Protein 4FMZ (pdb70)

CATH classification: 3.80.10.10

Nearest PDB structures (foldseek):
  2omv-assembly1_A  TM=9.609E-01  e=2.548E-28  Listeria monocytogenes EGD-e
  2omz-assembly1_A  TM=9.523E-01  e=4.650E-27  Listeria monocytogenes EGD-e
  4r5d-assembly1_A  TM=7.842E-01  e=4.936E-17  synthetic construct
  4psj-assembly1_A  TM=4.323E-01  e=1.210E-15  synthetic construct
  4pq8-assembly1_A  TM=3.829E-01  e=5.045E-15  synthetic construct

B-factor: mean 30.6, std 11.31, range [5.7, 140.67]

Secondary structure (DSSP, 8-state):
--TT-SEEHHHH--SHHHHHHHHHHHT-S-TTSEE-HHHHTT-SEEE--SS-----TTGGG-TT--EEE--SS-----GGGTT-TT--EEE--SS-----GGGTT-TT-SEEE-TTS-----GGGTT----EEE-TT-TT----GGG------EEE--SS-----GGGGG-TT-SEEE-TTS-----GGGGG-TT--EEE--SS-----GGGG-----EEE--SS-----GGGTT-TT--EEE--SS-----GGGTT-TT---B--SS-----GGGGG-TT-SEEE--SS---TT--TGGG-TT-SEEE--SSS----GGGGG----EESSS--/----GGG-SEEHHHH--SHHHHHHHHHHHT-S-TTSEE-HHHHTT--EEE--SS-----TTGGG-TT--EEE--SS-----GGGTT-TT--EEE--SS-----GGGTT-TT--EEE-TTS-----GGGTT----EEE-TT-TT----GGG------EEE--SS-----GGGGG-TT-SEEE-TTS-----GGGGG-TT--EEE--SS-----GGGG-----EEE--SS-----GGGTT-TT--EEE--SS-----GGGTT-TT---B--SS-----GGGGG-TT-SEEE--SS---TT--TGGG-TT-SEEE--SSS-S--GGGGGS---EES--

Foldseek 3Di:
DPPVDFAQLCVQAVFPLLLVQLCVVLVPPDSRDTDGLVSLCVAQETAREQDAGADRGNNLSPLNHAAYAHYNYAYADPLSLQNNLNHQYEHHANYAYADPLSCLNNLNHAYYAHANYQYADPLSCQNVLHEEYHQHPNAAHADPQSVQNERYAYYAYANYQHADCLSVLNHQNHAEYHQAQYAYADPQSVLSNLNYQYYAYANYAHADDLSVLSENHAEYHHAHYAYADPLSCLHRQNHAYYAHANYAYADDLSCLNNQNHLEHHAHYAHAADLSCLSNLNHAEYAHDNYAYECVNLSCLSSQNHQYYEHHPHHYDDCVSVPNNPHHYYPDDDD/DQPDLVCPFAQLCVQQVFPLVLVQLCVVLVHPDSRDTDGLVSLCVAQETAREQDAGADRRNNLSPLNHAYYAHYNYAYADPQSQLNNLNHQHEHHANYAYADPLSCLNNLNHAYYAHANYQYADPLSLQNNLHEEYHQHPNAAHADPQSLQNEHYAYYAYANYQHADCLSVLNHQNHAEYHQANYAHADPQSVLSNLNYQYYAYAQYAHADDLSVLSENHAEYAHAHYAYADPLSCLHRCNHAYYHHANYAYADDLSCLNNQNHLEAHAHYAHAEDLSCLNNLNHAEYHHDNYAYECVNLSVLSSQNYPYYEHHPYHYPDPVSVVSHDDHYYPDD

Structure (mmCIF, N/CA/C/O backbone):
data_4FMZ
#
_entry.id   4FMZ
#
_cell.length_a   46.191
_cell.length_b   102.548
_cell.length_c   128.534
_cell.angle_alpha   90.000
_cell.angle_beta   90.000
_cell.angle_gamma   90.000
#
_symmetry.space_group_name_H-M   'P 21 21 21'
#
loop_
_entity.id
_entity.type
_entity.pdbx_description
1 polymer Internalin
2 non-polymer 1,2-ETHANEDIOL
3 water water
#
loop_
_atom_site.group_PDB
_atom_site.id
_atom_site.type_symbol
_atom_site.label_atom_id
_atom_site.label_alt_id
_atom_site.label_comp_id
_atom_site.label_asym_id
_atom_site.label_entity_id
_atom_site.label_seq_id
_atom_site.pdbx_PDB_ins_code
_atom_site.Cartn_x
_atom_site.Cartn_y
_atom_site.Cartn_z
_atom_site.occupancy
_atom_site.B_iso_or_equiv
_atom_site.auth_seq_id
_atom_site.auth_comp_id
_atom_site.auth_asym_id
_atom_site.auth_atom_id
_atom_site.pdbx_PDB_model_num
ATOM 1 N N . THR A 1 4 ? 31.110 150.232 -17.008 1.00 59.51 37 THR A N 1
ATOM 2 C CA . THR A 1 4 ? 30.017 149.351 -17.423 1.00 59.22 37 THR A CA 1
ATOM 3 C C . THR A 1 4 ? 28.804 149.474 -16.451 1.00 59.48 37 THR A C 1
ATOM 4 O O . THR A 1 4 ? 27.677 149.637 -16.932 1.00 60.21 37 THR A O 1
ATOM 8 N N . LEU A 1 5 ? 29.049 149.422 -15.111 1.00 51.17 38 LEU A N 1
ATOM 9 C CA A LEU A 1 5 ? 28.016 149.489 -14.065 0.50 49.48 38 LEU A CA 1
ATOM 10 C CA B LEU A 1 5 ? 28.016 149.485 -14.072 0.50 49.59 38 LEU A CA 1
ATOM 11 C C . LEU A 1 5 ? 27.452 150.913 -13.933 1.00 51.79 38 LEU A C 1
ATOM 12 O O . LEU A 1 5 ? 28.018 151.753 -13.247 1.00 52.61 38 LEU A O 1
ATOM 21 N N . ALA A 1 6 ? 26.317 151.154 -14.611 1.00 44.34 39 ALA A N 1
ATOM 22 C CA . ALA A 1 6 ? 25.525 152.387 -14.754 1.00 42.77 39 ALA A CA 1
ATOM 23 C C . ALA A 1 6 ? 25.470 153.302 -13.520 1.00 41.25 39 ALA A C 1
ATOM 24 O O . ALA A 1 6 ? 25.440 154.512 -13.688 1.00 40.48 39 ALA A O 1
ATOM 26 N N . THR A 1 7 ? 25.466 152.733 -12.306 1.00 35.53 40 THR A N 1
ATOM 27 C CA . THR A 1 7 ? 25.405 153.462 -11.028 1.00 34.19 40 THR A CA 1
ATOM 28 C C . THR A 1 7 ? 26.702 154.221 -10.686 1.00 36.23 40 THR A C 1
ATOM 29 O O . THR A 1 7 ? 26.749 154.929 -9.680 1.00 36.64 40 THR A O 1
ATOM 33 N N . LEU A 1 8 ? 27.754 154.027 -11.484 1.00 30.94 41 LEU A N 1
ATOM 34 C CA . LEU A 1 8 ? 29.080 154.601 -11.291 1.00 28.73 41 LEU A CA 1
ATOM 35 C C . LEU A 1 8 ? 29.528 155.426 -12.516 1.00 31.01 41 LEU A C 1
ATOM 36 O O . LEU A 1 8 ? 29.094 155.113 -13.617 1.00 30.87 41 LEU A O 1
ATOM 41 N N . PRO A 1 9 ? 30.353 156.495 -12.382 1.00 26.17 42 PRO A N 1
ATOM 42 C CA . PRO A 1 9 ? 30.975 157.025 -11.151 1.00 25.89 42 PRO A CA 1
ATOM 43 C C . PRO A 1 9 ? 29.979 157.771 -10.282 1.00 28.69 42 PRO A C 1
ATOM 44 O O . PRO A 1 9 ? 29.008 158.330 -10.791 1.00 28.99 42 PRO A O 1
ATOM 48 N N . ALA A 1 10 ? 30.193 157.738 -8.968 1.00 25.81 43 ALA A N 1
ATOM 49 C CA . ALA A 1 10 ? 29.283 158.384 -8.042 1.00 25.16 43 ALA A CA 1
ATOM 50 C C . ALA A 1 10 ? 29.983 158.741 -6.729 1.00 27.23 43 ALA A C 1
ATOM 51 O O . ALA A 1 10 ? 30.999 158.121 -6.402 1.00 26.69 43 ALA A O 1
ATOM 53 N N . PRO A 1 11 ? 29.463 159.726 -5.964 1.00 23.89 44 PRO A N 1
ATOM 54 C CA . PRO A 1 11 ? 30.073 160.038 -4.654 1.00 23.47 44 PRO A CA 1
ATOM 55 C C . PRO A 1 11 ? 30.080 158.825 -3.719 1.00 27.35 44 PRO A C 1
ATOM 56 O O . PRO A 1 11 ? 29.140 158.019 -3.738 1.00 25.71 44 PRO A O 1
ATOM 60 N N . ILE A 1 12 ? 31.156 158.680 -2.923 1.00 25.16 45 ILE A N 1
ATOM 61 C CA . ILE A 1 12 ? 31.297 157.593 -1.942 1.00 24.76 45 ILE A CA 1
ATOM 62 C C . ILE A 1 12 ? 30.031 157.497 -1.065 1.00 30.59 45 ILE A C 1
ATOM 63 O O . ILE A 1 12 ? 29.517 156.391 -0.880 1.00 31.33 45 ILE A O 1
ATOM 68 N N . ASN A 1 13 ? 29.524 158.637 -0.554 1.00 27.15 46 ASN A N 1
ATOM 69 C CA . ASN A 1 13 ? 28.373 158.620 0.352 1.00 27.81 46 ASN A CA 1
ATOM 70 C C . ASN A 1 13 ? 27.019 158.383 -0.375 1.00 31.13 46 ASN A C 1
ATOM 71 O O . ASN A 1 13 ? 25.987 158.278 0.293 1.00 31.91 46 ASN A O 1
ATOM 76 N N . GLN A 1 14 ? 27.031 158.293 -1.728 1.00 27.60 47 GLN A N 1
ATOM 77 C CA . GLN A 1 14 ? 25.853 157.915 -2.522 1.00 27.18 47 GLN A CA 1
ATOM 78 C C . GLN A 1 14 ? 25.789 156.389 -2.621 1.00 30.58 47 GLN A C 1
ATOM 79 O O . GLN A 1 14 ? 24.697 155.808 -2.640 1.00 30.90 47 GLN A O 1
ATOM 85 N N . ILE A 1 15 ? 26.966 155.754 -2.766 1.00 25.78 48 ILE A N 1
ATOM 86 C CA . ILE A 1 15 ? 27.112 154.309 -2.949 1.00 24.87 48 ILE A CA 1
ATOM 87 C C . ILE A 1 15 ? 27.063 153.602 -1.587 1.00 29.58 48 ILE A C 1
ATOM 88 O O . ILE A 1 15 ? 26.437 152.545 -1.472 1.00 29.46 48 ILE A O 1
ATOM 93 N N . PHE A 1 16 ? 27.727 154.180 -0.579 1.00 25.32 49 PHE A N 1
ATOM 94 C CA . PHE A 1 16 ? 27.828 153.628 0.780 1.00 24.24 49 PHE A CA 1
ATOM 95 C C . PHE A 1 16 ? 27.012 154.502 1.732 1.00 28.52 49 PHE A C 1
ATOM 96 O O . PHE A 1 16 ? 27.543 155.467 2.270 1.00 27.74 49 PHE A O 1
ATOM 104 N N . PRO A 1 17 ? 25.706 154.207 1.922 1.00 27.51 50 PRO A N 1
ATOM 105 C CA . PRO A 1 17 ? 24.873 155.082 2.768 1.00 27.81 50 PRO A CA 1
ATOM 106 C C . PRO A 1 17 ? 25.280 155.106 4.248 1.00 32.37 50 PRO A C 1
ATOM 107 O O . PRO A 1 17 ? 24.944 156.080 4.921 1.00 33.82 50 PRO A O 1
ATOM 111 N N . ASP A 1 18 ? 26.006 154.078 4.750 1.00 27.03 51 ASP A N 1
ATOM 112 C CA . ASP A 1 18 ? 26.506 154.048 6.125 1.00 26.09 51 ASP A CA 1
ATOM 113 C C . ASP A 1 18 ? 27.718 154.972 6.248 1.00 29.84 51 ASP A C 1
ATOM 114 O O . ASP A 1 18 ? 28.698 154.796 5.526 1.00 29.06 51 ASP A O 1
ATOM 119 N N . ALA A 1 19 ? 27.658 155.928 7.190 1.00 26.84 52 ALA A N 1
ATOM 120 C CA . ALA A 1 19 ? 28.707 156.921 7.427 1.00 26.93 52 ALA A CA 1
ATOM 121 C C . ALA A 1 19 ? 30.068 156.291 7.759 1.00 29.57 52 ALA A C 1
ATOM 122 O O . ALA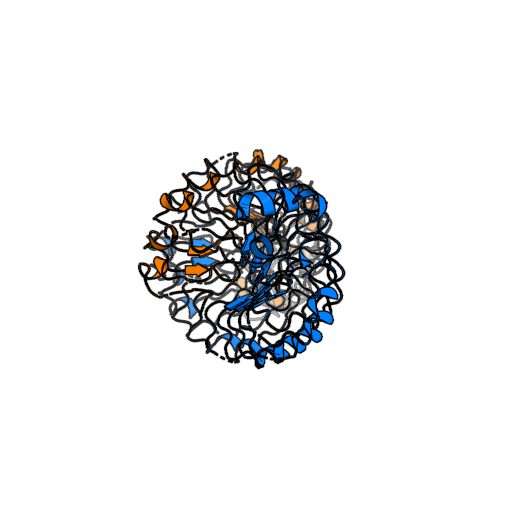 A 1 19 ? 31.066 156.742 7.209 1.00 29.67 52 ALA A O 1
ATOM 124 N N . ASP A 1 20 ? 30.115 155.260 8.626 1.00 25.53 53 ASP A N 1
ATOM 125 C CA . ASP A 1 20 ? 31.381 154.627 9.004 1.00 25.36 53 ASP A CA 1
ATOM 126 C C . ASP A 1 20 ? 31.981 153.820 7.852 1.00 30.00 53 ASP A C 1
ATOM 127 O O . ASP A 1 20 ? 33.189 153.915 7.623 1.00 30.23 53 ASP A O 1
ATOM 132 N N . LEU A 1 21 ? 31.150 153.086 7.097 1.00 25.38 54 LEU A N 1
ATOM 133 C CA . LEU A 1 21 ? 31.638 152.362 5.930 1.00 24.19 54 LEU A CA 1
ATOM 134 C C . LEU A 1 21 ? 32.129 153.358 4.850 1.00 28.61 54 LEU A C 1
ATOM 135 O O . LEU A 1 21 ? 33.206 153.151 4.292 1.00 27.93 54 LEU A O 1
ATOM 140 N N . ALA A 1 22 ? 31.385 154.459 4.611 1.00 25.72 55 ALA A N 1
ATOM 141 C CA . ALA A 1 22 ? 31.789 155.492 3.638 1.00 26.38 55 ALA A CA 1
ATOM 142 C C . ALA A 1 22 ? 33.156 156.078 4.040 1.00 29.75 55 ALA A C 1
ATOM 143 O O . ALA A 1 22 ? 34.026 156.210 3.187 1.00 28.03 55 ALA A O 1
ATOM 145 N N . GLU A 1 23 ? 33.373 156.317 5.359 1.00 26.52 56 GLU A N 1
ATOM 146 C CA . GLU A 1 23 ? 34.647 156.811 5.891 1.00 26.92 56 GLU A CA 1
ATOM 147 C C . GLU A 1 23 ? 35.791 155.818 5.604 1.00 30.80 56 GLU A C 1
ATOM 148 O O . GLU A 1 23 ? 36.869 156.247 5.213 1.00 31.08 56 GLU A O 1
ATOM 154 N N . GLY A 1 24 ? 35.533 154.519 5.737 1.00 27.39 57 GLY A N 1
ATOM 155 C CA . GLY A 1 24 ? 36.525 153.485 5.459 1.00 26.81 57 GLY A CA 1
ATOM 156 C C . GLY A 1 24 ? 36.924 153.411 4.002 1.00 30.11 57 GLY A C 1
ATOM 157 O O . GLY A 1 24 ? 38.091 153.146 3.693 1.00 30.22 57 GLY A O 1
ATOM 158 N N . ILE A 1 25 ? 35.945 153.621 3.092 1.00 25.39 58 ILE A N 1
ATOM 159 C CA . ILE A 1 25 ? 36.172 153.663 1.644 1.00 24.62 58 ILE A CA 1
ATOM 160 C C . ILE A 1 25 ? 37.019 154.906 1.316 1.00 28.64 58 ILE A C 1
ATOM 161 O O . ILE A 1 25 ? 37.999 154.795 0.577 1.00 28.20 58 ILE A O 1
ATOM 166 N N . ARG A 1 26 ? 36.647 156.080 1.882 1.00 25.22 59 ARG A N 1
ATOM 167 C CA . ARG A 1 26 ? 37.384 157.340 1.713 1.00 25.34 59 ARG A CA 1
ATOM 168 C C . ARG A 1 26 ? 38.839 157.165 2.155 1.00 30.07 59 ARG A C 1
ATOM 169 O O . ARG A 1 26 ? 39.744 157.516 1.399 1.00 28.67 59 ARG A O 1
ATOM 177 N N . ALA A 1 27 ? 39.051 156.561 3.351 1.00 27.68 60 ALA A N 1
ATOM 178 C CA . ALA A 1 27 ? 40.375 156.341 3.930 1.00 28.27 60 ALA A CA 1
ATOM 179 C C . ALA A 1 27 ? 41.230 155.386 3.097 1.00 31.63 60 ALA A C 1
ATOM 180 O O . ALA A 1 27 ? 42.398 155.701 2.864 1.00 31.98 60 ALA A O 1
ATOM 182 N N . VAL A 1 28 ? 40.674 154.247 2.633 1.00 28.49 61 VAL A N 1
ATOM 183 C CA . VAL A 1 28 ? 41.454 153.281 1.856 1.00 27.96 61 VAL A CA 1
ATOM 184 C C . VAL A 1 28 ? 41.852 153.872 0.479 1.00 31.97 61 VAL A C 1
ATOM 185 O O . VAL A 1 28 ? 42.951 153.586 0.006 1.00 32.15 61 VAL A O 1
ATOM 189 N N . LEU A 1 29 ? 40.993 154.709 -0.135 1.00 28.19 62 LEU A N 1
ATOM 190 C CA . LEU A 1 29 ? 41.285 155.301 -1.439 1.00 28.66 62 LEU A CA 1
ATOM 191 C C . LEU A 1 29 ? 42.002 156.658 -1.316 1.00 33.85 62 LEU A C 1
ATOM 192 O O . LEU A 1 29 ? 42.335 157.265 -2.334 1.00 33.35 62 LEU A O 1
ATOM 197 N N . GLN A 1 30 ? 42.241 157.119 -0.068 1.00 31.74 63 GLN A N 1
ATOM 198 C CA . GLN A 1 30 ? 42.893 158.387 0.292 1.00 32.44 63 GLN A CA 1
ATOM 199 C C . GLN A 1 30 ? 42.223 159.582 -0.425 1.00 36.82 63 GLN A C 1
ATOM 200 O O . GLN A 1 30 ? 42.882 160.451 -1.007 1.00 37.50 63 GLN A O 1
ATOM 206 N N . LYS A 1 31 ? 40.882 159.610 -0.358 1.00 32.47 64 LYS A N 1
ATOM 207 C CA . LYS A 1 31 ? 40.070 160.706 -0.896 1.00 32.21 64 LYS A CA 1
ATOM 208 C C . LYS A 1 31 ? 39.965 161.780 0.184 1.00 35.47 64 LYS A C 1
ATOM 209 O O . LYS A 1 31 ? 40.130 161.474 1.368 1.00 34.21 64 LYS A O 1
ATOM 215 N N . ALA A 1 32 ? 39.713 163.029 -0.200 1.00 31.89 65 ALA A N 1
ATOM 216 C CA . ALA A 1 32 ? 39.608 164.117 0.776 1.00 31.65 65 ALA A CA 1
ATOM 217 C C . ALA A 1 32 ? 38.318 164.043 1.605 1.00 34.38 65 ALA A C 1
ATOM 218 O O . ALA A 1 32 ? 38.325 164.432 2.767 1.00 34.45 65 ALA A O 1
ATOM 220 N N . SER A 1 33 ? 37.215 163.559 1.011 1.00 30.20 66 SER A N 1
ATOM 221 C CA . SER A 1 33 ? 35.894 163.560 1.646 1.00 29.19 66 SER A CA 1
ATOM 222 C C . SER A 1 33 ? 35.027 162.390 1.177 1.00 32.23 66 SER A C 1
ATOM 223 O O . SER A 1 33 ? 35.248 161.860 0.092 1.00 30.12 66 SER A O 1
ATOM 226 N N . VAL A 1 34 ? 34.000 162.028 1.977 1.00 28.36 67 VAL A N 1
ATOM 227 C CA . VAL A 1 34 ? 33.018 160.984 1.627 1.00 26.91 67 VAL A CA 1
ATOM 228 C C . VAL A 1 34 ? 32.092 161.498 0.498 1.00 29.99 67 VAL A C 1
ATOM 229 O O . VAL A 1 34 ? 31.360 160.714 -0.103 1.00 30.10 67 VAL A O 1
ATOM 233 N N . THR A 1 35 ? 32.124 162.811 0.208 1.00 26.80 68 THR A N 1
ATOM 234 C CA . THR A 1 35 ? 31.324 163.383 -0.891 1.00 26.36 68 THR A CA 1
ATOM 235 C C . THR A 1 35 ? 32.068 163.236 -2.231 1.00 30.01 68 THR A C 1
ATOM 236 O O . THR A 1 35 ? 31.475 163.496 -3.284 1.00 29.78 68 THR A O 1
ATOM 240 N N . ASP A 1 36 ? 33.355 162.823 -2.199 1.00 26.42 69 ASP A N 1
ATOM 241 C CA . ASP A 1 36 ? 34.175 162.658 -3.403 1.00 26.27 69 ASP A CA 1
ATOM 242 C C . ASP A 1 36 ? 33.696 161.505 -4.277 1.00 27.53 69 ASP A C 1
ATOM 243 O O . ASP A 1 36 ? 33.302 160.449 -3.770 1.00 24.96 69 ASP A O 1
ATOM 248 N N . VAL A 1 37 ? 33.751 161.718 -5.602 1.00 24.51 70 VAL A N 1
ATOM 249 C CA . VAL A 1 37 ? 33.344 160.722 -6.588 1.00 24.81 70 VAL A CA 1
ATOM 250 C C . VAL A 1 37 ? 34.377 159.606 -6.662 1.00 28.55 70 VAL A C 1
ATOM 251 O O . VAL A 1 37 ? 35.580 159.864 -6.600 1.00 29.35 70 VAL A O 1
ATOM 255 N N . VAL A 1 38 ? 33.893 158.367 -6.778 1.00 23.47 71 VAL A N 1
ATOM 256 C CA . VAL A 1 38 ? 34.738 157.203 -7.006 1.00 22.48 71 VAL A CA 1
ATOM 257 C C . VAL A 1 38 ? 34.282 156.537 -8.289 1.00 25.99 71 VAL A C 1
ATOM 258 O O . VAL A 1 38 ? 33.093 156.551 -8.608 1.00 24.90 71 VAL A O 1
ATOM 262 N N . THR A 1 39 ? 35.236 156.004 -9.048 1.00 24.08 72 THR A N 1
ATOM 263 C CA . THR A 1 39 ? 34.958 155.303 -10.298 1.00 24.06 72 THR A CA 1
ATOM 264 C C . THR A 1 39 ? 34.863 153.799 -10.031 1.00 29.07 72 THR A C 1
ATOM 265 O O . THR A 1 39 ? 35.269 153.329 -8.966 1.00 29.22 72 THR A O 1
ATOM 269 N N . GLN A 1 40 ? 34.373 153.043 -11.026 1.00 25.99 73 GLN A N 1
ATOM 270 C CA . GLN A 1 40 ? 34.290 151.593 -10.958 1.00 25.32 73 GLN A CA 1
ATOM 271 C C . GLN A 1 40 ? 35.701 151.017 -10.799 1.00 29.93 73 GLN A C 1
ATOM 272 O O . GLN A 1 40 ? 35.899 150.093 -10.013 1.00 29.99 73 GLN A O 1
ATOM 278 N N . GLU A 1 41 ? 36.675 151.599 -11.538 1.00 28.12 74 GLU A N 1
ATOM 279 C CA . GLU A 1 41 ? 38.085 151.217 -11.536 1.00 28.47 74 GLU A CA 1
ATOM 280 C C . GLU A 1 41 ? 38.680 151.348 -10.135 1.00 30.87 74 GLU A C 1
ATOM 281 O O . GLU A 1 41 ? 39.385 150.441 -9.707 1.00 29.87 74 GLU A O 1
ATOM 287 N N . GLU A 1 42 ? 38.384 152.458 -9.416 1.00 26.43 75 GLU A N 1
ATOM 288 C CA . GLU A 1 42 ? 38.887 152.679 -8.062 1.00 25.02 75 GLU A CA 1
ATOM 289 C C . GLU A 1 42 ? 38.277 151.690 -7.065 1.00 29.19 75 GLU A C 1
ATOM 290 O O . GLU A 1 42 ? 38.996 151.178 -6.198 1.00 27.71 75 GLU A O 1
ATOM 296 N N . LEU A 1 43 ? 36.968 151.392 -7.197 1.00 26.14 76 LEU A N 1
ATOM 297 C CA . LEU A 1 43 ? 36.308 150.439 -6.297 1.00 25.55 76 LEU A CA 1
ATOM 298 C C . LEU A 1 43 ? 36.803 149.018 -6.548 1.00 28.13 76 LEU A C 1
ATOM 299 O O . LEU A 1 43 ? 36.985 148.256 -5.597 1.00 23.99 76 LEU A O 1
ATOM 304 N N . GLU A 1 44 ? 37.103 148.694 -7.825 1.00 26.47 77 GLU A N 1
ATOM 305 C CA . GLU A 1 44 ? 37.633 147.383 -8.202 1.00 27.26 77 GLU A CA 1
ATOM 306 C C . GLU A 1 44 ? 39.127 147.230 -7.825 1.00 33.53 77 GLU A C 1
ATOM 307 O O . GLU A 1 44 ? 39.660 146.128 -7.928 1.00 33.06 77 GLU A O 1
ATOM 313 N N . SER A 1 45 ? 39.785 148.315 -7.347 1.00 31.53 78 SER A N 1
ATOM 314 C CA . SER A 1 45 ? 41.186 148.263 -6.919 1.00 31.30 78 SER A CA 1
ATOM 315 C C . SER A 1 45 ? 41.325 147.822 -5.441 1.00 33.25 78 SER A C 1
ATOM 316 O O . SER A 1 45 ? 42.443 147.513 -5.009 1.00 32.39 78 SER A O 1
ATOM 319 N N . ILE A 1 46 ? 40.199 147.793 -4.681 1.00 27.71 79 ILE A N 1
ATOM 320 C CA A ILE A 1 46 ? 40.187 147.419 -3.264 0.50 27.12 79 ILE A CA 1
ATOM 321 C CA B ILE A 1 46 ? 40.194 147.431 -3.263 0.50 26.37 79 ILE A CA 1
ATOM 322 C C . ILE A 1 46 ? 40.170 145.894 -3.104 1.00 31.42 79 ILE A C 1
ATOM 323 O O . ILE A 1 46 ? 39.146 145.253 -3.341 1.00 33.02 79 ILE A O 1
ATOM 332 N N . THR A 1 47 ? 41.294 145.325 -2.663 1.00 28.71 80 THR A N 1
ATOM 333 C CA . THR A 1 47 ? 41.435 143.883 -2.406 1.00 28.52 80 THR A CA 1
ATOM 334 C C . THR A 1 47 ? 41.371 143.615 -0.898 1.00 32.36 80 THR A C 1
ATOM 335 O O . THR A 1 47 ? 41.128 142.476 -0.482 1.00 33.01 80 THR A O 1
ATOM 339 N N . LYS A 1 48 ? 41.594 144.675 -0.084 1.00 28.32 81 LYS A N 1
ATOM 340 C CA . LYS A 1 48 ? 41.593 144.616 1.377 1.00 27.68 81 LYS A CA 1
ATOM 341 C C . LYS A 1 48 ? 40.895 145.850 1.961 1.00 31.25 81 LYS A C 1
ATOM 342 O O . LYS A 1 48 ? 41.247 146.994 1.628 1.00 31.30 81 LYS A O 1
ATOM 348 N N . LEU A 1 49 ? 39.903 145.612 2.824 1.00 27.15 82 LEU A N 1
ATOM 349 C CA . LEU A 1 49 ? 39.178 146.679 3.526 1.00 26.67 82 LEU A CA 1
ATOM 350 C C . LEU A 1 49 ? 39.031 146.316 4.993 1.00 30.35 82 LEU A C 1
ATOM 351 O O . LEU A 1 49 ? 38.603 145.204 5.320 1.00 29.55 82 LEU A O 1
ATOM 356 N N . VAL A 1 50 ? 39.406 147.262 5.878 1.00 27.51 83 VAL A N 1
ATOM 357 C CA . VAL A 1 50 ? 39.336 147.086 7.326 1.00 26.90 83 VAL A CA 1
ATOM 358 C C . VAL A 1 50 ? 38.569 148.260 7.928 1.00 31.89 83 VAL A C 1
ATOM 359 O O . VAL A 1 50 ? 39.051 149.395 7.898 1.00 32.17 83 VAL A O 1
ATOM 363 N N . VAL A 1 51 ? 37.361 147.998 8.442 1.00 28.36 84 VAL A N 1
ATOM 364 C CA . VAL A 1 51 ? 36.539 149.017 9.133 1.00 28.04 84 VAL A CA 1
ATOM 365 C C . VAL A 1 51 ? 36.110 148.325 10.429 1.00 32.08 84 VAL A C 1
ATOM 366 O O . VAL A 1 51 ? 35.010 147.770 10.522 1.00 31.50 84 VAL A O 1
ATOM 370 N N . ALA A 1 52 ? 37.037 148.275 11.394 1.00 29.02 85 ALA A N 1
ATOM 371 C CA . ALA A 1 52 ? 36.824 147.569 12.648 1.00 28.52 85 ALA A CA 1
ATOM 372 C C . ALA A 1 52 ? 36.619 148.524 13.854 1.00 33.50 85 ALA A C 1
ATOM 373 O O . ALA A 1 52 ? 37.260 149.569 13.955 1.00 31.94 85 ALA A O 1
ATOM 375 N N . GLY A 1 53 ? 35.734 148.113 14.761 1.00 31.57 86 GLY A N 1
ATOM 376 C CA . GLY A 1 53 ? 35.430 148.836 15.988 1.00 32.29 86 GLY A CA 1
ATOM 377 C C . GLY A 1 53 ? 34.771 150.186 15.796 1.00 35.53 86 GLY A C 1
ATOM 378 O O . GLY A 1 53 ? 35.093 151.123 16.527 1.00 37.10 86 GLY A O 1
ATOM 379 N N . GLU A 1 54 ? 33.849 150.298 14.813 1.00 29.39 87 GLU A N 1
ATOM 380 C CA . GLU A 1 54 ? 33.107 151.543 14.561 1.00 28.44 87 GLU A CA 1
ATOM 381 C C . GLU A 1 54 ? 31.619 151.285 14.838 1.00 29.72 87 GLU A C 1
ATOM 382 O O . GLU A 1 54 ? 31.318 150.514 15.741 1.00 29.45 87 GLU A O 1
ATOM 388 N N . LYS A 1 55 ? 30.698 151.903 14.080 1.00 25.97 88 LYS A N 1
ATOM 389 C CA . LYS A 1 55 ? 29.258 151.689 14.267 1.00 25.90 88 LYS A CA 1
ATOM 390 C C . LYS A 1 55 ? 28.573 151.382 12.914 1.00 28.69 88 LYS A C 1
ATOM 391 O O . LYS A 1 55 ? 27.427 151.781 12.703 1.00 28.90 88 LYS A O 1
ATOM 395 N N . VAL A 1 56 ? 29.273 150.647 12.016 1.00 24.85 89 VAL A N 1
ATOM 396 C CA . VAL A 1 56 ? 28.720 150.243 10.716 1.00 25.27 89 VAL A CA 1
ATOM 397 C C . VAL A 1 56 ? 27.402 149.483 10.964 1.00 29.72 89 VAL A C 1
ATOM 398 O O . VAL A 1 56 ? 27.412 148.479 11.676 1.00 30.07 89 VAL A O 1
ATOM 402 N N . ALA A 1 57 ? 26.275 150.010 10.444 1.00 27.09 90 ALA A N 1
ATOM 403 C CA . ALA A 1 57 ? 24.942 149.422 10.616 1.00 26.57 90 ALA A CA 1
ATOM 404 C C . ALA A 1 57 ? 24.387 148.868 9.293 1.00 31.16 90 ALA A C 1
ATOM 405 O O . ALA A 1 57 ? 23.409 148.126 9.310 1.00 31.52 90 ALA A O 1
ATOM 407 N N . SER A 1 58 ? 24.998 149.229 8.159 1.00 27.02 91 SER A N 1
ATOM 408 C CA . SER A 1 58 ? 24.621 148.746 6.828 1.00 26.27 91 SER A CA 1
ATOM 409 C C . SER A 1 58 ? 25.876 148.607 5.970 1.00 28.24 91 SER A C 1
ATOM 410 O O . SER A 1 58 ? 26.736 149.486 5.997 1.00 26.75 91 SER A O 1
ATOM 413 N N . ILE A 1 59 ? 25.982 147.523 5.214 1.00 25.15 92 ILE A N 1
ATOM 414 C CA . ILE A 1 59 ? 27.135 147.318 4.340 1.00 23.93 92 ILE A CA 1
ATOM 415 C C . ILE A 1 59 ? 26.701 147.487 2.872 1.00 26.53 92 ILE A C 1
ATOM 416 O O . ILE A 1 59 ? 27.438 147.101 1.962 1.00 25.88 92 ILE A O 1
ATOM 421 N N . GLN A 1 60 ? 25.531 148.136 2.643 1.00 23.20 93 GLN A N 1
ATOM 422 C CA . GLN A 1 60 ? 25.055 148.439 1.287 1.00 23.04 93 GLN A CA 1
ATOM 423 C C . GLN A 1 60 ? 26.135 149.243 0.558 1.00 25.87 93 GLN A C 1
ATOM 424 O O . GLN A 1 60 ? 26.723 150.165 1.149 1.00 25.53 93 GLN A O 1
ATOM 430 N N . GLY A 1 61 ? 26.434 148.824 -0.673 1.00 21.71 94 GLY A N 1
ATOM 431 C CA . GLY A 1 61 ? 27.464 149.409 -1.531 1.00 22.37 94 GLY A CA 1
ATOM 432 C C . GLY A 1 61 ? 28.707 148.554 -1.639 1.00 27.18 94 GLY A C 1
ATOM 433 O O . GLY A 1 61 ? 29.416 148.636 -2.646 1.00 26.24 94 GLY A O 1
ATOM 434 N N . ILE A 1 62 ? 28.982 147.704 -0.609 1.00 24.70 95 ILE A N 1
ATOM 435 C CA . ILE A 1 62 ? 30.165 146.829 -0.590 1.00 24.03 95 ILE A CA 1
ATOM 436 C C . ILE A 1 62 ? 30.162 145.852 -1.776 1.00 27.30 95 ILE A C 1
ATOM 437 O O . ILE A 1 62 ? 31.234 145.399 -2.188 1.00 27.83 95 ILE A O 1
ATOM 442 N N . GLU A 1 63 ? 28.973 145.594 -2.358 1.00 24.28 96 GLU A N 1
ATOM 443 C CA . GLU A 1 63 ? 28.830 144.718 -3.518 1.00 25.33 96 GLU A CA 1
ATOM 444 C C . GLU A 1 63 ? 29.640 145.231 -4.748 1.00 29.65 96 GLU A C 1
ATOM 445 O O . GLU A 1 63 ? 29.888 144.429 -5.644 1.00 28.28 96 GLU A O 1
ATOM 451 N N . TYR A 1 64 ? 30.106 146.520 -4.762 1.00 26.55 97 TYR A N 1
ATOM 452 C CA . TYR A 1 64 ? 30.925 147.086 -5.854 1.00 27.07 97 TYR A CA 1
ATOM 453 C C . TYR A 1 64 ? 32.419 146.761 -5.740 1.00 30.21 97 TYR A C 1
ATOM 454 O O . TYR A 1 64 ? 33.181 146.954 -6.705 1.00 30.55 97 TYR A O 1
ATOM 463 N N . LEU A 1 65 ? 32.831 146.267 -4.564 1.00 26.53 98 LEU A N 1
ATOM 464 C CA . LEU A 1 65 ? 34.215 145.876 -4.317 1.00 26.64 98 LEU A CA 1
ATOM 465 C C . LEU A 1 65 ? 34.394 144.433 -4.803 1.00 31.43 98 LEU A C 1
ATOM 466 O O . LEU A 1 65 ? 34.693 143.539 -4.018 1.00 31.38 98 LEU A O 1
ATOM 471 N N . THR A 1 66 ? 34.196 144.211 -6.117 1.00 29.84 99 THR A N 1
ATOM 472 C CA . THR A 1 66 ? 34.217 142.891 -6.737 1.00 30.33 99 THR A CA 1
ATOM 473 C C . THR A 1 66 ? 35.566 142.176 -6.618 1.00 34.16 99 THR A C 1
ATOM 474 O O . THR A 1 66 ? 35.561 140.946 -6.653 1.00 33.82 99 THR A O 1
ATOM 478 N N . ASN A 1 67 ? 36.689 142.900 -6.398 1.00 29.32 100 ASN A N 1
ATOM 479 C CA . ASN A 1 67 ? 37.990 142.244 -6.255 1.00 28.87 100 ASN A CA 1
ATOM 480 C C . ASN A 1 67 ? 38.413 142.064 -4.797 1.00 31.22 100 ASN A C 1
ATOM 481 O O . ASN A 1 67 ? 39.554 141.681 -4.536 1.00 30.78 100 ASN A O 1
ATOM 486 N N . LEU A 1 68 ? 37.503 142.327 -3.853 1.00 27.68 101 LEU A N 1
ATOM 487 C CA . LEU A 1 68 ? 37.771 142.204 -2.418 1.00 27.18 101 LEU A CA 1
ATOM 488 C C . LEU A 1 68 ? 38.051 140.759 -2.053 1.00 31.29 101 LEU A C 1
ATOM 489 O O . LEU A 1 68 ? 37.268 139.866 -2.395 1.00 30.95 101 LEU A O 1
ATOM 494 N N . GLU A 1 69 ? 39.188 140.540 -1.375 1.00 28.38 102 GLU A N 1
ATOM 495 C CA . GLU A 1 69 ? 39.649 139.223 -0.929 1.00 27.30 102 GLU A CA 1
ATOM 496 C C . GLU A 1 69 ? 39.679 139.144 0.588 1.00 29.88 102 GLU A C 1
ATOM 497 O O . GLU A 1 69 ? 39.487 138.075 1.158 1.00 28.86 102 GLU A O 1
ATOM 503 N N . TYR A 1 70 ? 39.966 140.278 1.236 1.00 26.65 103 TYR A N 1
ATOM 504 C CA . TYR A 1 70 ? 40.121 140.373 2.678 1.00 25.90 103 TYR A CA 1
ATOM 505 C C . TYR A 1 70 ? 39.227 141.490 3.212 1.00 28.85 103 TYR A C 1
ATOM 506 O O . TYR A 1 70 ? 39.343 142.641 2.801 1.00 26.97 103 TYR A O 1
ATOM 515 N N . LEU A 1 71 ? 38.328 141.136 4.126 1.00 25.21 104 LEU A N 1
ATOM 516 C CA . LEU A 1 71 ? 37.395 142.088 4.693 1.00 25.00 104 LEU A CA 1
ATOM 517 C C . LEU A 1 71 ? 37.275 141.886 6.182 1.00 28.84 104 LEU A C 1
ATOM 518 O O . LEU A 1 71 ? 36.901 140.798 6.627 1.00 28.57 104 LEU A O 1
ATOM 523 N N . ASN A 1 72 ? 37.589 142.941 6.951 1.00 25.97 105 ASN A N 1
ATOM 524 C CA . ASN A 1 72 ? 37.500 142.926 8.401 1.00 24.98 105 ASN A CA 1
ATOM 525 C C . ASN A 1 72 ? 36.489 143.987 8.869 1.00 27.74 105 ASN A C 1
ATOM 526 O O . ASN A 1 72 ? 36.771 145.189 8.835 1.00 25.38 105 ASN A O 1
ATOM 531 N N . LEU A 1 73 ? 35.325 143.521 9.332 1.00 25.52 106 LEU A N 1
ATOM 532 C CA . LEU A 1 73 ? 34.266 144.386 9.843 1.00 24.78 106 LEU A CA 1
ATOM 533 C C . LEU A 1 73 ? 33.940 144.019 11.299 1.00 29.74 106 LEU A C 1
ATOM 534 O O . LEU A 1 73 ? 32.789 144.135 11.746 1.00 29.18 106 LEU A O 1
ATOM 539 N N . ASN A 1 74 ? 34.989 143.649 12.051 1.00 27.76 107 ASN A N 1
ATOM 540 C CA . ASN A 1 74 ? 34.927 143.323 13.482 1.00 28.35 107 ASN A CA 1
ATOM 541 C C . ASN A 1 74 ? 34.380 144.472 14.288 1.00 32.50 107 ASN A C 1
ATOM 542 O O . ASN A 1 74 ? 34.726 145.621 13.998 1.00 32.39 107 ASN A O 1
ATOM 547 N N . GLY A 1 75 ? 33.584 144.165 15.310 1.00 27.90 108 GLY A N 1
ATOM 548 C CA . GLY A 1 75 ? 33.081 145.160 16.254 1.00 28.29 108 GLY A CA 1
ATOM 549 C C . GLY A 1 75 ? 32.268 146.327 15.724 1.00 33.74 108 GLY A C 1
ATOM 550 O O . GLY A 1 75 ? 32.581 147.475 16.033 1.00 35.63 108 GLY A O 1
ATOM 551 N N . ASN A 1 76 ? 31.201 146.060 14.961 1.00 29.26 109 ASN A N 1
ATOM 552 C CA . ASN A 1 76 ? 30.300 147.110 14.475 1.00 28.22 109 ASN A CA 1
ATOM 553 C C . ASN A 1 76 ? 28.861 146.773 14.934 1.00 30.79 109 ASN A C 1
ATOM 554 O O . ASN A 1 76 ? 28.703 146.114 15.967 1.00 28.34 109 ASN A O 1
ATOM 559 N N . GLN A 1 77 ? 27.833 147.206 14.175 1.00 28.09 110 GLN A N 1
ATOM 560 C CA A GLN A 1 77 ? 26.425 146.953 14.502 0.50 28.25 110 GLN A CA 1
ATOM 561 C CA B GLN A 1 77 ? 26.420 146.965 14.492 0.50 28.32 110 GLN A CA 1
ATOM 562 C C . GLN A 1 77 ? 25.724 146.351 13.276 1.00 31.88 110 GLN A C 1
ATOM 563 O O . GLN A 1 77 ? 24.536 146.599 13.044 1.00 32.78 110 GLN A O 1
ATOM 574 N N . ILE A 1 78 ? 26.462 145.554 12.491 1.00 26.46 111 ILE A N 1
ATOM 575 C CA . ILE A 1 78 ? 25.946 144.923 11.279 1.00 26.33 111 ILE A CA 1
ATOM 576 C C . ILE A 1 78 ? 24.949 143.819 11.626 1.00 30.85 111 ILE A C 1
ATOM 577 O O . ILE A 1 78 ? 25.219 142.993 12.497 1.00 29.32 111 ILE A O 1
ATOM 582 N N . THR A 1 79 ? 23.785 143.832 10.943 1.00 28.25 112 THR A N 1
ATOM 583 C CA . THR A 1 79 ? 22.734 142.820 11.085 1.00 28.63 112 THR A CA 1
ATOM 584 C C . THR A 1 79 ? 22.562 142.079 9.761 1.00 34.13 112 THR A C 1
ATOM 585 O O . THR A 1 79 ? 22.571 140.860 9.750 1.00 35.38 112 THR A O 1
ATOM 589 N N . ASP A 1 80 ? 22.419 142.814 8.652 1.00 31.02 113 ASP A N 1
ATOM 590 C CA . ASP A 1 80 ? 22.197 142.277 7.312 1.00 30.96 113 ASP A CA 1
ATOM 591 C C . ASP A 1 80 ? 23.500 142.229 6.502 1.00 33.34 113 ASP A C 1
ATOM 592 O O . ASP A 1 80 ? 24.082 143.272 6.196 1.00 33.15 113 ASP A O 1
ATOM 597 N N . ILE A 1 81 ? 23.922 141.020 6.115 1.00 28.94 114 ILE A N 1
ATOM 598 C CA . ILE A 1 81 ? 25.142 140.842 5.322 1.00 27.84 114 ILE A CA 1
ATOM 599 C C . ILE A 1 81 ? 24.827 140.454 3.859 1.00 30.58 114 ILE A C 1
ATOM 600 O O . ILE A 1 81 ? 25.759 140.059 3.153 1.00 28.89 114 ILE A O 1
ATOM 605 N N . SER A 1 82 ? 23.542 140.609 3.391 1.00 27.80 115 SER A N 1
ATOM 606 C CA A SER A 1 82 ? 23.153 140.283 2.011 0.50 28.34 115 SER A CA 1
ATOM 607 C CA B SER A 1 82 ? 23.137 140.306 2.005 0.50 28.09 115 SER A CA 1
ATOM 608 C C . SER A 1 82 ? 24.050 140.995 0.957 1.00 31.15 115 SER A C 1
ATOM 609 O O . SER A 1 82 ? 24.371 140.355 -0.034 1.00 30.90 115 SER A O 1
ATOM 614 N N . PRO A 1 83 ? 24.557 142.263 1.139 1.00 27.34 116 PRO A N 1
ATOM 615 C CA . PRO A 1 83 ? 25.434 142.847 0.090 1.00 27.34 116 PRO A CA 1
ATOM 616 C C . PRO A 1 83 ? 26.752 142.077 -0.144 1.00 31.03 116 PRO A C 1
ATOM 617 O O . PRO A 1 83 ? 27.423 142.351 -1.136 1.00 28.51 116 PRO A O 1
ATOM 621 N N . LEU A 1 84 ? 27.115 141.105 0.737 1.00 28.26 117 LEU A N 1
ATOM 622 C CA . LEU A 1 84 ? 28.328 140.297 0.547 1.00 28.39 117 LEU A CA 1
ATOM 623 C C . LEU A 1 84 ? 28.118 139.134 -0.425 1.00 31.39 117 LEU A C 1
ATOM 624 O O . LEU A 1 84 ? 29.104 138.534 -0.859 1.00 30.89 117 LEU A O 1
ATOM 629 N N . SER A 1 85 ? 26.842 138.782 -0.718 1.00 28.47 118 SER A N 1
ATOM 630 C CA . SER A 1 85 ? 26.429 137.571 -1.445 1.00 29.68 118 SER A CA 1
ATOM 631 C C . SER A 1 85 ? 27.172 137.275 -2.763 1.00 35.23 118 SER A C 1
ATOM 632 O O . SER A 1 85 ? 27.351 136.099 -3.070 1.00 34.88 118 SER A O 1
ATOM 635 N N . ASN A 1 86 ? 27.607 138.289 -3.518 1.00 32.39 119 ASN A N 1
ATOM 636 C CA . ASN A 1 86 ? 28.307 138.042 -4.783 1.00 32.61 119 ASN A CA 1
ATOM 637 C C . ASN A 1 86 ? 29.816 138.362 -4.701 1.00 34.79 119 ASN A C 1
ATOM 638 O O . ASN A 1 86 ? 30.500 138.339 -5.724 1.00 34.75 119 ASN A O 1
ATOM 643 N N . LEU A 1 87 ? 30.357 138.588 -3.496 1.00 29.09 120 LEU A N 1
ATOM 644 C CA . LEU A 1 87 ? 31.793 138.879 -3.376 1.00 28.39 120 LEU A CA 1
ATOM 645 C C . LEU A 1 87 ? 32.557 137.550 -3.283 1.00 31.61 120 LEU A C 1
ATOM 646 O O . LEU A 1 87 ? 33.205 137.237 -2.283 1.00 29.79 120 LEU A O 1
ATOM 651 N N . VAL A 1 88 ? 32.493 136.786 -4.375 1.00 28.75 121 VAL A N 1
ATOM 652 C CA . VAL A 1 88 ? 33.002 135.416 -4.467 1.00 29.07 121 VAL A CA 1
ATOM 653 C C . VAL A 1 88 ? 34.541 135.320 -4.428 1.00 33.32 121 VAL A C 1
ATOM 654 O O . VAL A 1 88 ? 35.037 134.212 -4.264 1.00 34.61 121 VAL A O 1
ATOM 658 N N . LYS A 1 89 ? 35.294 136.444 -4.528 1.00 29.49 122 LYS A N 1
ATOM 659 C CA . LYS A 1 89 ? 36.764 136.382 -4.411 1.00 28.18 122 LYS A CA 1
ATOM 660 C C . LYS A 1 89 ? 37.223 136.458 -2.933 1.00 30.97 122 LYS A C 1
ATOM 661 O O . LYS A 1 89 ? 38.424 136.370 -2.654 1.00 30.48 122 LYS A O 1
ATOM 667 N N . LEU A 1 90 ? 36.276 136.625 -1.991 1.00 26.74 123 LEU A N 1
ATOM 668 C CA . LEU A 1 90 ? 36.602 136.678 -0.561 1.00 25.78 123 LEU A CA 1
ATOM 669 C C . LEU A 1 90 ? 37.241 135.370 -0.079 1.00 30.22 123 LEU A C 1
ATOM 670 O O . LEU A 1 90 ? 36.698 134.276 -0.309 1.00 28.68 123 LEU A O 1
ATOM 675 N N . THR A 1 91 ? 38.412 135.506 0.566 1.00 27.65 124 THR A N 1
ATOM 676 C CA . THR A 1 91 ? 39.166 134.402 1.156 1.00 27.33 124 THR A CA 1
ATOM 677 C C . THR A 1 91 ? 39.203 134.579 2.678 1.00 29.81 124 THR A C 1
ATOM 678 O O . THR A 1 91 ? 39.194 133.582 3.397 1.00 28.79 124 THR A O 1
ATOM 682 N N . ASN A 1 92 ? 39.259 135.844 3.161 1.00 24.70 125 ASN A N 1
ATOM 683 C CA . ASN A 1 92 ? 39.309 136.185 4.587 1.00 24.82 125 ASN A CA 1
ATOM 684 C C . ASN A 1 92 ? 38.166 137.117 4.948 1.00 28.82 125 ASN A C 1
ATOM 685 O O . ASN A 1 92 ? 38.079 138.224 4.413 1.00 29.37 125 ASN A O 1
ATOM 690 N N . LEU A 1 93 ? 37.278 136.663 5.838 1.00 24.95 126 LEU A N 1
ATOM 691 C CA . LEU A 1 93 ? 36.120 137.450 6.255 1.00 24.40 126 LEU A CA 1
ATOM 692 C C . LEU A 1 93 ? 35.996 137.430 7.777 1.00 26.81 126 LEU A C 1
ATOM 693 O O . LEU A 1 93 ? 35.753 136.367 8.364 1.00 24.52 126 LEU A O 1
ATOM 698 N N . TYR A 1 94 ? 36.167 138.608 8.409 1.00 23.51 127 TYR A N 1
ATOM 699 C CA . TYR A 1 94 ? 36.120 138.776 9.869 1.00 23.25 127 TYR A CA 1
ATOM 700 C C . TYR A 1 94 ? 34.932 139.648 10.223 1.00 27.45 127 TYR A C 1
ATOM 701 O O . TYR A 1 94 ? 34.976 140.856 10.023 1.00 27.75 127 TYR A O 1
ATOM 710 N N . ILE A 1 95 ? 33.829 139.026 10.648 1.00 24.57 128 ILE A N 1
ATOM 711 C CA . ILE A 1 95 ? 32.604 139.768 10.943 1.00 25.60 128 ILE A CA 1
ATOM 712 C C . ILE A 1 95 ? 32.064 139.416 12.316 1.00 29.01 128 ILE A C 1
ATOM 713 O O . ILE A 1 95 ? 30.851 139.460 12.532 1.00 28.96 128 ILE A O 1
ATOM 718 N N . GLY A 1 96 ? 32.979 139.123 13.242 1.00 25.86 129 GLY A N 1
ATOM 719 C CA . GLY A 1 96 ? 32.648 138.855 14.635 1.00 24.86 129 GLY A CA 1
ATOM 720 C C . GLY A 1 96 ? 32.286 140.144 15.360 1.00 28.07 129 GLY A C 1
ATOM 721 O O . GLY A 1 96 ? 32.539 141.235 14.849 1.00 27.16 129 GLY A O 1
ATOM 722 N N . THR A 1 97 ? 31.713 140.029 16.567 1.00 24.96 130 THR A N 1
ATOM 723 C CA . THR A 1 97 ? 31.265 141.126 17.455 1.00 24.82 130 THR A CA 1
ATOM 724 C C . THR A 1 97 ? 30.332 142.114 16.687 1.00 29.05 130 THR A C 1
ATOM 725 O O . THR A 1 97 ? 30.526 143.330 16.691 1.00 27.74 130 THR A O 1
ATOM 729 N N . ASN A 1 98 ? 29.328 141.557 16.018 1.00 26.15 131 ASN A N 1
ATOM 730 C CA . ASN A 1 98 ? 28.292 142.305 15.303 1.00 26.20 131 ASN A CA 1
ATOM 731 C C . ASN A 1 98 ? 26.941 141.770 15.793 1.00 30.67 131 ASN A C 1
ATOM 732 O O . ASN A 1 98 ? 26.896 141.136 16.854 1.00 28.81 131 ASN A O 1
ATOM 737 N N . LYS A 1 99 ? 25.858 142.011 15.054 1.00 28.02 132 LYS A N 1
ATOM 738 C CA . LYS A 1 99 ? 24.532 141.542 15.451 1.00 28.12 132 LYS A CA 1
ATOM 739 C C . LYS A 1 99 ? 23.965 140.619 14.371 1.00 30.58 132 LYS A C 1
ATOM 740 O O . LYS A 1 99 ? 22.748 140.586 14.165 1.00 31.01 132 LYS A O 1
ATOM 746 N N . ILE A 1 100 ? 24.846 139.855 13.697 1.00 26.78 133 ILE A N 1
ATOM 747 C CA . ILE A 1 100 ? 24.473 138.966 12.598 1.00 26.76 133 ILE A CA 1
ATOM 748 C C . ILE A 1 100 ? 23.752 137.714 13.126 1.00 31.50 133 ILE A C 1
ATOM 749 O O . ILE A 1 100 ? 24.221 137.064 14.062 1.00 31.42 133 ILE A O 1
ATOM 754 N N . THR A 1 101 ? 22.611 137.376 12.499 1.00 29.11 134 THR A N 1
ATOM 755 C CA . THR A 1 101 ? 21.831 136.184 12.842 1.00 29.88 134 THR A CA 1
ATOM 756 C C . THR A 1 101 ? 21.741 135.275 11.606 1.00 33.46 134 THR A C 1
ATOM 757 O O . THR A 1 101 ? 22.050 134.092 11.697 1.00 32.57 134 THR A O 1
ATOM 761 N N . ASP A 1 102 ? 21.362 135.844 10.456 1.00 30.44 135 ASP A N 1
ATOM 762 C CA . ASP A 1 102 ? 21.217 135.141 9.186 1.00 30.65 135 ASP A CA 1
ATOM 763 C C . ASP A 1 102 ? 22.517 135.220 8.378 1.00 32.10 135 ASP A C 1
ATOM 764 O O . ASP A 1 102 ? 22.937 136.315 8.004 1.00 31.60 135 ASP A O 1
ATOM 769 N N . ILE A 1 103 ? 23.124 134.057 8.070 1.00 27.83 136 ILE A N 1
ATOM 770 C CA . ILE A 1 103 ? 24.362 134.022 7.279 1.00 26.63 136 ILE A CA 1
ATOM 771 C C . ILE A 1 103 ? 24.143 133.411 5.880 1.00 32.05 136 ILE A C 1
ATOM 772 O O . ILE A 1 103 ? 25.117 132.976 5.255 1.00 32.15 136 ILE A O 1
ATOM 777 N N . SER A 1 104 ? 22.889 133.455 5.360 1.00 29.45 137 SER A N 1
ATOM 778 C CA . SER A 1 104 ? 22.527 132.970 4.012 1.00 30.62 137 SER A CA 1
ATOM 779 C C . SER A 1 104 ? 23.455 133.519 2.932 1.00 32.96 137 SER A C 1
ATOM 780 O O . SER A 1 104 ? 23.844 132.784 2.033 1.00 31.78 137 SER A O 1
ATOM 783 N N . ALA A 1 105 ? 23.843 134.796 3.056 1.00 30.60 138 ALA A N 1
ATOM 784 C CA . ALA A 1 105 ? 24.693 135.507 2.096 1.00 30.62 138 ALA A CA 1
ATOM 785 C C . ALA A 1 105 ? 26.098 134.912 1.939 1.00 34.06 138 ALA A C 1
ATOM 786 O O . ALA A 1 105 ? 26.774 135.243 0.972 1.00 35.37 138 ALA A O 1
ATOM 788 N N . LEU A 1 106 ? 26.534 134.023 2.849 1.00 28.92 139 LEU A N 1
ATOM 789 C CA . LEU A 1 106 ? 27.867 133.431 2.727 1.00 27.62 139 LEU A CA 1
ATOM 790 C C . LEU A 1 106 ? 27.877 132.167 1.860 1.00 32.03 139 LEU A C 1
ATOM 791 O O . LEU A 1 106 ? 28.963 131.659 1.542 1.00 30.12 139 LEU A O 1
ATOM 796 N N . GLN A 1 107 ? 26.687 131.652 1.489 1.00 30.63 140 GLN A N 1
ATOM 797 C CA . GLN A 1 107 ? 26.548 130.366 0.797 1.00 30.98 140 GLN A CA 1
ATOM 798 C C . GLN A 1 107 ? 27.357 130.231 -0.509 1.00 36.18 140 GLN A C 1
ATOM 799 O O . GLN A 1 107 ? 27.851 129.141 -0.749 1.00 35.71 140 GLN A O 1
ATOM 805 N N . ASN A 1 108 ? 27.534 131.294 -1.314 1.00 33.77 141 ASN A N 1
ATOM 806 C CA . ASN A 1 108 ? 28.287 131.175 -2.575 1.00 34.04 141 ASN A CA 1
ATOM 807 C C . ASN A 1 108 ? 29.769 131.583 -2.419 1.00 36.44 141 ASN A C 1
ATOM 808 O O . ASN A 1 108 ? 30.519 131.562 -3.401 1.00 36.18 141 ASN A O 1
ATOM 813 N N . LEU A 1 109 ? 30.203 131.938 -1.189 1.00 30.97 142 LEU A N 1
ATOM 814 C CA . LEU A 1 109 ? 31.584 132.398 -0.981 1.00 29.20 142 LEU A CA 1
ATOM 815 C C . LEU A 1 109 ? 32.508 131.189 -0.750 1.00 32.36 142 LEU A C 1
ATOM 816 O O . LEU A 1 109 ? 33.196 131.093 0.268 1.00 29.50 142 LEU A O 1
ATOM 821 N N . THR A 1 110 ? 32.560 130.297 -1.764 1.00 30.97 143 THR A N 1
ATOM 822 C CA . THR A 1 110 ? 33.271 129.010 -1.721 1.00 31.49 143 THR A CA 1
ATOM 823 C C . THR A 1 110 ? 34.809 129.140 -1.755 1.00 35.60 143 THR A C 1
ATOM 824 O O . THR A 1 110 ? 35.480 128.122 -1.607 1.00 36.73 143 THR A O 1
ATOM 828 N N . ASN A 1 111 ? 35.370 130.361 -1.887 1.00 30.54 144 ASN A N 1
ATOM 829 C CA . ASN A 1 111 ? 36.827 130.530 -1.809 1.00 29.74 144 ASN A CA 1
ATOM 830 C C . ASN A 1 111 ? 37.262 130.931 -0.379 1.00 31.02 144 ASN A C 1
ATOM 831 O O . ASN A 1 111 ? 38.460 131.099 -0.121 1.00 30.34 144 ASN A O 1
ATOM 836 N N . LEU A 1 112 ? 36.295 131.057 0.551 1.00 26.00 145 LEU A N 1
ATOM 837 C CA . LEU A 1 112 ? 36.601 131.419 1.937 1.00 25.97 145 LEU A CA 1
ATOM 838 C C . LEU A 1 112 ? 37.531 130.378 2.605 1.00 32.54 145 LEU A C 1
ATOM 839 O O . LEU A 1 112 ? 37.302 129.167 2.510 1.00 32.38 145 LEU A O 1
ATOM 844 N N . ARG A 1 113 ? 38.620 130.883 3.201 1.00 29.80 146 ARG A N 1
ATOM 845 C CA . ARG A 1 113 ? 39.637 130.101 3.902 1.00 29.17 146 ARG A CA 1
ATOM 846 C C . ARG A 1 113 ? 39.573 130.411 5.400 1.00 27.94 146 ARG A C 1
ATOM 847 O O . ARG A 1 113 ? 39.726 129.512 6.241 1.00 24.95 146 ARG A O 1
ATOM 855 N N . GLU A 1 114 ? 39.340 131.688 5.731 1.00 23.86 147 GLU A N 1
ATOM 856 C CA . GLU A 1 114 ? 39.244 132.137 7.121 1.00 24.00 147 GLU A CA 1
ATOM 857 C C . GLU A 1 114 ? 37.948 132.915 7.329 1.00 27.08 147 GLU A C 1
ATOM 858 O O . GLU A 1 114 ? 37.688 133.898 6.621 1.00 25.69 147 GLU A O 1
ATOM 864 N N . LEU A 1 115 ? 37.123 132.451 8.271 1.00 23.13 148 LEU A N 1
ATOM 865 C CA . LEU A 1 115 ? 35.834 133.073 8.558 1.00 23.16 148 LEU A CA 1
ATOM 866 C C . LEU A 1 115 ? 35.579 133.152 10.057 1.00 25.24 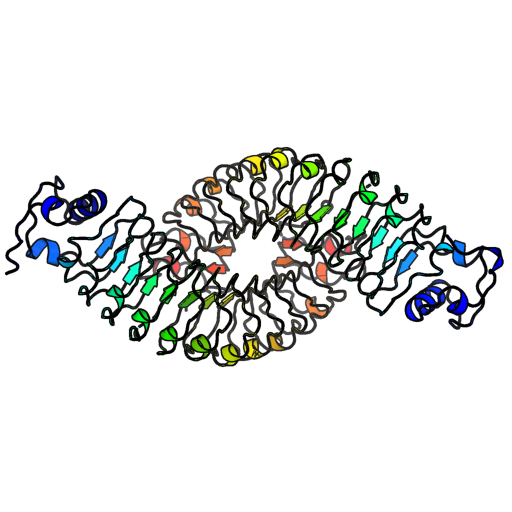148 LEU A C 1
ATOM 867 O O . LEU A 1 115 ? 35.494 132.110 10.714 1.00 25.54 148 LEU A O 1
ATOM 872 N N . TYR A 1 116 ? 35.484 134.393 10.609 1.00 21.87 149 TYR A N 1
ATOM 873 C CA . TYR A 1 116 ? 35.198 134.585 12.045 1.00 22.39 149 TYR A CA 1
ATOM 874 C C . TYR A 1 116 ? 33.823 135.204 12.192 1.00 27.14 149 TYR A C 1
ATOM 875 O O . TYR A 1 116 ? 33.534 136.251 11.606 1.00 26.33 149 TYR A O 1
ATOM 884 N N . LEU A 1 117 ? 32.980 134.524 12.952 1.00 23.47 150 LEU A N 1
ATOM 885 C CA . LEU A 1 117 ? 31.600 134.895 13.241 1.00 23.92 150 LEU A CA 1
ATOM 886 C C . LEU A 1 117 ? 31.384 134.899 14.745 1.00 27.59 150 LEU A C 1
ATOM 887 O O . LEU A 1 117 ? 30.254 134.745 15.221 1.00 28.11 150 LEU A O 1
ATOM 892 N N . ASN A 1 118 ? 32.479 135.060 15.493 1.00 24.08 151 ASN A N 1
ATOM 893 C CA . ASN A 1 118 ? 32.469 135.052 16.959 1.00 24.61 151 ASN A CA 1
ATOM 894 C C . ASN A 1 118 ? 31.659 136.205 17.529 1.00 28.85 151 ASN A C 1
ATOM 895 O O . ASN A 1 118 ? 31.706 137.319 17.008 1.00 28.36 151 ASN A O 1
ATOM 900 N N . GLU A 1 119 ? 30.909 135.922 18.603 1.00 25.95 152 GLU A N 1
ATOM 901 C CA . GLU A 1 119 ? 30.078 136.888 19.326 1.00 26.92 152 GLU A CA 1
ATOM 902 C C . GLU A 1 119 ? 28.976 137.517 18.433 1.00 32.18 152 GLU A C 1
ATOM 903 O O . GLU A 1 119 ? 28.607 138.675 18.615 1.00 33.58 152 GLU A O 1
ATOM 909 N N . ASP A 1 120 ? 28.434 136.728 17.501 1.00 26.74 153 ASP A N 1
ATOM 910 C CA . ASP A 1 120 ? 27.285 137.117 16.701 1.00 26.27 153 ASP A CA 1
ATOM 911 C C . ASP A 1 120 ? 26.081 136.388 17.316 1.00 33.41 153 ASP A C 1
ATOM 912 O O . ASP A 1 120 ? 26.205 135.916 18.447 1.00 34.20 153 ASP A O 1
ATOM 917 N N . ASN A 1 121 ? 24.929 136.290 16.627 1.00 32.59 154 ASN A N 1
ATOM 918 C CA . ASN A 1 121 ? 23.814 135.519 17.188 1.00 33.32 154 ASN A CA 1
ATOM 919 C C . ASN A 1 121 ? 23.304 134.513 16.143 1.00 35.79 154 ASN A C 1
ATOM 920 O O . ASN A 1 121 ? 22.122 134.498 15.786 1.00 35.68 154 ASN A O 1
ATOM 925 N N . ILE A 1 122 ? 24.212 133.655 15.667 1.00 31.47 155 ILE A N 1
ATOM 926 C CA . ILE A 1 122 ? 23.892 132.673 14.636 1.00 31.08 155 ILE A CA 1
ATOM 927 C C . ILE A 1 122 ? 23.465 131.345 15.286 1.00 36.01 155 ILE A C 1
ATOM 928 O O . ILE A 1 122 ? 24.126 130.856 16.201 1.00 34.56 155 ILE A O 1
ATOM 933 N N . SER A 1 123 ? 22.364 130.766 14.791 1.00 33.01 156 SER A N 1
ATOM 934 C CA . SER A 1 123 ? 21.844 129.486 15.251 1.00 33.31 156 SER A CA 1
ATOM 935 C C . SER A 1 123 ? 21.765 128.495 14.087 1.00 38.74 156 SER A C 1
ATOM 936 O O . SER A 1 123 ? 21.789 127.293 14.321 1.00 39.93 156 SER A O 1
ATOM 939 N N . ASP A 1 124 ? 21.691 128.996 12.840 1.00 34.62 157 ASP A N 1
ATOM 940 C CA . ASP A 1 124 ? 21.634 128.175 11.636 1.00 34.54 157 ASP A CA 1
ATOM 941 C C . ASP A 1 124 ? 22.902 128.390 10.792 1.00 36.35 157 ASP A C 1
ATOM 942 O O . ASP A 1 124 ? 23.047 129.430 10.141 1.00 35.74 157 ASP A O 1
ATOM 947 N N . ILE A 1 125 ? 23.812 127.404 10.795 1.00 29.86 158 ILE A N 1
ATOM 948 C CA . ILE A 1 125 ? 25.056 127.506 10.028 1.00 28.20 158 ILE A CA 1
ATOM 949 C C . ILE A 1 125 ? 25.004 126.659 8.737 1.00 30.65 158 ILE A C 1
ATOM 950 O O . ILE A 1 125 ? 26.046 126.466 8.106 1.00 28.45 158 ILE A O 1
ATOM 955 N N . SER A 1 126 ? 23.796 126.243 8.290 1.00 28.79 159 SER A N 1
ATOM 956 C CA . SER A 1 126 ? 23.658 125.489 7.031 1.00 29.78 159 SER A CA 1
ATOM 957 C C . SER A 1 126 ? 24.242 126.274 5.817 1.00 32.85 159 SER A C 1
ATOM 958 O O . SER A 1 126 ? 24.839 125.614 4.962 1.00 32.21 159 SER A O 1
ATOM 961 N N . PRO A 1 127 ? 24.258 127.637 5.760 1.00 28.36 160 PRO A N 1
ATOM 962 C CA . PRO A 1 127 ? 24.909 128.302 4.607 1.00 28.80 160 PRO A CA 1
ATOM 963 C C . PRO A 1 127 ? 26.431 128.063 4.520 1.00 32.30 160 PRO A C 1
ATOM 964 O O . PRO A 1 127 ? 27.028 128.382 3.499 1.00 32.09 160 PRO A O 1
ATOM 968 N N . LEU A 1 128 ? 27.050 127.467 5.556 1.00 28.97 161 LEU A N 1
ATOM 969 C CA . LEU A 1 128 ? 28.488 127.147 5.554 1.00 27.81 161 LEU A CA 1
ATOM 970 C C . LEU A 1 128 ? 28.809 125.799 4.887 1.00 30.23 161 LEU A C 1
ATOM 971 O O . LEU A 1 128 ? 29.986 125.493 4.691 1.00 27.92 161 LEU A O 1
ATOM 976 N N . ALA A 1 129 ? 27.778 124.998 4.561 1.00 27.74 162 ALA A N 1
ATOM 977 C CA . ALA A 1 129 ? 27.912 123.624 4.051 1.00 28.49 162 ALA A CA 1
ATOM 978 C C . ALA A 1 129 ? 28.839 123.445 2.849 1.00 31.83 162 ALA A C 1
ATOM 979 O O . ALA A 1 129 ? 29.558 122.448 2.809 1.00 30.78 162 ALA A O 1
ATOM 981 N N . ASN A 1 130 ? 28.833 124.367 1.882 1.00 30.06 163 ASN A N 1
ATOM 982 C CA . ASN A 1 130 ? 29.665 124.163 0.690 1.00 31.06 163 ASN A CA 1
ATOM 983 C C . ASN A 1 130 ? 30.986 124.945 0.741 1.00 33.49 163 ASN A C 1
ATOM 984 O O . ASN A 1 130 ? 31.705 125.008 -0.259 1.00 32.93 163 ASN A O 1
ATOM 989 N N . LEU A 1 131 ? 31.333 125.485 1.914 1.00 28.49 164 LEU A N 1
ATOM 990 C CA . LEU A 1 131 ? 32.577 126.238 2.072 1.00 27.91 164 LEU A CA 1
ATOM 991 C C . LEU A 1 131 ? 33.693 125.260 2.462 1.00 31.82 164 LEU A C 1
ATOM 992 O O . LEU A 1 131 ? 34.312 125.377 3.524 1.00 29.83 164 LEU A O 1
ATOM 997 N N . THR A 1 132 ? 33.966 124.315 1.548 1.00 29.48 165 THR A N 1
ATOM 998 C CA . THR A 1 132 ? 34.862 123.159 1.720 1.00 29.89 165 THR A CA 1
ATOM 999 C C . THR A 1 132 ? 36.351 123.518 1.650 1.00 32.40 165 THR A C 1
ATOM 1000 O O . THR A 1 132 ? 37.176 122.640 1.895 1.00 31.52 165 THR A O 1
ATOM 1004 N N . LYS A 1 133 ? 36.696 124.788 1.357 1.00 28.60 166 LYS A N 1
ATOM 1005 C CA . LYS A 1 133 ? 38.091 125.242 1.373 1.00 28.52 166 LYS A CA 1
ATOM 1006 C C . LYS A 1 133 ? 38.460 125.818 2.762 1.00 30.45 166 LYS A C 1
ATOM 1007 O O . LYS A 1 133 ? 39.617 126.192 2.976 1.00 31.71 166 LYS A O 1
ATOM 1021 N N . TYR A 1 135 ? 39.803 126.748 6.217 1.00 26.23 168 TYR A N 1
ATOM 1022 C CA . TYR A 1 135 ? 41.043 126.414 6.914 1.00 26.29 168 TYR A CA 1
ATOM 1023 C C . TYR A 1 135 ? 40.938 126.807 8.390 1.00 28.60 168 TYR A C 1
ATOM 1024 O O . TYR A 1 135 ? 41.413 126.067 9.247 1.00 27.78 168 TYR A O 1
ATOM 1033 N N . SER A 1 136 ? 40.331 127.964 8.688 1.00 25.03 169 SER A N 1
ATOM 1034 C CA . SER A 1 136 ? 40.169 128.443 10.056 1.00 23.76 169 SER A CA 1
ATOM 1035 C C . SER A 1 136 ? 38.777 129.038 10.241 1.00 26.71 169 SER A C 1
ATOM 1036 O O . SER A 1 136 ? 38.396 129.954 9.515 1.00 26.53 169 SER A O 1
ATOM 1039 N N . LEU A 1 137 ? 38.020 128.500 11.202 1.00 22.43 170 LEU A N 1
ATOM 1040 C CA . LEU A 1 137 ? 36.664 128.940 11.462 1.00 21.27 170 LEU A CA 1
ATOM 1041 C C . LEU A 1 137 ? 36.463 129.274 12.926 1.00 24.20 170 LEU A C 1
ATOM 1042 O O . LEU A 1 137 ? 36.855 128.505 13.795 1.00 24.46 170 LEU A O 1
ATOM 1047 N N . ASN A 1 138 ? 35.837 130.417 13.197 1.00 21.94 171 ASN A N 1
ATOM 1048 C CA . ASN A 1 138 ? 35.552 130.846 14.564 1.00 20.60 171 ASN A CA 1
ATOM 1049 C C . ASN A 1 138 ? 34.052 131.104 14.734 1.00 25.29 171 ASN A C 1
ATOM 1050 O O . ASN A 1 138 ? 33.525 132.107 14.228 1.00 25.37 171 ASN A O 1
ATOM 1055 N N . LEU A 1 139 ? 33.383 130.209 15.466 1.00 21.78 172 LEU A N 1
ATOM 1056 C CA . LEU A 1 139 ? 31.947 130.299 15.781 1.00 22.70 172 LEU A CA 1
ATOM 1057 C C . LEU A 1 139 ? 31.726 130.567 17.292 1.00 28.46 172 LEU A C 1
ATOM 1058 O O . LEU A 1 139 ? 30.612 130.395 17.815 1.00 28.75 172 LEU A O 1
ATOM 1063 N N . GLY A 1 140 ? 32.787 131.012 17.955 1.00 24.45 173 GLY A N 1
ATOM 1064 C CA . GLY A 1 140 ? 32.786 131.292 19.383 1.00 23.86 173 GLY A CA 1
ATOM 1065 C C . GLY A 1 140 ? 31.717 132.257 19.852 1.00 27.00 173 GLY A C 1
ATOM 1066 O O . GLY A 1 140 ? 31.452 133.255 19.191 1.00 26.70 173 GLY A O 1
ATOM 1067 N N . ALA A 1 141 ? 31.096 131.957 21.000 1.00 23.82 174 ALA A N 1
ATOM 1068 C CA . ALA A 1 141 ? 30.084 132.780 21.679 1.00 24.83 174 ALA A CA 1
ATOM 1069 C C . ALA A 1 141 ? 28.819 133.086 20.820 1.00 30.30 174 ALA A C 1
ATOM 1070 O O . ALA A 1 141 ? 28.226 134.162 20.925 1.00 30.10 174 ALA A O 1
ATOM 1072 N N . ASN A 1 142 ? 28.397 132.114 20.011 1.00 26.59 175 ASN A N 1
ATOM 1073 C CA . ASN A 1 142 ? 27.108 132.138 19.328 1.00 26.24 175 ASN A CA 1
ATOM 1074 C C . ASN A 1 142 ? 26.276 131.276 20.264 1.00 30.88 175 ASN A C 1
ATOM 1075 O O . ASN A 1 142 ? 26.241 130.057 20.118 1.00 29.34 175 ASN A O 1
ATOM 1080 N N . HIS A 1 143 ? 25.755 131.905 21.330 1.00 28.73 176 HIS A N 1
ATOM 1081 C CA . HIS A 1 143 ? 25.087 131.253 22.463 1.00 29.07 176 HIS A CA 1
ATOM 1082 C C . HIS A 1 143 ? 23.938 130.309 22.111 1.00 32.49 176 HIS A C 1
ATOM 1083 O O . HIS A 1 143 ? 23.696 129.372 22.868 1.00 31.43 176 HIS A O 1
ATOM 1090 N N . ASN A 1 144 ? 23.272 130.516 20.973 1.00 30.54 177 ASN A N 1
ATOM 1091 C CA . ASN A 1 144 ? 22.118 129.711 20.581 1.00 31.24 177 ASN A CA 1
ATOM 1092 C C . ASN A 1 144 ? 22.428 128.662 19.500 1.00 35.00 177 ASN A C 1
ATOM 1093 O O . ASN A 1 144 ? 21.512 127.961 19.058 1.00 35.66 177 ASN A O 1
ATOM 1098 N N . LEU A 1 145 ? 23.715 128.495 19.139 1.00 30.06 178 LEU A N 1
ATOM 1099 C CA . LEU A 1 145 ? 24.144 127.488 18.172 1.00 29.67 178 LEU A CA 1
ATOM 1100 C C . LEU A 1 145 ? 24.148 126.090 18.829 1.00 33.39 178 LEU A C 1
ATOM 1101 O O . LEU A 1 145 ? 24.593 125.965 19.968 1.00 31.90 178 LEU A O 1
ATOM 1106 N N . SER A 1 146 ? 23.660 125.049 18.118 1.00 31.03 179 SER A N 1
ATOM 1107 C CA . SER A 1 146 ? 23.673 123.679 18.656 1.00 31.48 179 SER A CA 1
ATOM 1108 C C . SER A 1 146 ? 23.962 122.621 17.584 1.00 35.95 179 SER A C 1
ATOM 1109 O O . SER A 1 146 ? 24.544 121.586 17.904 1.00 36.27 179 SER A O 1
ATOM 1112 N N . ASP A 1 147 ? 23.525 122.862 16.339 1.00 31.49 180 ASP A N 1
ATOM 1113 C CA . ASP A 1 147 ? 23.674 121.944 15.216 1.00 31.50 180 ASP A CA 1
ATOM 1114 C C . ASP A 1 147 ? 24.927 122.259 14.365 1.00 32.80 180 ASP A C 1
ATOM 1115 O O . ASP A 1 147 ? 24.918 123.193 13.550 1.00 31.15 180 ASP A O 1
ATOM 1120 N N . LEU A 1 148 ? 25.976 121.433 14.518 1.00 27.98 181 LEU A N 1
ATOM 1121 C CA . LEU A 1 148 ? 27.218 121.612 13.758 1.00 27.90 181 LEU A CA 1
ATOM 1122 C C . LEU A 1 148 ? 27.284 120.760 12.485 1.00 31.69 181 LEU A C 1
ATOM 1123 O O . LEU A 1 148 ? 28.330 120.758 11.837 1.00 30.71 181 LEU A O 1
ATOM 1128 N N . SER A 1 149 ? 26.183 120.075 12.093 1.00 29.45 182 SER A N 1
ATOM 1129 C CA . SER A 1 149 ? 26.201 119.183 10.922 1.00 30.28 182 SER A CA 1
ATOM 1130 C C . SER A 1 149 ? 26.675 119.876 9.615 1.00 33.02 182 SER A C 1
ATOM 1131 O O . SER A 1 149 ? 27.424 119.224 8.882 1.00 30.80 182 SER A O 1
ATOM 1134 N N . PRO A 1 150 ? 26.402 121.187 9.341 1.00 29.93 183 PRO A N 1
ATOM 1135 C CA . PRO A 1 150 ? 26.910 121.792 8.092 1.00 29.91 183 PRO A CA 1
ATOM 1136 C C . PRO A 1 150 ? 28.444 121.953 8.024 1.00 32.10 183 PRO A C 1
ATOM 1137 O O . PRO A 1 150 ? 28.953 122.325 6.973 1.00 31.05 183 PRO A O 1
ATOM 1141 N N . LEU A 1 151 ? 29.184 121.656 9.109 1.00 29.23 184 LEU A N 1
ATOM 1142 C CA . LEU A 1 151 ? 30.656 121.722 9.100 1.00 28.33 184 LEU A CA 1
ATOM 1143 C C . LEU A 1 151 ? 31.308 120.452 8.513 1.00 32.15 184 LEU A C 1
ATOM 1144 O O . LEU A 1 151 ? 32.485 120.497 8.153 1.00 30.48 184 LEU A O 1
ATOM 1149 N N . SER A 1 152 ? 30.557 119.331 8.461 1.00 29.88 185 SER A N 1
ATOM 1150 C CA . SER A 1 152 ? 31.018 117.985 8.101 1.00 30.25 185 SER A CA 1
ATOM 1151 C C . SER A 1 152 ? 31.873 117.878 6.811 1.00 34.50 185 SER A C 1
ATOM 1152 O O . SER A 1 152 ? 32.745 117.006 6.775 1.00 33.39 185 SER A O 1
ATOM 1155 N N . ASN A 1 153 ? 31.671 118.741 5.790 1.00 30.81 186 ASN A N 1
ATOM 1156 C CA . ASN A 1 153 ? 32.461 118.640 4.548 1.00 31.28 186 ASN A CA 1
ATOM 1157 C C . ASN A 1 153 ? 33.747 119.506 4.545 1.00 33.81 186 ASN A C 1
ATOM 1158 O O . ASN A 1 153 ? 34.451 119.540 3.533 1.00 34.78 186 ASN A O 1
ATOM 1171 N N . THR A 1 155 ? 36.874 119.185 5.248 1.00 30.85 188 THR A N 1
ATOM 1172 C CA . THR A 1 155 ? 37.937 118.201 5.507 1.00 31.32 188 THR A CA 1
ATOM 1173 C C . THR A 1 155 ? 39.344 118.816 5.542 1.00 35.52 188 THR A C 1
ATOM 1174 O O . THR A 1 155 ? 40.254 118.159 6.040 1.00 35.28 188 THR A O 1
ATOM 1178 N N . GLY A 1 156 ? 39.501 120.056 5.067 1.00 33.01 189 GLY A N 1
ATOM 1179 C CA . GLY A 1 156 ? 40.772 120.777 5.121 1.00 32.02 189 GLY A CA 1
ATOM 1180 C C . GLY A 1 156 ? 40.891 121.709 6.319 1.00 33.13 189 GLY A C 1
ATOM 1181 O O . GLY A 1 156 ? 41.899 122.409 6.455 1.00 31.65 189 GLY A O 1
ATOM 1182 N N . LEU A 1 157 ? 39.866 121.751 7.193 1.00 27.54 190 LEU A N 1
ATOM 1183 C CA . LEU A 1 157 ? 39.846 122.639 8.367 1.00 25.77 190 LEU A CA 1
ATOM 1184 C C . LEU A 1 157 ? 40.953 122.296 9.359 1.00 28.52 190 LEU A C 1
ATOM 1185 O O . LEU A 1 157 ? 41.042 121.153 9.819 1.00 26.67 190 LEU A O 1
ATOM 1190 N N . ASN A 1 158 ? 41.788 123.306 9.680 1.00 25.27 191 ASN A N 1
ATOM 1191 C CA . ASN A 1 158 ? 42.924 123.176 10.602 1.00 25.15 191 ASN A CA 1
ATOM 1192 C C . ASN A 1 158 ? 42.662 123.827 11.956 1.00 28.38 191 ASN A C 1
ATOM 1193 O O . ASN A 1 158 ? 43.286 123.435 12.946 1.00 27.50 191 ASN A O 1
ATOM 1198 N N . TYR A 1 159 ? 41.786 124.849 12.003 1.00 24.41 192 TYR A N 1
ATOM 1199 C CA . TYR A 1 159 ? 41.485 125.578 13.241 1.00 23.81 192 TYR A CA 1
ATOM 1200 C C . TYR A 1 159 ? 39.987 125.754 13.408 1.00 28.08 192 TYR A C 1
ATOM 1201 O O . TYR A 1 159 ? 39.321 126.204 12.479 1.00 27.42 192 TYR A O 1
ATOM 1210 N N . LEU A 1 160 ? 39.452 125.367 14.582 1.00 23.19 193 LEU A N 1
ATOM 1211 C CA . LEU A 1 160 ? 38.026 125.497 14.874 1.00 21.84 193 LEU A CA 1
ATOM 1212 C C . LEU A 1 160 ? 37.761 125.925 16.316 1.00 24.64 193 LEU A C 1
ATOM 1213 O O . LEU A 1 160 ? 38.267 125.296 17.245 1.00 22.93 193 LEU A O 1
ATOM 1218 N N . THR A 1 161 ? 36.897 126.949 16.485 1.00 21.17 194 THR A N 1
ATOM 1219 C CA . THR A 1 161 ? 36.434 127.427 17.793 1.00 20.47 194 THR A CA 1
ATOM 1220 C C . THR A 1 161 ? 34.907 127.443 17.813 1.00 24.89 194 THR A C 1
ATOM 1221 O O . THR A 1 161 ? 34.290 128.124 16.994 1.00 24.65 194 THR A O 1
ATOM 1225 N N . VAL A 1 162 ? 34.308 126.691 18.742 1.00 20.99 195 VAL A N 1
ATOM 1226 C CA . VAL A 1 162 ? 32.859 126.670 18.983 1.00 21.19 195 VAL A CA 1
ATOM 1227 C C . VAL A 1 162 ? 32.729 126.747 20.501 1.00 24.00 195 VAL A C 1
ATOM 1228 O O . VAL A 1 162 ? 33.081 125.790 21.181 1.00 23.23 195 VAL A O 1
ATOM 1232 N N . THR A 1 163 ? 32.333 127.901 21.038 1.00 20.82 196 THR A N 1
ATOM 1233 C CA . THR A 1 163 ? 32.263 128.073 22.495 1.00 20.74 196 THR A CA 1
ATOM 1234 C C . THR A 1 163 ? 30.980 128.725 22.972 1.00 26.04 196 THR A C 1
ATOM 1235 O O . THR A 1 163 ? 30.305 129.399 22.193 1.00 25.76 196 THR A O 1
ATOM 1239 N N . GLU A 1 164 ? 30.687 128.582 24.290 1.00 23.79 197 GLU A N 1
ATOM 1240 C CA . GLU A 1 164 ? 29.571 129.225 25.007 1.00 24.14 197 GLU A CA 1
ATOM 1241 C C . GLU A 1 164 ? 28.217 129.016 24.319 1.00 30.55 197 GLU A C 1
ATOM 1242 O O . GLU A 1 164 ? 27.378 129.926 24.309 1.00 32.16 197 GLU A O 1
ATOM 1248 N N . SER A 1 165 ? 28.019 127.838 23.733 1.00 25.73 198 SER A N 1
ATOM 1249 C CA . SER A 1 165 ? 26.822 127.543 22.953 1.00 26.18 198 SER A CA 1
ATOM 1250 C C . SER A 1 165 ? 26.000 126.387 23.534 1.00 29.64 198 SER A C 1
ATOM 1251 O O . SER A 1 165 ? 26.307 125.868 24.607 1.00 29.53 198 SER A O 1
ATOM 1254 N N . LYS A 1 166 ? 24.957 125.983 22.796 1.00 27.52 199 LYS A N 1
ATOM 1255 C CA . LYS A 1 166 ? 24.072 124.885 23.172 1.00 28.27 199 LYS A CA 1
ATOM 1256 C C . LYS A 1 166 ? 24.539 123.569 22.502 1.00 32.70 199 LYS A C 1
ATOM 1257 O O . LYS A 1 166 ? 23.803 122.578 22.519 1.00 32.86 199 LYS A O 1
ATOM 1263 N N . VAL A 1 167 ? 25.792 123.551 21.965 1.00 28.50 200 VAL A N 1
ATOM 1264 C CA . VAL A 1 167 ? 26.382 122.382 21.294 1.00 27.94 200 VAL A CA 1
ATOM 1265 C C . VAL A 1 167 ? 26.586 121.229 22.289 1.00 31.74 200 VAL A C 1
ATOM 1266 O O . VAL A 1 167 ? 27.312 121.350 23.277 1.00 30.82 200 VAL A O 1
ATOM 1270 N N . LYS A 1 168 ? 25.942 120.104 21.976 1.00 29.97 201 LYS A N 1
ATOM 1271 C CA . LYS A 1 168 ? 26.004 118.844 22.707 1.00 29.40 201 LYS A CA 1
ATOM 1272 C C . LYS A 1 168 ? 26.761 117.809 21.890 1.00 32.49 201 LYS A C 1
ATOM 1273 O O . LYS A 1 168 ? 27.749 117.232 22.349 1.00 30.72 201 LYS A O 1
ATOM 1279 N N . ASP A 1 169 ? 26.270 117.593 20.656 1.00 29.16 202 ASP A N 1
ATOM 1280 C CA . ASP A 1 169 ? 26.715 116.585 19.704 1.00 29.06 202 ASP A CA 1
ATOM 1281 C C . ASP A 1 169 ? 27.904 117.072 18.868 1.00 31.23 202 ASP A C 1
ATOM 1282 O O . ASP A 1 169 ? 27.765 117.971 18.051 1.00 30.51 202 ASP A O 1
ATOM 1287 N N . VAL A 1 170 ? 29.073 116.456 19.071 1.00 27.17 203 VAL A N 1
ATOM 1288 C CA . VAL A 1 170 ? 30.282 116.853 18.351 1.00 26.46 203 VAL A CA 1
ATOM 1289 C C . VAL A 1 170 ? 30.581 115.863 17.184 1.00 29.13 203 VAL A C 1
ATOM 1290 O O . VAL A 1 170 ? 31.662 115.938 16.600 1.00 27.18 203 VAL A O 1
ATOM 1294 N N . THR A 1 171 ? 29.615 114.976 16.827 1.00 26.50 204 THR A N 1
ATOM 1295 C CA . THR A 1 171 ? 29.768 113.993 15.736 1.00 27.25 204 THR A CA 1
ATOM 1296 C C . THR A 1 171 ? 30.203 114.668 14.406 1.00 31.12 204 THR A C 1
ATOM 1297 O O . THR A 1 171 ? 31.138 114.151 13.798 1.00 30.29 204 THR A O 1
ATOM 1301 N N . PRO A 1 172 ? 29.650 115.834 13.969 1.00 28.53 205 PRO A N 1
ATOM 1302 C CA . PRO A 1 172 ? 30.143 116.434 12.708 1.00 28.90 205 PRO A CA 1
ATOM 1303 C C . PRO A 1 172 ? 31.637 116.784 12.725 1.00 31.40 205 PRO A C 1
ATOM 1304 O O . PRO A 1 172 ? 32.258 116.774 11.661 1.00 30.39 205 PRO A O 1
ATOM 1308 N N . ILE A 1 173 ? 32.209 117.097 13.917 1.00 27.27 206 ILE A N 1
ATOM 1309 C CA . ILE A 1 173 ? 33.626 117.486 14.065 1.00 25.78 206 ILE A CA 1
ATOM 1310 C C . ILE A 1 173 ? 34.545 116.264 13.815 1.00 29.04 206 ILE A C 1
ATOM 1311 O O . ILE A 1 173 ? 35.705 116.450 13.436 1.00 28.15 206 ILE A O 1
ATOM 1316 N N . ALA A 1 174 ? 34.028 115.031 13.988 1.00 26.69 207 ALA A N 1
ATOM 1317 C CA . ALA A 1 174 ? 34.806 113.807 13.746 1.00 26.83 207 ALA A CA 1
ATOM 1318 C C . ALA A 1 174 ? 35.361 113.754 12.308 1.00 30.42 207 ALA A C 1
ATOM 1319 O O . ALA A 1 174 ? 36.439 113.197 12.092 1.00 29.17 207 ALA A O 1
ATOM 1321 N N . ASN A 1 175 ? 34.647 114.371 11.342 1.00 28.13 208 ASN A N 1
ATOM 1322 C CA . ASN A 1 175 ? 35.043 114.390 9.928 1.00 29.10 208 ASN A CA 1
ATOM 1323 C C . ASN A 1 175 ? 36.223 115.306 9.630 1.00 31.27 208 ASN A C 1
ATOM 1324 O O . ASN A 1 175 ? 36.844 115.200 8.565 1.00 31.40 208 ASN A O 1
ATOM 1329 N N . LEU A 1 176 ? 36.511 116.223 10.540 1.00 27.79 209 LEU A N 1
ATOM 1330 C CA . LEU A 1 176 ? 37.527 117.249 10.326 1.00 26.70 209 LEU A CA 1
ATOM 1331 C C . LEU A 1 176 ? 38.881 116.766 10.843 1.00 29.56 209 LEU A C 1
ATOM 1332 O O . LEU A 1 176 ? 39.462 117.371 11.741 1.00 28.17 209 LEU A O 1
ATOM 1337 N N . THR A 1 177 ? 39.428 115.720 10.196 1.00 29.08 210 THR A N 1
ATOM 1338 C CA . THR A 1 177 ? 40.649 115.035 10.648 1.00 29.08 210 THR A CA 1
ATOM 1339 C C . THR A 1 177 ? 41.938 115.814 10.402 1.00 31.55 210 THR A C 1
ATOM 1340 O O . THR A 1 177 ? 42.968 115.389 10.934 1.00 30.53 210 THR A O 1
ATOM 1344 N N . ASP A 1 178 ? 41.894 116.956 9.677 1.00 28.79 211 ASP A N 1
ATOM 1345 C CA . ASP A 1 178 ? 43.080 117.804 9.513 1.00 28.60 211 ASP A CA 1
ATOM 1346 C C . ASP A 1 178 ? 43.202 118.800 10.675 1.00 30.53 211 ASP A C 1
ATOM 1347 O O . ASP A 1 178 ? 44.166 119.577 10.704 1.00 30.05 211 ASP A O 1
ATOM 1352 N N . LEU A 1 179 ? 42.236 118.790 11.625 1.00 25.38 212 LEU A N 1
ATOM 1353 C CA . LEU A 1 179 ? 42.248 119.724 12.753 1.00 23.90 212 LEU A CA 1
ATOM 1354 C C . LEU A 1 179 ? 43.537 119.620 13.534 1.00 27.14 212 LEU A C 1
ATOM 1355 O O . LEU A 1 179 ? 43.977 118.526 13.890 1.00 26.83 212 LEU A O 1
ATOM 1360 N N . TYR A 1 180 ? 44.165 120.775 13.735 1.00 24.53 213 TYR A N 1
ATOM 1361 C CA . TYR A 1 180 ? 45.425 120.934 14.452 1.00 23.79 213 TYR A CA 1
ATOM 1362 C C . TYR A 1 180 ? 45.158 121.510 15.829 1.00 25.52 213 TYR A C 1
ATOM 1363 O O . TYR A 1 180 ? 45.796 121.112 16.804 1.00 23.37 213 TYR A O 1
ATOM 1372 N N . SER A 1 181 ? 44.227 122.465 15.899 1.00 22.29 214 SER A N 1
ATOM 1373 C CA . SER A 1 181 ? 43.840 123.149 17.134 1.00 21.07 214 SER A CA 1
ATOM 1374 C C . SER A 1 181 ? 42.310 123.265 17.185 1.00 25.58 214 SER A C 1
ATOM 1375 O O . SER A 1 181 ? 41.692 123.751 16.231 1.00 25.00 214 SER A O 1
ATOM 1378 N N . LEU A 1 182 ? 41.706 122.813 18.286 1.00 21.77 215 LEU A N 1
ATOM 1379 C CA . LEU A 1 182 ? 40.247 122.802 18.450 1.00 21.40 215 LEU A CA 1
ATOM 1380 C C . LEU A 1 182 ? 39.821 123.332 19.810 1.00 24.39 215 LEU A C 1
ATOM 1381 O O . LEU A 1 182 ? 40.326 122.858 20.828 1.00 24.66 215 LEU A O 1
ATOM 1386 N N . SER A 1 183 ? 38.849 124.268 19.826 1.00 18.61 216 SER A N 1
ATOM 1387 C CA . SER A 1 183 ? 38.283 124.785 21.060 1.00 18.01 216 SER A CA 1
ATOM 1388 C C . SER A 1 183 ? 36.801 124.466 21.146 1.00 23.27 216 SER A C 1
ATOM 1389 O O . SER A 1 183 ? 36.036 124.796 20.236 1.00 22.77 216 SER A O 1
ATOM 1392 N N . LEU A 1 184 ? 36.407 123.810 22.248 1.00 21.10 217 LEU A N 1
ATOM 1393 C CA . LEU A 1 184 ? 35.022 123.448 22.536 1.00 21.25 217 LEU A CA 1
ATOM 1394 C C . LEU A 1 184 ? 34.659 123.869 23.962 1.00 24.61 217 LEU A C 1
ATOM 1395 O O . LEU A 1 184 ? 33.838 123.222 24.621 1.00 24.02 217 LEU A O 1
ATOM 1400 N N . ASN A 1 185 ? 35.245 124.983 24.414 1.00 20.38 218 ASN A N 1
ATOM 1401 C CA . ASN A 1 185 ? 35.038 125.498 25.774 1.00 19.62 218 ASN A CA 1
ATOM 1402 C C . ASN A 1 185 ? 33.598 125.916 26.026 1.00 23.66 218 ASN A C 1
ATOM 1403 O O . ASN A 1 185 ? 32.953 126.480 25.145 1.00 21.78 218 ASN A O 1
ATOM 1408 N N . TYR A 1 186 ? 33.120 125.664 27.249 1.00 23.02 219 TYR A N 1
ATOM 1409 C CA . TYR A 1 186 ? 31.833 126.101 27.788 1.00 23.20 219 TYR A CA 1
ATOM 1410 C C . TYR A 1 186 ? 30.628 125.788 26.867 1.00 25.81 219 TYR A C 1
ATOM 1411 O O . TYR A 1 186 ? 29.842 126.679 26.535 1.00 23.76 219 TYR A O 1
ATOM 1420 N N . ASN A 1 187 ? 30.441 124.519 26.530 1.00 23.09 220 ASN A N 1
ATOM 1421 C CA . ASN A 1 187 ? 29.277 124.124 25.745 1.00 23.62 220 ASN A CA 1
ATOM 1422 C C . ASN A 1 187 ? 28.405 123.225 26.637 1.00 28.13 220 ASN A C 1
ATOM 1423 O O . ASN A 1 187 ? 28.384 123.450 27.848 1.00 27.39 220 ASN A O 1
ATOM 1428 N N . GLN A 1 188 ? 27.699 122.228 26.071 1.00 26.40 221 GLN A N 1
ATOM 1429 C CA . GLN A 1 188 ? 26.870 121.277 26.833 1.00 26.57 221 GLN A CA 1
ATOM 1430 C C . GLN A 1 188 ? 27.290 119.842 26.442 1.00 29.62 221 GLN A C 1
ATOM 1431 O O . GLN A 1 188 ? 26.449 118.950 26.314 1.00 28.95 221 GLN A O 1
ATOM 1437 N N . ILE A 1 189 ? 28.609 119.631 26.251 1.00 25.42 222 ILE A N 1
ATOM 1438 C CA . ILE A 1 189 ? 29.154 118.371 25.759 1.00 24.38 222 ILE A CA 1
ATOM 1439 C C . ILE A 1 189 ? 29.321 117.344 26.891 1.00 28.21 222 ILE A C 1
ATOM 1440 O O . ILE A 1 189 ? 30.043 117.566 27.861 1.00 26.10 222 ILE A O 1
ATOM 1445 N N . GLU A 1 190 ? 28.667 116.195 26.715 1.00 27.54 223 GLU A N 1
ATOM 1446 C CA . GLU A 1 190 ? 28.732 115.052 27.633 1.00 27.41 223 GLU A CA 1
ATOM 1447 C C . GLU A 1 190 ? 29.676 113.976 27.102 1.00 30.91 223 GLU A C 1
ATOM 1448 O O . GLU A 1 190 ? 30.373 113.325 27.881 1.00 30.70 223 GLU A O 1
ATOM 1454 N N . ASP A 1 191 ? 29.666 113.792 25.762 1.00 27.13 224 ASP A N 1
ATOM 1455 C CA . ASP A 1 191 ? 30.342 112.728 25.028 1.00 26.82 224 ASP A CA 1
ATOM 1456 C C . ASP A 1 191 ? 31.249 113.236 23.889 1.00 29.38 224 ASP A C 1
ATOM 1457 O O . ASP A 1 191 ? 30.767 113.800 22.886 1.00 28.88 224 ASP A O 1
ATOM 1462 N N . ILE A 1 192 ? 32.567 112.970 24.025 1.00 25.11 225 ILE A N 1
ATOM 1463 C CA . ILE A 1 192 ? 33.550 113.352 22.998 1.00 25.39 225 ILE A CA 1
ATOM 1464 C C . ILE A 1 192 ? 34.061 112.105 22.221 1.00 29.41 225 ILE A C 1
ATOM 1465 O O . ILE A 1 192 ? 34.984 112.237 21.413 1.00 28.03 225 ILE A O 1
ATOM 1470 N N . SER A 1 193 ? 33.424 110.922 22.403 1.00 27.39 226 SER A N 1
ATOM 1471 C CA . SER A 1 193 ? 33.841 109.685 21.720 1.00 28.73 226 SER A CA 1
ATOM 1472 C C . SER A 1 193 ? 34.017 109.855 20.178 1.00 33.50 226 SER A C 1
ATOM 1473 O O . SER A 1 193 ? 35.009 109.317 19.698 1.00 33.78 226 SER A O 1
ATOM 1476 N N . PRO A 1 194 ? 33.223 110.646 19.393 1.00 30.88 227 PRO A N 1
ATOM 1477 C CA . PRO A 1 194 ? 33.530 110.785 17.954 1.00 31.91 227 PRO A CA 1
ATOM 1478 C C . PRO A 1 194 ? 34.867 111.476 17.656 1.00 34.94 227 PRO A C 1
ATOM 1479 O O . PRO A 1 194 ? 35.390 111.324 16.557 1.00 36.22 227 PRO A O 1
ATOM 1483 N N . LEU A 1 195 ? 35.438 112.200 18.628 1.00 28.56 228 LEU A N 1
ATO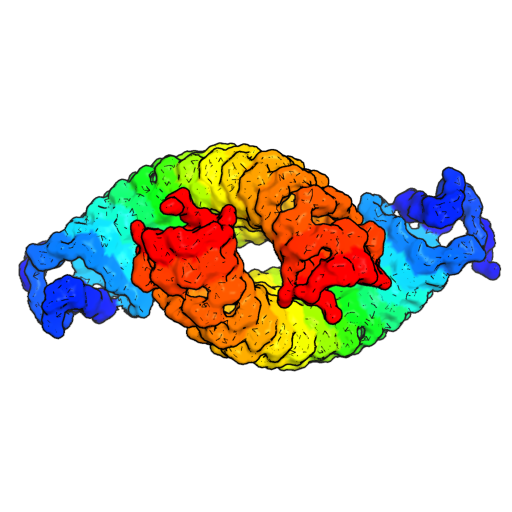M 1484 C CA . LEU A 1 195 ? 36.685 112.936 18.431 1.00 25.85 228 LEU A CA 1
ATOM 1485 C C . LEU A 1 195 ? 37.932 112.026 18.371 1.00 26.87 228 LEU A C 1
ATOM 1486 O O . LEU A 1 195 ? 39.025 112.528 18.109 1.00 24.75 228 LEU A O 1
ATOM 1491 N N . ALA A 1 196 ? 37.750 110.693 18.505 1.00 25.05 229 ALA A N 1
ATOM 1492 C CA . ALA A 1 196 ? 38.812 109.689 18.387 1.00 24.24 229 ALA A CA 1
ATOM 1493 C C . ALA A 1 196 ? 39.435 109.703 16.971 1.00 27.79 229 ALA A C 1
ATOM 1494 O O . ALA A 1 196 ? 40.550 109.228 16.789 1.00 27.28 229 ALA A O 1
ATOM 1496 N N . SER A 1 197 ? 38.744 110.298 15.991 1.00 25.39 230 SER A N 1
ATOM 1497 C CA . SER A 1 197 ? 39.231 110.404 14.606 1.00 25.87 230 SER A CA 1
ATOM 1498 C C . SER A 1 197 ? 40.210 111.586 14.406 1.00 29.39 230 SER A C 1
ATOM 1499 O O . SER A 1 197 ? 40.859 111.665 13.360 1.00 29.87 230 SER A O 1
ATOM 1502 N N . LEU A 1 198 ? 40.334 112.489 15.402 1.00 26.51 231 LEU A N 1
ATOM 1503 C CA . LEU A 1 198 ? 41.181 113.689 15.288 1.00 25.21 231 LEU A CA 1
ATOM 1504 C C . LEU A 1 198 ? 42.648 113.370 15.632 1.00 30.55 231 LEU A C 1
ATOM 1505 O O . LEU A 1 198 ? 43.212 113.910 16.585 1.00 29.81 231 LEU A O 1
ATOM 1510 N N . THR A 1 199 ? 43.278 112.538 14.783 1.00 29.20 232 THR A N 1
ATOM 1511 C CA . THR A 1 199 ? 44.641 112.025 14.980 1.00 29.34 232 THR A CA 1
ATOM 1512 C C . THR A 1 199 ? 45.733 113.090 14.737 1.00 32.07 232 THR A C 1
ATOM 1513 O O . THR A 1 199 ? 46.867 112.874 15.161 1.00 32.43 232 THR A O 1
ATOM 1517 N N . SER A 1 200 ? 45.397 114.217 14.101 1.00 28.38 233 SER A N 1
ATOM 1518 C CA . SER A 1 200 ? 46.335 115.313 13.838 1.00 28.04 233 SER A CA 1
ATOM 1519 C C . SER A 1 200 ? 46.263 116.421 14.892 1.00 30.23 233 SER A C 1
ATOM 1520 O O . SER A 1 200 ? 47.029 117.389 14.812 1.00 29.30 233 SER A O 1
ATOM 1523 N N . LEU A 1 201 ? 45.329 116.315 15.847 1.00 25.73 234 LEU A N 1
ATOM 1524 C CA . LEU A 1 201 ? 45.128 117.363 16.846 1.00 23.97 234 LEU A CA 1
ATOM 1525 C C . LEU A 1 201 ? 46.342 117.521 17.767 1.00 27.37 234 LEU A C 1
ATOM 1526 O O . LEU A 1 201 ? 46.822 116.550 18.337 1.00 26.05 234 LEU A O 1
ATOM 1531 N N . HIS A 1 202 ? 46.842 118.757 17.895 1.00 25.48 235 HIS A N 1
ATOM 1532 C CA . HIS A 1 202 ? 47.989 119.058 18.754 1.00 25.63 235 HIS A CA 1
ATOM 1533 C C . HIS A 1 202 ? 47.564 119.936 19.936 1.00 26.51 235 HIS A C 1
ATOM 1534 O O . HIS A 1 202 ? 48.260 119.980 20.940 1.00 24.85 235 HIS A O 1
ATOM 1541 N N . TYR A 1 203 ? 46.440 120.664 19.794 1.00 22.92 236 TYR A N 1
ATOM 1542 C CA . TYR A 1 203 ? 45.915 121.607 20.791 1.00 22.15 236 TYR A CA 1
ATOM 1543 C C . TYR A 1 203 ? 44.424 121.380 20.948 1.00 23.76 236 TYR A C 1
ATOM 1544 O O . TYR A 1 203 ? 43.669 121.435 19.977 1.00 23.65 236 TYR A O 1
ATOM 1553 N N . PHE A 1 204 ? 44.014 121.049 22.149 1.00 19.74 237 PHE A N 1
ATOM 1554 C CA . PHE A 1 204 ? 42.616 120.776 22.443 1.00 19.47 237 PHE A CA 1
ATOM 1555 C C . PHE A 1 204 ? 42.214 121.427 23.769 1.00 24.12 237 PHE A C 1
ATOM 1556 O O . PHE A 1 204 ? 42.861 121.219 24.794 1.00 23.57 237 PHE A O 1
ATOM 1564 N N . THR A 1 205 ? 41.148 122.220 23.725 1.00 20.62 238 THR A N 1
ATOM 1565 C CA . THR A 1 205 ? 40.603 122.872 24.910 1.00 20.52 238 THR A CA 1
ATOM 1566 C C . THR A 1 205 ? 39.085 122.610 24.901 1.00 24.12 238 THR A C 1
ATOM 1567 O O . THR A 1 205 ? 38.434 122.695 23.855 1.00 22.44 238 THR A O 1
ATOM 1571 N N . ALA A 1 206 ? 38.555 122.177 26.055 1.00 19.96 239 ALA A N 1
ATOM 1572 C CA . ALA A 1 206 ? 37.138 121.848 26.197 1.00 19.71 239 ALA A CA 1
ATOM 1573 C C . ALA A 1 206 ? 36.739 121.983 27.658 1.00 24.60 239 ALA A C 1
ATOM 1574 O O . ALA A 1 206 ? 35.952 121.179 28.169 1.00 24.24 239 ALA A O 1
ATOM 1576 N N . TYR A 1 207 ? 37.257 123.028 28.331 1.00 22.38 240 TYR A N 1
ATOM 1577 C CA . TYR A 1 207 ? 36.907 123.233 29.728 1.00 22.20 240 TYR A CA 1
ATOM 1578 C C . TYR A 1 207 ? 35.438 123.652 29.852 1.00 25.57 240 TYR A C 1
ATOM 1579 O O . TYR A 1 207 ? 34.869 124.189 28.897 1.00 23.86 240 TYR A O 1
ATOM 1588 N N . VAL A 1 208 ? 34.827 123.370 31.028 1.00 23.05 241 VAL A N 1
ATOM 1589 C CA . VAL A 1 208 ? 33.450 123.738 31.383 1.00 22.77 241 VAL A CA 1
ATOM 1590 C C . VAL A 1 208 ? 32.450 123.043 30.429 1.00 26.86 241 VAL A C 1
ATOM 1591 O O . VAL A 1 208 ? 31.750 123.664 29.636 1.00 27.21 241 VAL A O 1
ATOM 1595 N N . ASN A 1 209 ? 32.406 121.720 30.525 1.00 23.04 242 ASN A N 1
ATOM 1596 C CA . ASN A 1 209 ? 31.457 120.889 29.804 1.00 22.96 242 ASN A CA 1
ATOM 1597 C C . ASN A 1 209 ? 30.954 119.853 30.816 1.00 27.65 242 ASN A C 1
ATOM 1598 O O . ASN A 1 209 ? 31.034 120.107 32.028 1.00 27.28 242 ASN A O 1
ATOM 1603 N N . GLN A 1 210 ? 30.433 118.720 30.346 1.00 24.40 243 GLN A N 1
ATOM 1604 C CA . GLN A 1 210 ? 29.921 117.644 31.198 1.00 24.84 243 GLN A CA 1
ATOM 1605 C C . GLN A 1 210 ? 30.588 116.318 30.784 1.00 27.79 243 GLN A C 1
ATOM 1606 O O . GLN A 1 210 ? 29.956 115.260 30.824 1.00 27.76 243 GLN A O 1
ATOM 1612 N N . ILE A 1 211 ? 31.869 116.388 30.374 1.00 23.55 244 ILE A N 1
ATOM 1613 C CA . ILE A 1 211 ? 32.641 115.248 29.877 1.00 23.41 244 ILE A CA 1
ATOM 1614 C C . ILE A 1 211 ? 33.036 114.304 31.033 1.00 28.15 244 ILE A C 1
ATOM 1615 O O . ILE A 1 211 ? 33.672 114.723 32.008 1.00 27.13 244 ILE A O 1
ATOM 1620 N N . THR A 1 212 ? 32.673 113.021 30.898 1.00 26.34 245 THR A N 1
ATOM 1621 C CA . THR A 1 212 ? 32.983 111.998 31.907 1.00 27.18 245 THR A CA 1
ATOM 1622 C C . THR A 1 212 ? 34.118 111.065 31.469 1.00 32.88 245 THR A C 1
ATOM 1623 O O . THR A 1 212 ? 34.714 110.395 32.316 1.00 35.22 245 THR A O 1
ATOM 1627 N N . ASP A 1 213 ? 34.348 110.949 30.151 1.00 28.20 246 ASP A N 1
ATOM 1628 C CA . ASP A 1 213 ? 35.296 110.001 29.583 1.00 27.71 246 ASP A CA 1
ATOM 1629 C C . ASP A 1 213 ? 36.201 110.648 28.527 1.00 30.08 246 ASP A C 1
ATOM 1630 O O . ASP A 1 213 ? 35.707 111.204 27.545 1.00 29.27 246 ASP A O 1
ATOM 1635 N N . ILE A 1 214 ? 37.533 110.519 28.714 1.00 25.37 247 ILE A N 1
ATOM 1636 C CA . ILE A 1 214 ? 38.511 111.059 27.775 1.00 24.35 247 ILE A CA 1
ATOM 1637 C C . ILE A 1 214 ? 39.228 109.949 26.964 1.00 27.20 247 ILE A C 1
ATOM 1638 O O . ILE A 1 214 ? 40.289 110.214 26.400 1.00 26.03 247 ILE A O 1
ATOM 1643 N N . THR A 1 215 ? 38.614 108.745 26.837 1.00 24.41 248 THR A N 1
ATOM 1644 C CA . THR A 1 215 ? 39.156 107.650 26.022 1.00 25.24 248 THR A CA 1
ATOM 1645 C C . THR A 1 215 ? 39.540 108.142 24.582 1.00 30.11 248 THR A C 1
ATOM 1646 O O . THR A 1 215 ? 40.670 107.848 24.174 1.00 28.60 248 THR A O 1
ATOM 1650 N N . PRO A 1 216 ? 38.711 108.945 23.840 1.00 28.79 249 PRO A N 1
ATOM 1651 C CA . PRO A 1 216 ? 39.122 109.362 22.478 1.00 28.98 249 PRO A CA 1
ATOM 1652 C C . PRO A 1 216 ? 40.437 110.145 22.400 1.00 30.72 249 PRO A C 1
ATOM 1653 O O . PRO A 1 216 ? 41.075 110.129 21.349 1.00 31.06 249 PRO A O 1
ATOM 1657 N N . VAL A 1 217 ? 40.858 110.788 23.499 1.00 26.82 250 VAL A N 1
ATOM 1658 C CA . VAL A 1 217 ? 42.080 111.604 23.552 1.00 26.07 250 VAL A CA 1
ATOM 1659 C C . VAL A 1 217 ? 43.341 110.703 23.352 1.00 29.54 250 VAL A C 1
ATOM 1660 O O . VAL A 1 217 ? 44.339 111.190 22.817 1.00 29.68 250 VAL A O 1
ATOM 1664 N N . ALA A 1 218 ? 43.264 109.399 23.694 1.00 25.28 251 ALA A N 1
ATOM 1665 C CA . ALA A 1 218 ? 44.360 108.451 23.471 1.00 24.80 251 ALA A CA 1
ATOM 1666 C C . ALA A 1 218 ? 44.735 108.367 21.970 1.00 27.54 251 ALA A C 1
ATOM 1667 O O . ALA A 1 218 ? 45.882 108.083 21.651 1.00 27.92 251 ALA A O 1
ATOM 1669 N N . ASN A 1 219 ? 43.786 108.660 21.061 1.00 24.34 252 ASN A N 1
ATOM 1670 C CA . ASN A 1 219 ? 44.018 108.656 19.602 1.00 23.78 252 ASN A CA 1
ATOM 1671 C C . ASN A 1 219 ? 44.802 109.878 19.134 1.00 26.51 252 ASN A C 1
ATOM 1672 O O . ASN A 1 219 ? 45.433 109.834 18.079 1.00 26.44 252 ASN A O 1
ATOM 1685 N N . THR A 1 221 ? 47.615 111.215 19.431 1.00 26.44 254 THR A N 1
ATOM 1686 C CA . THR A 1 221 ? 48.979 110.841 19.817 1.00 26.28 254 THR A CA 1
ATOM 1687 C C . THR A 1 221 ? 49.993 112.003 19.756 1.00 29.61 254 THR A C 1
ATOM 1688 O O . THR A 1 221 ? 51.005 111.936 20.449 1.00 28.67 254 THR A O 1
ATOM 1692 N N . ARG A 1 222 ? 49.744 113.047 18.960 1.00 27.23 255 ARG A N 1
ATOM 1693 C CA . ARG A 1 222 ? 50.698 114.152 18.909 1.00 26.87 255 ARG A CA 1
ATOM 1694 C C . ARG A 1 222 ? 50.262 115.330 19.784 1.00 29.45 255 ARG A C 1
ATOM 1695 O O . ARG A 1 222 ? 50.880 116.394 19.688 1.00 28.08 255 ARG A O 1
ATOM 1703 N N . LEU A 1 223 ? 49.221 115.146 20.646 1.00 25.76 256 LEU A N 1
ATOM 1704 C CA . LEU A 1 223 ? 48.706 116.207 21.524 1.00 24.54 256 LEU A CA 1
ATOM 1705 C C . LEU A 1 223 ? 49.812 116.842 22.351 1.00 27.11 256 LEU A C 1
ATOM 1706 O O . LEU A 1 223 ? 50.585 116.141 23.011 1.00 26.48 256 LEU A O 1
ATOM 1711 N N . ASN A 1 224 ? 49.896 118.181 22.278 1.00 23.11 257 ASN A N 1
ATOM 1712 C CA . ASN A 1 224 ? 50.890 118.991 22.965 1.00 22.02 257 ASN A CA 1
ATOM 1713 C C . ASN A 1 224 ? 50.266 119.688 24.171 1.00 25.44 257 ASN A C 1
ATOM 1714 O O . ASN A 1 224 ? 50.892 119.733 25.233 1.00 24.93 257 ASN A O 1
ATOM 1719 N N . SER A 1 225 ? 49.057 120.249 24.007 1.00 21.17 258 SER A N 1
ATOM 1720 C CA A SER A 1 225 ? 48.365 120.952 25.085 0.50 20.10 258 SER A CA 1
ATOM 1721 C CA B SER A 1 225 ? 48.366 120.962 25.079 0.50 20.43 258 SER A CA 1
ATOM 1722 C C . SER A 1 225 ? 46.918 120.496 25.205 1.00 24.23 258 SER A C 1
ATOM 1723 O O . SER A 1 225 ? 46.215 120.372 24.200 1.00 24.61 258 SER A O 1
ATOM 1728 N N . LEU A 1 226 ? 46.483 120.237 26.433 1.00 20.51 259 LEU A N 1
ATOM 1729 C CA . LEU A 1 226 ? 45.131 119.804 26.753 1.00 20.10 259 LEU A CA 1
ATOM 1730 C C . LEU A 1 226 ? 44.631 120.607 27.940 1.00 23.72 259 LEU A C 1
ATOM 1731 O O . LEU A 1 226 ? 45.268 120.607 28.988 1.00 24.03 259 LEU A O 1
ATOM 1736 N N . LYS A 1 227 ? 43.517 121.318 27.750 1.00 19.97 260 LYS A N 1
ATOM 1737 C CA . LYS A 1 227 ? 42.844 122.130 28.766 1.00 19.80 260 LYS A CA 1
ATOM 1738 C C . LYS A 1 227 ? 41.414 121.620 28.844 1.00 23.53 260 LYS A C 1
ATOM 1739 O O . LYS A 1 227 ? 40.647 121.787 27.902 1.00 22.55 260 LYS A O 1
ATOM 1745 N N . ILE A 1 228 ? 41.073 120.910 29.922 1.00 21.18 261 ILE A N 1
ATOM 1746 C CA . ILE A 1 228 ? 39.754 120.293 30.021 1.00 20.07 261 ILE A CA 1
ATOM 1747 C C . ILE A 1 228 ? 39.280 120.290 31.504 1.00 23.41 261 ILE A C 1
ATOM 1748 O O . ILE A 1 228 ? 38.648 119.343 31.976 1.00 21.59 261 ILE A O 1
ATOM 1753 N N . GLY A 1 229 ? 39.541 121.408 32.196 1.00 20.08 262 GLY A N 1
ATOM 1754 C CA . GLY A 1 229 ? 39.083 121.627 33.561 1.00 20.14 262 GLY A CA 1
ATOM 1755 C C . GLY A 1 229 ? 37.567 121.751 33.621 1.00 25.29 262 GLY A C 1
ATOM 1756 O O . GLY A 1 229 ? 36.923 121.937 32.584 1.00 24.75 262 GLY A O 1
ATOM 1757 N N . ASN A 1 230 ? 36.982 121.662 34.822 1.00 23.29 263 ASN A N 1
ATOM 1758 C CA . ASN A 1 230 ? 35.529 121.728 35.042 1.00 23.29 263 ASN A CA 1
ATOM 1759 C C . ASN A 1 230 ? 34.753 120.770 34.131 1.00 24.85 263 ASN A C 1
ATOM 1760 O O . ASN A 1 230 ? 33.971 121.182 33.262 1.00 23.95 263 ASN A O 1
ATOM 1765 N N . ASN A 1 231 ? 34.987 119.491 34.339 1.00 21.55 264 ASN A N 1
ATOM 1766 C CA . ASN A 1 231 ? 34.288 118.422 33.658 1.00 21.45 264 ASN A CA 1
ATOM 1767 C C . ASN A 1 231 ? 34.002 117.359 34.723 1.00 26.34 264 ASN A C 1
ATOM 1768 O O . ASN A 1 231 ? 34.040 117.678 35.919 1.00 26.34 264 ASN A O 1
ATOM 1773 N N . LYS A 1 232 ? 33.703 116.133 34.318 1.00 23.53 265 LYS A N 1
ATOM 1774 C CA . LYS A 1 232 ? 33.404 115.047 35.265 1.00 23.56 265 LYS A CA 1
ATOM 1775 C C . LYS A 1 232 ? 34.365 113.876 35.023 1.00 25.67 265 LYS A C 1
ATOM 1776 O O . LYS A 1 232 ? 33.972 112.717 35.105 1.00 26.24 265 LYS A O 1
ATOM 1782 N N . ILE A 1 233 ? 35.636 114.183 34.727 1.00 21.54 266 ILE A N 1
ATOM 1783 C CA . ILE A 1 233 ? 36.644 113.165 34.424 1.00 21.58 266 ILE A CA 1
ATOM 1784 C C . ILE A 1 233 ? 37.173 112.510 35.711 1.00 26.69 266 ILE A C 1
ATOM 1785 O O . ILE A 1 233 ? 37.517 113.194 36.684 1.00 25.22 266 ILE A O 1
ATOM 1790 N N . THR A 1 234 ? 37.284 111.176 35.678 1.00 24.87 267 THR A N 1
ATOM 1791 C CA . THR A 1 234 ? 37.808 110.396 36.795 1.00 25.26 267 THR A CA 1
ATOM 1792 C C . THR A 1 234 ? 39.091 109.677 36.377 1.00 30.94 267 THR A C 1
ATOM 1793 O O . THR A 1 234 ? 40.051 109.655 37.143 1.00 32.30 267 THR A O 1
ATOM 1797 N N . ASP A 1 235 ? 39.102 109.102 35.152 1.00 27.02 268 ASP A N 1
ATOM 1798 C CA . ASP A 1 235 ? 40.179 108.268 34.638 1.00 25.88 268 ASP A CA 1
ATOM 1799 C C . ASP A 1 235 ? 41.088 108.993 33.650 1.00 27.40 268 ASP A C 1
ATOM 1800 O O . ASP A 1 235 ? 40.652 109.393 32.571 1.00 27.21 268 ASP A O 1
ATOM 1805 N N . LEU A 1 236 ? 42.381 109.068 34.008 1.00 23.07 269 LEU A N 1
ATOM 1806 C CA . LEU A 1 236 ? 43.436 109.703 33.221 1.00 23.71 269 LEU A CA 1
ATOM 1807 C C . LEU A 1 236 ? 44.241 108.721 32.367 1.00 27.31 269 LEU A C 1
ATOM 1808 O O . LEU A 1 236 ? 45.074 109.179 31.589 1.00 26.91 269 LEU A O 1
ATOM 1813 N N . SER A 1 237 ? 44.002 107.396 32.486 1.00 24.96 270 SER A N 1
ATOM 1814 C CA . SER A 1 237 ? 44.733 106.356 31.736 1.00 25.48 270 SER A CA 1
ATOM 1815 C C . SER A 1 237 ? 44.789 106.650 30.203 1.00 28.54 270 SER A C 1
ATOM 1816 O O . SER A 1 237 ? 45.865 106.432 29.640 1.00 26.89 270 SER A O 1
ATOM 1819 N N . PRO A 1 238 ? 43.767 107.267 29.527 1.00 26.04 271 PRO A N 1
ATOM 1820 C CA . PRO A 1 238 ? 43.927 107.584 28.085 1.00 25.55 271 PRO A CA 1
ATOM 1821 C C . PRO A 1 238 ? 45.064 108.574 27.753 1.00 27.99 271 PRO A C 1
ATOM 1822 O O . PRO A 1 238 ? 45.443 108.670 26.596 1.00 27.59 271 PRO A O 1
ATOM 1826 N N . LEU A 1 239 ? 45.624 109.287 28.752 1.00 24.45 272 LEU A N 1
ATOM 1827 C CA . LEU A 1 239 ? 46.719 110.245 28.530 1.00 23.46 272 LEU A CA 1
ATOM 1828 C C . LEU A 1 239 ? 48.100 109.594 28.618 1.00 25.75 272 LEU A C 1
ATOM 1829 O O . LEU A 1 239 ? 49.086 110.228 28.251 1.00 23.76 272 LEU A O 1
ATOM 1834 N N . ALA A 1 240 ? 48.173 108.348 29.139 1.00 24.25 273 ALA A N 1
ATOM 1835 C CA . ALA A 1 240 ? 49.407 107.625 29.453 1.00 24.66 273 ALA A CA 1
ATOM 1836 C C . ALA A 1 240 ? 50.468 107.570 28.349 1.00 28.05 273 ALA A C 1
ATOM 1837 O O . ALA A 1 240 ? 51.658 107.608 28.683 1.00 28.24 273 ALA A O 1
ATOM 1839 N N . ASN A 1 241 ? 50.074 107.507 27.067 1.00 25.09 274 ASN A N 1
ATOM 1840 C CA . ASN A 1 241 ? 51.043 107.398 25.971 1.00 25.62 274 ASN A CA 1
ATOM 1841 C C . ASN A 1 241 ? 51.186 108.676 25.146 1.00 29.49 274 ASN A C 1
ATOM 1842 O O . ASN A 1 241 ? 51.851 108.655 24.106 1.00 29.42 274 ASN A O 1
ATOM 1847 N N . LEU A 1 242 ? 50.626 109.797 25.621 1.00 26.21 275 LEU A N 1
ATOM 1848 C CA . LEU A 1 242 ? 50.727 111.057 24.886 1.00 25.98 275 LEU A CA 1
ATOM 1849 C C . LEU A 1 242 ? 52.087 111.686 25.203 1.00 30.28 275 LEU A C 1
ATOM 1850 O O . LEU A 1 242 ? 52.173 112.653 25.950 1.00 28.65 275 LEU A O 1
ATOM 1855 N N . SER A 1 243 ? 53.147 111.127 24.578 1.00 28.51 276 SER A N 1
ATOM 1856 C CA . SER A 1 243 ? 54.564 111.479 24.753 1.00 28.74 276 SER A CA 1
ATOM 1857 C C . SER A 1 243 ? 54.870 112.971 24.574 1.00 30.59 276 SER A C 1
ATOM 1858 O O . SER A 1 243 ? 55.807 113.488 25.186 1.00 31.14 276 SER A O 1
ATOM 1861 N N . GLN A 1 244 ? 54.102 113.651 23.734 1.00 24.98 277 GLN A N 1
ATOM 1862 C CA . GLN A 1 244 ? 54.357 115.059 23.426 1.00 24.03 277 GLN A CA 1
ATOM 1863 C C . GLN A 1 244 ? 53.588 116.030 24.322 1.00 26.43 277 GLN A C 1
ATOM 1864 O O . GLN A 1 244 ? 53.729 117.233 24.132 1.00 23.99 277 GLN A O 1
ATOM 1870 N N . LEU A 1 245 ? 52.815 115.543 25.314 1.00 24.35 278 LEU A N 1
ATOM 1871 C CA . LEU A 1 245 ? 52.035 116.444 26.171 1.00 24.33 278 LEU A CA 1
ATOM 1872 C C . LEU A 1 245 ? 52.972 117.334 27.030 1.00 27.66 278 LEU A C 1
ATOM 1873 O O . LEU A 1 245 ? 53.848 116.819 27.721 1.00 27.13 278 LEU A O 1
ATOM 1878 N N . THR A 1 246 ? 52.831 118.669 26.907 1.00 23.52 279 THR A N 1
ATOM 1879 C CA . THR A 1 246 ? 53.676 119.673 27.579 1.00 23.02 279 THR A CA 1
ATOM 1880 C C . THR A 1 246 ? 52.856 120.516 28.558 1.00 25.21 279 THR A C 1
ATOM 1881 O O . THR A 1 246 ? 53.409 121.059 29.509 1.00 23.97 279 THR A O 1
ATOM 1885 N N . TRP A 1 247 ? 51.571 120.719 28.261 1.00 23.27 280 TRP A N 1
ATOM 1886 C CA . TRP A 1 247 ? 50.681 121.584 29.041 1.00 23.22 280 TRP A CA 1
ATOM 1887 C C . TRP A 1 247 ? 49.401 120.819 29.317 1.00 25.67 280 TRP A C 1
ATOM 1888 O O . TRP A 1 247 ? 48.689 120.431 28.379 1.00 24.78 280 TRP A O 1
ATOM 1899 N N . LEU A 1 248 ? 49.129 120.545 30.584 1.00 20.46 281 LEU A N 1
ATOM 1900 C CA . LEU A 1 248 ? 47.944 119.774 30.931 1.00 19.80 281 LEU A CA 1
ATOM 1901 C C . LEU A 1 248 ? 47.165 120.454 32.058 1.00 23.61 281 LEU A C 1
ATOM 1902 O O . LEU A 1 248 ? 47.674 120.568 33.164 1.00 23.11 281 LEU A O 1
ATOM 1907 N N . GLU A 1 249 ? 45.929 120.887 31.754 1.00 20.25 282 GLU A N 1
ATOM 1908 C CA A GLU A 1 249 ? 45.012 121.524 32.710 0.50 19.84 282 GLU A CA 1
ATOM 1909 C CA B GLU A 1 249 ? 45.043 121.500 32.744 0.50 19.72 282 GLU A CA 1
ATOM 1910 C C . GLU A 1 249 ? 43.787 120.660 32.829 1.00 23.71 282 GLU A C 1
ATOM 1911 O O . GLU A 1 249 ? 43.064 120.491 31.843 1.00 23.22 282 GLU A O 1
ATOM 1922 N N . ILE A 1 250 ? 43.580 120.070 33.991 1.00 20.09 283 ILE A N 1
ATOM 1923 C CA . ILE A 1 250 ? 42.453 119.176 34.206 1.00 19.94 283 ILE A CA 1
ATOM 1924 C C . ILE A 1 250 ? 41.965 119.344 35.664 1.00 23.64 283 ILE A C 1
ATOM 1925 O O . ILE A 1 250 ? 41.522 118.395 36.312 1.00 23.41 283 ILE A O 1
ATOM 1930 N N . GLY A 1 251 ? 41.998 120.591 36.128 1.00 19.72 284 GLY A N 1
ATOM 1931 C CA . GLY A 1 251 ? 41.517 120.948 37.453 1.00 20.28 284 GLY A CA 1
ATOM 1932 C C . GLY A 1 251 ? 40.001 120.887 37.504 1.00 24.22 284 GLY A C 1
ATOM 1933 O O . GLY A 1 251 ? 39.345 120.823 36.455 1.00 22.57 284 GLY A O 1
ATOM 1934 N N . THR A 1 252 ? 39.428 120.860 38.714 1.00 20.77 285 THR A N 1
ATOM 1935 C CA . THR A 1 252 ? 37.971 120.835 38.936 1.00 20.73 285 THR A CA 1
ATOM 1936 C C . THR A 1 252 ? 37.306 119.613 38.196 1.00 23.28 285 THR A C 1
ATOM 1937 O O . THR A 1 252 ? 36.351 119.745 37.413 1.00 23.25 285 THR A O 1
ATOM 1941 N N . ASN A 1 253 ? 37.844 118.429 38.457 1.00 20.20 286 ASN A N 1
ATOM 1942 C CA . ASN A 1 253 ? 37.309 117.181 37.918 1.00 20.59 286 ASN A CA 1
ATOM 1943 C C . ASN A 1 253 ? 37.087 116.209 39.092 1.00 23.38 286 ASN A C 1
ATOM 1944 O O . ASN A 1 253 ? 36.972 116.671 40.228 1.00 22.74 286 ASN A O 1
ATOM 1949 N N . GLN A 1 254 ? 37.011 114.890 38.828 1.00 21.86 287 GLN A N 1
ATOM 1950 C CA A GLN A 1 254 ? 36.799 113.883 39.873 0.50 22.01 287 GLN A CA 1
ATOM 1951 C CA B GLN A 1 254 ? 36.811 113.889 39.884 0.50 22.18 287 GLN A CA 1
ATOM 1952 C C . GLN A 1 254 ? 37.950 112.865 39.859 1.00 24.72 287 GLN A C 1
ATOM 1953 O O . GLN A 1 254 ? 37.734 111.677 40.039 1.00 24.96 287 GLN A O 1
ATOM 1964 N N . ILE A 1 255 ? 39.179 113.341 39.646 1.00 21.17 288 ILE A N 1
ATOM 1965 C CA . ILE A 1 255 ? 40.379 112.504 39.570 1.00 21.41 288 ILE A CA 1
ATOM 1966 C C . ILE A 1 255 ? 40.905 112.183 40.970 1.00 26.10 288 ILE A C 1
ATOM 1967 O O . ILE A 1 255 ? 41.059 113.095 41.785 1.00 25.70 288 ILE A O 1
ATOM 1972 N N . SER A 1 256 ? 41.223 110.907 41.231 1.00 22.87 289 SER A N 1
ATOM 1973 C CA . SER A 1 256 ? 41.816 110.511 42.513 1.00 23.38 289 SER A CA 1
ATOM 1974 C C . SER A 1 256 ? 43.160 109.826 42.293 1.00 28.66 289 SER A C 1
ATOM 1975 O O . SER A 1 256 ? 43.894 109.593 43.251 1.00 29.15 289 SER A O 1
ATOM 1978 N N . ASP A 1 257 ? 43.492 109.533 41.029 1.00 25.15 290 ASP A N 1
ATOM 1979 C CA . ASP A 1 257 ? 44.705 108.821 40.650 1.00 25.65 290 ASP A CA 1
ATOM 1980 C C . ASP A 1 257 ? 45.362 109.505 39.446 1.00 28.80 290 ASP A C 1
ATOM 1981 O O . ASP A 1 257 ? 44.719 109.682 38.407 1.00 28.32 290 ASP A O 1
ATOM 1986 N N . ILE A 1 258 ? 46.660 109.848 39.580 1.00 24.38 291 ILE A N 1
ATOM 1987 C CA . ILE A 1 258 ? 47.417 110.486 38.505 1.00 23.52 291 ILE A CA 1
ATOM 1988 C C . ILE A 1 258 ? 48.601 109.608 38.021 1.00 26.40 291 ILE A C 1
ATOM 1989 O O . ILE A 1 258 ? 49.502 110.149 37.375 1.00 24.98 291 ILE A O 1
ATOM 1994 N N . ASN A 1 259 ? 48.593 108.270 38.288 1.00 23.80 292 ASN A N 1
ATOM 1995 C CA A ASN A 1 259 ? 49.663 107.362 37.849 0.50 24.22 292 ASN A CA 1
ATOM 1996 C CA B ASN A 1 259 ? 49.680 107.384 37.854 0.50 24.39 292 ASN A CA 1
ATOM 1997 C C . ASN A 1 259 ? 49.931 107.491 36.339 1.00 27.80 292 ASN A C 1
ATOM 1998 O O . ASN A 1 259 ? 51.075 107.373 35.906 1.00 27.56 292 ASN A O 1
ATOM 2007 N N . ALA A 1 260 ? 48.881 107.750 35.552 1.00 23.64 293 ALA A N 1
ATOM 2008 C CA . ALA A 1 260 ? 48.936 107.890 34.092 1.00 25.16 293 ALA A CA 1
ATOM 2009 C C . ALA A 1 260 ? 49.905 108.984 33.577 1.00 28.85 293 ALA A C 1
ATOM 2010 O O . ALA A 1 260 ? 50.243 108.959 32.398 1.00 29.19 293 ALA A O 1
ATOM 2012 N N . VAL A 1 261 ? 50.338 109.941 34.424 1.00 25.03 294 VAL A N 1
ATOM 2013 C CA . VAL A 1 261 ? 51.235 111.011 33.954 1.00 24.16 294 VAL A CA 1
ATOM 2014 C C . VAL A 1 261 ? 52.725 110.602 34.059 1.00 27.80 294 VAL A C 1
ATOM 2015 O O . VAL A 1 261 ? 53.584 111.385 33.655 1.00 27.18 294 VAL A O 1
ATOM 2019 N N . LYS A 1 262 ? 53.016 109.397 34.586 1.00 25.04 295 LYS A N 1
ATOM 2020 C CA . LYS A 1 262 ? 54.358 108.861 34.850 1.00 26.17 295 LYS A CA 1
ATOM 2021 C C . LYS A 1 262 ? 55.361 109.039 33.703 1.00 30.36 295 LYS A C 1
ATOM 2022 O O . LYS A 1 262 ? 56.501 109.438 33.963 1.00 30.49 295 LYS A O 1
ATOM 2024 N N . ASP A 1 263 ? 54.954 108.759 32.456 1.00 27.55 296 ASP A N 1
ATOM 2025 C CA . ASP A 1 263 ? 55.876 108.832 31.325 1.00 28.25 296 ASP A CA 1
ATOM 2026 C C . ASP A 1 263 ? 55.731 110.105 30.491 1.00 30.84 296 ASP A C 1
ATOM 2027 O O . ASP A 1 263 ? 56.387 110.229 29.450 1.00 30.25 296 ASP A O 1
ATOM 2032 N N . LEU A 1 264 ? 54.948 111.081 30.971 1.00 25.89 297 LEU A N 1
ATOM 2033 C CA . LEU A 1 264 ? 54.771 112.338 30.244 1.00 24.50 297 LEU A CA 1
ATOM 2034 C C . LEU A 1 264 ? 55.916 113.269 30.629 1.00 28.56 297 LEU A C 1
ATOM 2035 O O . LEU A 1 264 ? 55.713 114.282 31.281 1.00 28.28 297 LEU A O 1
ATOM 2040 N N . THR A 1 265 ? 57.132 112.910 30.201 1.00 27.10 298 THR A N 1
ATOM 2041 C CA . THR A 1 265 ? 58.380 113.586 30.551 1.00 28.23 298 THR A CA 1
ATOM 2042 C C . THR A 1 265 ? 58.580 114.959 29.883 1.00 32.74 298 THR A C 1
ATOM 2043 O O . THR A 1 265 ? 59.565 115.624 30.200 1.00 34.73 298 THR A O 1
ATOM 2047 N N . LYS A 1 266 ? 57.681 115.387 28.980 1.00 26.99 299 LYS A N 1
ATOM 2048 C CA . LYS A 1 266 ? 57.799 116.712 28.370 1.00 25.87 299 LYS A CA 1
ATOM 2049 C C . LYS A 1 266 ? 56.908 117.725 29.108 1.00 27.72 299 LYS A C 1
ATOM 2050 O O . LYS A 1 266 ? 57.022 118.923 28.846 1.00 25.10 299 LYS A O 1
ATOM 2054 N N . LEU A 1 267 ? 56.051 117.253 30.055 1.00 25.58 300 LEU A N 1
ATOM 2055 C CA . LEU A 1 267 ? 55.160 118.130 30.814 1.00 25.26 300 LEU A CA 1
ATOM 2056 C C . LEU A 1 267 ? 55.914 119.238 31.545 1.00 27.32 300 LEU A C 1
ATOM 2057 O O . LEU A 1 267 ? 56.819 118.968 32.333 1.00 25.86 300 LEU A O 1
ATOM 2062 N N . LYS A 1 268 ? 55.533 120.488 31.242 1.00 23.13 301 LYS A N 1
ATOM 2063 C CA . LYS A 1 268 ? 56.046 121.712 31.854 1.00 23.07 301 LYS A CA 1
ATOM 2064 C C . LYS A 1 268 ? 54.980 122.317 32.767 1.00 26.21 301 LYS A C 1
ATOM 2065 O O . LYS A 1 268 ? 55.315 123.000 33.735 1.00 25.17 301 LYS A O 1
ATOM 2079 N N . LEU A 1 270 ? 51.350 121.380 34.857 1.00 20.02 303 LEU A N 1
ATOM 2080 C CA . LEU A 1 270 ? 50.400 120.382 35.312 1.00 18.73 303 LEU A CA 1
ATOM 2081 C C . LEU A 1 270 ? 49.423 121.026 36.279 1.00 22.49 303 LEU A C 1
ATOM 2082 O O . LEU A 1 270 ? 49.812 121.383 37.385 1.00 20.89 303 LEU A O 1
ATOM 2087 N N . ASN A 1 271 ? 48.155 121.159 35.865 1.00 19.68 304 ASN A N 1
ATOM 2088 C CA . ASN A 1 271 ? 47.134 121.707 36.749 1.00 19.14 304 ASN A CA 1
ATOM 2089 C C . ASN A 1 271 ? 46.102 120.629 37.055 1.00 22.91 304 ASN A C 1
ATOM 2090 O O . ASN A 1 271 ? 45.271 120.300 36.210 1.00 22.00 304 ASN A O 1
ATOM 2095 N N . VAL A 1 272 ? 46.142 120.108 38.295 1.00 19.05 305 VAL A N 1
ATOM 2096 C CA . VAL A 1 272 ? 45.210 119.100 38.782 1.00 18.22 305 VAL A CA 1
ATOM 2097 C C . VAL A 1 272 ? 44.563 119.597 40.102 1.00 21.09 305 VAL A C 1
ATOM 2098 O O . VAL A 1 272 ? 44.155 118.794 40.929 1.00 20.11 305 VAL A O 1
ATOM 2102 N N . GLY A 1 273 ? 44.449 120.918 40.253 1.00 18.75 306 GLY A N 1
ATOM 2103 C CA . GLY A 1 273 ? 43.815 121.541 41.410 1.00 18.34 306 GLY A CA 1
ATOM 2104 C C . GLY A 1 273 ? 42.342 121.179 41.469 1.00 21.19 306 GLY A C 1
ATOM 2105 O O . GLY A 1 273 ? 41.729 120.944 40.425 1.00 20.14 306 GLY A O 1
ATOM 2106 N N . SER A 1 274 ? 41.764 121.083 42.688 1.00 17.25 307 SER A N 1
ATOM 2107 C CA . SER A 1 274 ? 40.339 120.760 42.884 1.00 16.90 307 SER A CA 1
ATOM 2108 C C . SER A 1 274 ? 39.972 119.358 42.322 1.00 21.36 307 SER A C 1
ATOM 2109 O O . SER A 1 274 ? 39.089 119.186 41.466 1.00 21.41 307 SER A O 1
ATOM 2112 N N . ASN A 1 275 ? 40.678 118.360 42.835 1.00 19.41 308 ASN A N 1
ATOM 2113 C CA . ASN A 1 275 ? 40.442 116.959 42.532 1.00 19.44 308 ASN A CA 1
ATOM 2114 C C . ASN A 1 275 ? 40.447 116.188 43.869 1.00 23.35 308 ASN A C 1
ATOM 2115 O O . ASN A 1 275 ? 40.196 116.795 44.919 1.00 22.43 308 ASN A O 1
ATOM 2120 N N . GLN A 1 276 ? 40.679 114.866 43.830 1.00 19.49 309 GLN A N 1
ATOM 2121 C CA . GLN A 1 276 ? 40.662 114.031 45.028 1.00 19.31 309 GLN A CA 1
ATOM 2122 C C . GLN A 1 276 ? 41.972 113.222 45.130 1.00 24.24 309 GLN A C 1
ATOM 2123 O O . GLN A 1 276 ? 41.968 112.086 45.600 1.00 24.06 309 GLN A O 1
ATOM 2129 N N . ILE A 1 277 ? 43.095 113.826 44.721 1.00 20.79 310 ILE A N 1
ATOM 2130 C CA . ILE A 1 277 ? 44.403 113.165 44.685 1.00 20.93 310 ILE A CA 1
ATOM 2131 C C . ILE A 1 277 ? 45.043 113.068 46.084 1.00 23.90 310 ILE A C 1
ATOM 2132 O O . ILE A 1 277 ? 45.156 114.068 46.786 1.00 23.93 310 ILE A O 1
ATOM 2137 N N . SER A 1 278 ? 45.497 111.864 46.466 1.00 20.86 311 SER A N 1
ATOM 2138 C CA . SER A 1 278 ? 46.158 111.673 47.765 1.00 20.85 311 SER A CA 1
ATOM 2139 C C . SER A 1 278 ? 47.602 111.160 47.577 1.00 28.17 311 SER A C 1
ATOM 2140 O O . SER A 1 278 ? 48.363 111.143 48.532 1.00 29.46 311 SER A O 1
ATOM 2143 N N . ASP A 1 279 ? 47.978 110.755 46.356 1.00 25.92 312 ASP A N 1
ATOM 2144 C CA . ASP A 1 279 ? 49.337 110.273 46.090 1.00 25.75 312 ASP A CA 1
ATOM 2145 C C . ASP A 1 279 ? 49.909 110.913 44.830 1.00 27.12 312 ASP A C 1
ATOM 2146 O O . ASP A 1 279 ? 49.253 110.921 43.792 1.00 25.25 312 ASP A O 1
ATOM 2151 N N . ILE A 1 280 ? 51.149 111.411 44.921 1.00 22.92 313 ILE A N 1
ATOM 2152 C CA . ILE A 1 280 ? 51.823 112.081 43.812 1.00 22.53 313 ILE A CA 1
ATOM 2153 C C . ILE A 1 280 ? 53.255 111.538 43.613 1.00 25.81 313 ILE A C 1
ATOM 2154 O O . ILE A 1 280 ? 54.082 112.223 43.016 1.00 24.31 313 ILE A O 1
ATOM 2159 N N . SER A 1 281 ? 53.538 110.296 44.062 1.00 23.57 314 SER A N 1
ATOM 2160 C CA . SER A 1 281 ? 54.874 109.699 43.928 1.00 23.99 314 SER A CA 1
ATOM 2161 C C . SER A 1 281 ? 55.352 109.630 42.461 1.00 28.63 314 SER A C 1
ATOM 2162 O O . SER A 1 281 ? 56.556 109.737 42.223 1.00 28.74 314 SER A O 1
ATOM 2165 N N . VAL A 1 282 ? 54.428 109.551 41.484 1.00 26.51 315 VAL A N 1
ATOM 2166 C CA . VAL A 1 282 ? 54.789 109.525 40.051 1.00 26.78 315 VAL A CA 1
ATOM 2167 C C . VAL A 1 282 ? 55.443 110.858 39.584 1.00 28.40 315 VAL A C 1
ATOM 2168 O O . VAL A 1 282 ? 56.118 110.867 38.551 1.00 27.21 315 VAL A O 1
ATOM 2172 N N . LEU A 1 283 ? 55.272 111.967 40.343 1.00 24.82 316 LEU A N 1
ATOM 2173 C CA . LEU A 1 283 ? 55.853 113.252 39.947 1.00 24.49 316 LEU A CA 1
ATOM 2174 C C . LEU A 1 283 ? 57.391 113.264 39.999 1.00 29.70 316 LEU A C 1
ATOM 2175 O O . LEU A 1 283 ? 57.987 114.113 39.337 1.00 29.15 316 LEU A O 1
ATOM 2180 N N . ASN A 1 284 ? 58.039 112.315 40.707 1.00 28.87 317 ASN A N 1
ATOM 2181 C CA . ASN A 1 284 ? 59.510 112.285 40.762 1.00 31.14 317 ASN A CA 1
ATOM 2182 C C . ASN A 1 284 ? 60.128 112.125 39.353 1.00 38.17 317 ASN A C 1
ATOM 2183 O O . ASN A 1 284 ? 61.275 112.543 39.149 1.00 40.02 317 ASN A O 1
ATOM 2188 N N . ASN A 1 285 ? 59.359 111.545 38.395 1.00 34.25 318 ASN A N 1
ATOM 2189 C CA A ASN A 1 285 ? 59.787 111.338 37.007 0.50 34.30 318 ASN A CA 1
ATOM 2190 C CA B ASN A 1 285 ? 59.854 111.358 37.029 0.50 34.48 318 ASN A CA 1
ATOM 2191 C C . ASN A 1 285 ? 59.572 112.591 36.143 1.00 38.26 318 ASN A C 1
ATOM 2192 O O . ASN A 1 285 ? 60.097 112.666 35.030 1.00 39.43 318 ASN A O 1
ATOM 2201 N N . LEU A 1 286 ? 58.798 113.580 36.636 1.00 32.93 319 LEU A N 1
ATOM 2202 C CA . LEU A 1 286 ? 58.489 114.782 35.846 1.00 32.61 319 LEU A CA 1
ATOM 2203 C C . LEU A 1 286 ? 59.312 115.998 36.286 1.00 38.95 319 LEU A C 1
ATOM 2204 O O . LEU A 1 286 ? 58.773 117.079 36.511 1.00 37.13 319 LEU A O 1
ATOM 2209 N N . SER A 1 287 ? 60.638 115.820 36.348 1.00 39.31 320 SER A N 1
ATOM 2210 C CA . SER A 1 287 ? 61.619 116.829 36.778 1.00 40.21 320 SER A CA 1
ATOM 2211 C C . SER A 1 287 ? 61.643 118.110 35.897 1.00 42.05 320 SER A C 1
ATOM 2212 O O . SER A 1 287 ? 62.133 119.143 36.360 1.00 42.20 320 SER A O 1
ATOM 2215 N N . GLN A 1 288 ? 61.079 118.063 34.681 1.00 36.74 321 GLN A N 1
ATOM 2216 C CA . GLN A 1 288 ? 61.049 119.201 33.758 1.00 35.78 321 GLN A CA 1
ATOM 2217 C C . GLN A 1 288 ? 59.891 120.207 34.073 1.00 34.81 321 GLN A C 1
ATOM 2218 O O . GLN A 1 288 ? 59.865 121.295 33.491 1.00 35.15 321 GLN A O 1
ATOM 2224 N N . LEU A 1 289 ? 58.964 119.859 34.991 1.00 28.02 322 LEU A N 1
ATOM 2225 C CA . LEU A 1 289 ? 57.827 120.709 35.383 1.00 26.92 322 LEU A CA 1
ATOM 2226 C C . LEU A 1 289 ? 58.248 122.118 35.869 1.00 29.99 322 LEU A C 1
ATOM 2227 O O . LEU A 1 289 ? 59.199 122.233 36.639 1.00 29.93 322 LEU A O 1
ATOM 2232 N N . ASN A 1 290 ? 57.537 123.174 35.413 1.00 25.59 323 ASN A N 1
ATOM 2233 C CA . ASN A 1 290 ? 57.772 124.562 35.839 1.00 25.76 323 ASN A CA 1
ATOM 2234 C C . ASN A 1 290 ? 56.604 125.071 36.678 1.00 29.51 323 ASN A C 1
ATOM 2235 O O . ASN A 1 290 ? 56.788 125.950 37.514 1.00 29.80 323 ASN A O 1
ATOM 2240 N N . SER A 1 291 ? 55.390 124.567 36.402 1.00 24.86 324 SER A N 1
ATOM 2241 C CA . SER A 1 291 ? 54.173 125.005 37.081 1.00 23.03 324 SER A CA 1
ATOM 2242 C C . SER A 1 291 ? 53.360 123.804 37.475 1.00 24.59 324 SER A C 1
ATOM 2243 O O . SER A 1 291 ? 53.051 122.944 36.635 1.00 22.56 324 SER A O 1
ATOM 2246 N N . LEU A 1 292 ? 53.027 123.740 38.765 1.00 20.22 325 LEU A N 1
ATOM 2247 C CA . LEU A 1 292 ? 52.294 122.617 39.332 1.00 18.75 325 LEU A CA 1
ATOM 2248 C C . LEU A 1 292 ? 51.203 123.118 40.241 1.00 22.51 325 LEU A C 1
ATOM 2249 O O . LEU A 1 292 ? 51.481 123.821 41.214 1.00 23.16 325 LEU A O 1
ATOM 2254 N N . PHE A 1 293 ? 49.951 122.766 39.921 1.00 18.82 326 PHE A N 1
ATOM 2255 C CA . PHE A 1 293 ? 48.793 123.186 40.717 1.00 17.66 326 PHE A CA 1
ATOM 2256 C C . PHE A 1 293 ? 48.159 121.951 41.360 1.00 22.46 326 PHE A C 1
ATOM 2257 O O . PHE A 1 293 ? 47.551 121.119 40.675 1.00 21.39 326 PHE A O 1
ATOM 2265 N N . LEU A 1 294 ? 48.351 121.822 42.682 1.00 20.13 327 LEU A N 1
ATOM 2266 C CA . LEU A 1 294 ? 47.877 120.696 43.480 1.00 20.49 327 LEU A CA 1
ATOM 2267 C C . LEU A 1 294 ? 46.970 121.133 44.636 1.00 23.83 327 LEU A C 1
ATOM 2268 O O . LEU A 1 294 ? 46.656 120.316 45.496 1.00 24.05 327 LEU A O 1
ATOM 2273 N N . ASN A 1 295 ? 46.540 122.407 44.651 1.00 20.97 328 ASN A N 1
ATOM 2274 C CA . ASN A 1 295 ? 45.634 122.971 45.662 1.00 20.84 328 ASN A CA 1
ATOM 2275 C C . ASN A 1 295 ? 44.308 122.202 45.663 1.00 23.44 328 ASN A C 1
ATOM 2276 O O . ASN A 1 295 ? 43.925 121.664 44.626 1.00 21.95 328 ASN A O 1
ATOM 2281 N N . ASN A 1 296 ? 43.606 122.169 46.814 1.00 20.50 329 ASN A N 1
ATOM 2282 C CA . ASN A 1 296 ? 42.285 121.531 46.953 1.00 19.88 329 ASN A CA 1
ATOM 2283 C C . ASN A 1 296 ? 42.290 120.053 46.521 1.00 23.82 329 ASN A C 1
ATOM 2284 O O . ASN A 1 296 ? 41.507 119.610 45.678 1.00 22.60 329 ASN A O 1
ATOM 2289 N N . ASN A 1 297 ? 43.210 119.309 47.117 1.00 20.83 330 ASN A N 1
ATOM 2290 C CA . ASN A 1 297 ? 43.351 117.872 46.917 1.00 20.67 330 ASN A CA 1
ATOM 2291 C C . ASN A 1 297 ? 43.399 117.245 48.301 1.00 22.81 330 ASN A C 1
ATOM 2292 O O . ASN A 1 297 ? 42.950 117.887 49.248 1.00 21.48 330 ASN A O 1
ATOM 2297 N N . GLN A 1 298 ? 43.931 116.032 48.439 1.00 20.38 331 GLN A N 1
ATOM 2298 C CA . GLN A 1 298 ? 43.958 115.348 49.726 1.00 19.46 331 GLN A CA 1
ATOM 2299 C C . GLN A 1 298 ? 45.402 114.959 50.106 1.00 22.40 331 GLN A C 1
ATOM 2300 O O . GLN A 1 298 ? 45.639 113.887 50.673 1.00 20.38 331 GLN A O 1
ATOM 2306 N N . LEU A 1 299 ? 46.353 115.871 49.850 1.00 18.87 332 LEU A N 1
ATOM 2307 C CA . LEU A 1 299 ? 47.774 115.649 50.145 1.00 19.02 332 LEU A CA 1
ATOM 2308 C C . LEU A 1 299 ? 48.122 115.964 51.599 1.00 23.65 332 LEU A C 1
ATOM 2309 O O . LEU A 1 299 ? 47.471 116.794 52.227 1.00 22.71 332 LEU A O 1
ATOM 2314 N N . GLY A 1 300 ? 49.183 115.338 52.084 1.00 20.97 333 GLY A N 1
ATOM 2315 C CA . GLY A 1 300 ? 49.681 115.520 53.440 1.00 21.33 333 GLY A CA 1
ATOM 2316 C C . GLY A 1 300 ? 51.176 115.733 53.488 1.00 24.48 333 GLY A C 1
ATOM 2317 O O . GLY A 1 300 ? 51.826 115.852 52.453 1.00 21.78 333 GLY A O 1
ATOM 2318 N N . ASN A 1 301 ? 51.735 115.730 54.693 1.00 23.85 334 ASN A N 1
ATOM 2319 C CA . ASN A 1 301 ? 53.161 115.969 54.936 1.00 23.57 334 ASN A CA 1
ATOM 2320 C C . ASN A 1 301 ? 54.078 114.972 54.229 1.00 25.85 334 ASN A C 1
ATOM 2321 O O . ASN A 1 301 ? 55.142 115.374 53.769 1.00 24.49 334 ASN A O 1
ATOM 2326 N N . GLU A 1 302 ? 53.667 113.690 54.136 1.00 22.84 335 GLU A N 1
ATOM 2327 C CA . GLU A 1 302 ? 54.436 112.622 53.496 1.00 23.09 335 GLU A CA 1
ATOM 2328 C C . GLU A 1 302 ? 54.566 112.815 51.975 1.00 28.29 335 GLU A C 1
ATOM 2329 O O . GLU A 1 302 ? 55.371 112.128 51.342 1.00 30.12 335 GLU A O 1
ATOM 2335 N N . ASP A 1 303 ? 53.781 113.727 51.384 1.00 23.38 336 ASP A N 1
ATOM 2336 C CA . ASP A 1 303 ? 53.809 113.943 49.941 1.00 21.52 336 ASP A CA 1
ATOM 2337 C C . ASP A 1 303 ? 54.696 115.087 49.539 1.00 24.32 336 ASP A C 1
ATOM 2338 O O . ASP A 1 303 ? 54.800 115.373 48.344 1.00 24.91 336 ASP A O 1
ATOM 2356 N N . GLU A 1 305 ? 58.113 115.584 50.149 1.00 24.06 338 GLU A N 1
ATOM 2357 C CA . GLU A 1 305 ? 59.467 115.185 49.740 1.00 26.19 338 GLU A CA 1
ATOM 2358 C C . GLU A 1 305 ? 59.603 115.083 48.215 1.00 30.47 338 GLU A C 1
ATOM 2359 O O . GLU A 1 305 ? 60.609 115.541 47.671 1.00 29.43 338 GLU A O 1
ATOM 2365 N N . VAL A 1 306 ? 58.593 114.507 47.529 1.00 28.42 339 VAL A N 1
ATOM 2366 C CA . VAL A 1 306 ? 58.623 114.354 46.069 1.00 27.43 339 VAL A CA 1
ATOM 2367 C C . VAL A 1 306 ? 58.557 115.753 45.391 1.00 29.92 339 VAL A C 1
ATOM 2368 O O . VAL A 1 306 ? 59.307 115.992 44.436 1.00 29.14 339 VAL A O 1
ATOM 2372 N N . ILE A 1 307 ? 57.730 116.684 45.920 1.00 26.16 340 ILE A N 1
ATOM 2373 C CA . ILE A 1 307 ? 57.620 118.034 45.332 1.00 25.05 340 ILE A CA 1
ATOM 2374 C C . ILE A 1 307 ? 58.945 118.789 45.492 1.00 28.68 340 ILE A C 1
ATOM 2375 O O . ILE A 1 307 ? 59.345 119.498 44.577 1.00 27.23 340 ILE A O 1
ATOM 2380 N N . GLY A 1 308 ? 59.622 118.604 46.623 1.00 27.08 341 GLY A N 1
ATOM 2381 C CA . GLY A 1 308 ? 60.920 119.220 46.882 1.00 27.58 341 GLY A CA 1
ATOM 2382 C C . GLY A 1 308 ? 62.000 118.884 45.868 1.00 32.43 341 GLY A C 1
ATOM 2383 O O . GLY A 1 308 ? 62.939 119.663 45.703 1.00 32.33 341 GLY A O 1
ATOM 2384 N N . GLY A 1 309 ? 61.857 117.739 45.181 1.00 29.23 342 GLY A N 1
ATOM 2385 C CA . GLY A 1 309 ? 62.781 117.293 44.142 1.00 28.69 342 GLY A CA 1
ATOM 2386 C C . GLY A 1 309 ? 62.583 117.970 42.797 1.00 32.48 342 GLY A C 1
ATOM 2387 O O . GLY A 1 309 ? 63.493 117.958 41.963 1.00 32.51 342 GLY A O 1
ATOM 2388 N N . LEU A 1 310 ? 61.395 118.575 42.571 1.00 27.63 343 LEU A N 1
ATOM 2389 C CA . LEU A 1 310 ? 61.047 119.255 41.320 1.00 27.37 343 LEU A CA 1
ATOM 2390 C C . LEU A 1 310 ? 61.626 120.679 41.325 1.00 31.71 343 LEU A C 1
ATOM 2391 O O . LEU A 1 310 ? 60.891 121.667 41.397 1.00 30.37 343 LEU A O 1
ATOM 2396 N N . THR A 1 311 ? 62.959 120.767 41.204 1.00 29.21 344 THR A N 1
ATOM 2397 C CA . THR A 1 311 ? 63.742 122.002 41.323 1.00 29.27 344 THR A CA 1
ATOM 2398 C C . THR A 1 311 ? 63.555 123.013 40.175 1.00 33.38 344 THR A C 1
ATOM 2399 O O . THR A 1 311 ? 63.988 124.161 40.334 1.00 32.46 344 THR A O 1
ATOM 2403 N N . ASN A 1 312 ? 62.873 122.650 39.069 1.00 30.31 345 ASN A N 1
ATOM 2404 C CA . ASN A 1 312 ? 62.625 123.627 37.997 1.00 30.03 345 ASN A CA 1
ATOM 2405 C C . ASN A 1 312 ? 61.265 124.321 38.167 1.00 31.01 345 ASN A C 1
ATOM 2406 O O . ASN A 1 312 ? 60.893 125.138 37.327 1.00 30.34 345 ASN A O 1
ATOM 2411 N N . LEU A 1 313 ? 60.549 124.043 39.275 1.00 25.86 346 LEU A N 1
ATOM 2412 C CA . LEU A 1 313 ? 59.263 124.680 39.562 1.00 24.68 346 LEU A CA 1
ATOM 2413 C C . LEU A 1 313 ? 59.433 126.158 39.848 1.00 30.01 346 LEU A C 1
ATOM 2414 O O . LEU A 1 313 ? 60.296 126.535 40.647 1.00 30.17 346 LEU A O 1
ATOM 2419 N N . THR A 1 314 ? 58.626 126.995 39.184 1.00 26.59 347 THR A N 1
ATOM 2420 C CA . THR A 1 314 ? 58.623 128.435 39.443 1.00 26.67 347 THR A CA 1
ATOM 2421 C C . THR A 1 314 ? 57.255 128.809 40.040 1.00 30.31 347 THR A C 1
ATOM 2422 O O . THR A 1 314 ? 57.145 129.826 40.728 1.00 29.88 347 THR A O 1
ATOM 2426 N N . THR A 1 315 ? 56.230 127.956 39.809 1.00 25.60 348 THR A N 1
ATOM 2427 C CA . THR A 1 315 ? 54.887 128.128 40.358 1.00 24.75 348 THR A CA 1
ATOM 2428 C C . THR A 1 315 ? 54.450 126.831 41.040 1.00 25.95 348 THR A C 1
ATOM 2429 O O . THR A 1 315 ? 54.528 125.752 40.445 1.00 25.13 348 THR A O 1
ATOM 2433 N N . LEU A 1 316 ? 53.990 126.944 42.295 1.00 20.84 349 LEU A N 1
ATOM 2434 C CA . LEU A 1 316 ? 53.512 125.789 43.045 1.00 20.14 349 LEU A CA 1
ATOM 2435 C C . LEU A 1 316 ? 52.313 126.156 43.904 1.00 22.83 349 LEU A C 1
ATOM 2436 O O . LEU A 1 316 ? 52.426 126.983 44.815 1.00 22.26 349 LEU A O 1
ATOM 2441 N N . PHE A 1 317 ? 51.163 125.557 43.593 1.00 19.49 350 PHE A N 1
ATOM 2442 C CA . PHE A 1 317 ? 49.945 125.762 44.374 1.00 18.95 350 PHE A CA 1
ATOM 2443 C C . PHE A 1 317 ? 49.658 124.510 45.195 1.00 24.11 350 PHE A C 1
ATOM 2444 O O . PHE A 1 317 ? 49.642 123.393 44.658 1.00 24.27 350 PHE A O 1
ATOM 2452 N N . LEU A 1 318 ? 49.491 124.690 46.513 1.00 20.23 351 LEU A N 1
ATOM 2453 C CA . LEU A 1 318 ? 49.247 123.579 47.431 1.00 19.40 351 LEU A CA 1
ATOM 2454 C C . LEU A 1 318 ? 48.221 123.906 48.501 1.00 22.77 351 LEU A C 1
ATOM 2455 O O . LEU A 1 318 ? 48.014 123.076 49.375 1.00 22.64 351 LEU A O 1
ATOM 2460 N N . SER A 1 319 ? 47.584 125.089 48.464 1.00 20.04 352 SER A N 1
ATOM 2461 C CA . SER A 1 319 ? 46.644 125.460 49.531 1.00 19.55 352 SER A CA 1
ATOM 2462 C C . SER A 1 319 ? 45.461 124.496 49.636 1.00 21.66 352 SER A C 1
ATOM 2463 O O . SER A 1 319 ? 45.091 123.857 48.663 1.00 18.70 352 SER A O 1
ATOM 2466 N N . GLN A 1 320 ? 44.908 124.376 50.851 1.00 19.96 353 GLN A N 1
ATOM 2467 C CA . GLN A 1 320 ? 43.720 123.592 51.195 1.00 19.49 353 GLN A CA 1
ATOM 2468 C C . GLN A 1 320 ? 43.830 122.087 50.839 1.00 23.35 353 GLN A C 1
ATOM 2469 O O . GLN A 1 320 ? 42.958 121.485 50.195 1.00 23.18 353 GLN A O 1
ATOM 2475 N N . ASN A 1 321 ? 44.917 121.495 51.324 1.00 19.33 354 ASN A N 1
ATOM 2476 C CA . ASN A 1 321 ? 45.190 120.058 51.377 1.00 19.63 354 ASN A CA 1
ATOM 2477 C C . ASN A 1 321 ? 45.157 119.750 52.884 1.00 24.27 354 ASN A C 1
ATOM 2478 O O . ASN A 1 321 ? 44.377 120.400 53.588 1.00 24.01 354 ASN A O 1
ATOM 2483 N N . HIS A 1 322 ? 46.064 118.913 53.413 1.00 22.19 355 HIS A N 1
ATOM 2484 C CA . HIS A 1 322 ? 46.193 118.645 54.870 1.00 23.41 355 HIS A CA 1
ATOM 2485 C C . HIS A 1 322 ? 47.677 118.788 55.270 1.00 26.69 355 HIS A C 1
ATOM 2486 O O . HIS A 1 322 ? 48.185 117.978 56.041 1.00 27.19 355 HIS A O 1
ATOM 2493 N N . ILE A 1 323 ? 48.381 119.787 54.711 1.00 21.35 356 ILE A N 1
ATOM 2494 C CA . ILE A 1 323 ? 49.820 119.952 54.947 1.00 20.38 356 ILE A CA 1
ATOM 2495 C C . ILE A 1 323 ? 50.064 120.898 56.105 1.00 25.66 356 ILE A C 1
ATOM 2496 O O . ILE A 1 323 ? 49.497 121.993 56.132 1.00 26.05 356 ILE A O 1
ATOM 2501 N N . THR A 1 324 ? 50.937 120.485 57.043 1.00 22.52 357 THR A N 1
ATOM 2502 C CA . THR A 1 324 ? 51.309 121.307 58.198 1.00 24.23 357 THR A CA 1
ATOM 2503 C C . THR A 1 324 ? 52.829 121.551 58.236 1.00 30.62 357 THR A C 1
ATOM 2504 O O . THR A 1 324 ? 53.294 122.411 58.993 1.00 31.05 357 THR A O 1
ATOM 2508 N N . ASP A 1 325 ? 53.592 120.801 57.418 1.00 26.42 358 ASP A N 1
ATOM 2509 C CA . ASP A 1 325 ? 55.047 120.898 57.370 1.00 26.19 358 ASP A CA 1
ATOM 2510 C C . ASP A 1 325 ? 55.492 120.978 55.924 1.00 27.51 358 ASP A C 1
ATOM 2511 O O . ASP A 1 325 ? 55.390 120.003 55.166 1.00 27.14 358 ASP A O 1
ATOM 2516 N N . ILE A 1 326 ? 55.971 122.164 55.543 1.00 23.50 359 ILE A N 1
ATOM 2517 C CA . ILE A 1 326 ? 56.445 122.424 54.191 1.00 22.77 359 ILE A CA 1
ATOM 2518 C C . ILE A 1 326 ? 57.994 122.447 54.132 1.00 26.88 359 ILE A C 1
ATOM 2519 O O . ILE A 1 326 ? 58.539 122.867 53.112 1.00 27.12 359 ILE A O 1
ATOM 2524 N N . ARG A 1 327 ? 58.699 121.997 55.200 1.00 23.12 360 ARG A N 1
ATOM 2525 C CA . ARG A 1 327 ? 60.171 122.011 55.216 1.00 23.96 360 ARG A CA 1
ATOM 2526 C C . ARG A 1 327 ? 60.793 121.248 54.013 1.00 27.67 360 ARG A C 1
ATOM 2527 O O . ARG A 1 327 ? 61.728 121.811 53.449 1.00 27.49 360 ARG A O 1
ATOM 2535 N N . PRO A 1 328 ? 60.268 120.090 53.506 1.00 24.10 361 PRO A N 1
ATOM 2536 C CA . PRO A 1 328 ? 60.881 119.472 52.305 1.00 23.55 361 PRO A CA 1
ATOM 2537 C C . PRO A 1 328 ? 60.827 120.355 51.035 1.00 28.18 361 PRO A C 1
ATOM 2538 O O . PRO A 1 328 ? 61.560 120.072 50.081 1.00 27.81 361 PRO A O 1
ATOM 2542 N N . LEU A 1 329 ? 60.005 121.437 51.029 1.00 24.95 362 LEU A N 1
ATOM 2543 C CA . LEU A 1 329 ? 59.882 122.353 49.876 1.00 25.13 362 LEU A CA 1
ATOM 2544 C C . LEU A 1 329 ? 60.926 123.471 49.892 1.00 30.95 362 LEU A C 1
ATOM 2545 O O . LEU A 1 329 ? 60.947 124.289 48.969 1.00 31.18 362 LEU A O 1
ATOM 2550 N N . ALA A 1 330 ? 61.786 123.518 50.928 1.00 28.88 363 ALA A N 1
ATOM 2551 C CA . ALA A 1 330 ? 62.828 124.550 51.066 1.00 29.33 363 ALA A CA 1
ATOM 2552 C C . ALA A 1 330 ? 63.802 124.545 49.869 1.00 33.41 363 ALA A C 1
ATOM 2553 O O . ALA A 1 330 ? 64.378 125.588 49.542 1.00 31.99 363 ALA A O 1
ATOM 2555 N N . SER A 1 331 ? 63.958 123.386 49.205 1.00 29.52 364 SER A N 1
ATOM 2556 C CA . SER A 1 331 ? 64.831 123.215 48.037 1.00 29.76 364 SER A CA 1
ATOM 2557 C C . SER A 1 331 ? 64.275 123.871 46.765 1.00 34.35 364 SER A C 1
ATOM 2558 O O . SER A 1 331 ? 65.007 124.006 45.792 1.00 33.93 364 SER A O 1
ATOM 2561 N N . LEU A 1 332 ? 63.002 124.275 46.749 1.00 31.07 365 LEU A N 1
ATOM 2562 C CA . LEU A 1 332 ? 62.425 124.884 45.552 1.00 31.13 365 LEU A CA 1
ATOM 2563 C C . LEU A 1 332 ? 62.879 126.355 45.453 1.00 40.08 365 LEU A C 1
ATOM 2564 O O . LEU A 1 332 ? 62.223 127.274 45.949 1.00 41.12 365 LEU A O 1
ATOM 2569 N N . SER A 1 333 ? 64.065 126.529 44.841 1.00 37.78 366 SER A N 1
ATOM 2570 C CA . SER A 1 333 ? 64.816 127.775 44.688 1.00 38.44 366 SER A CA 1
ATOM 2571 C C . SER A 1 333 ? 64.382 128.669 43.510 1.00 42.90 366 SER A C 1
ATOM 2572 O O . SER A 1 333 ? 64.811 129.826 43.446 1.00 44.44 366 SER A O 1
ATOM 2575 N N . LYS A 1 334 ? 63.547 128.171 42.599 1.00 37.67 367 LYS A N 1
ATOM 2576 C CA . LYS A 1 334 ? 63.109 128.996 41.469 1.00 36.82 367 LYS A CA 1
ATOM 2577 C C . LYS A 1 334 ? 61.673 129.592 41.707 1.00 39.68 367 LYS A C 1
ATOM 2578 O O . LYS A 1 334 ? 61.158 130.283 40.832 1.00 38.87 367 LYS A O 1
ATOM 2588 N N . ASP A 1 336 ? 58.411 131.669 42.289 1.00 35.42 369 ASP A N 1
ATOM 2589 C CA . ASP A 1 336 ? 57.915 133.013 41.915 1.00 35.68 369 ASP A CA 1
ATOM 2590 C C . ASP A 1 336 ? 56.483 133.236 42.407 1.00 37.11 369 ASP A C 1
ATOM 2591 O O . ASP A 1 336 ? 56.088 134.371 42.703 1.00 36.40 369 ASP A O 1
ATOM 2596 N N . SER A 1 337 ? 55.694 132.143 42.426 1.00 30.55 370 SER A N 1
ATOM 2597 C CA . SER A 1 337 ? 54.292 132.151 42.785 1.00 29.12 370 SER A CA 1
ATOM 2598 C C . SER A 1 337 ? 53.956 130.895 43.575 1.00 32.07 370 SER A C 1
ATOM 2599 O O . SER A 1 337 ? 54.259 129.802 43.116 1.00 29.94 370 SER A O 1
ATOM 2602 N N . ALA A 1 338 ? 53.422 131.050 44.788 1.00 28.11 371 ALA A N 1
ATOM 2603 C CA . ALA A 1 338 ? 53.031 129.939 45.664 1.00 27.26 371 ALA A CA 1
ATOM 2604 C C . ALA A 1 338 ? 51.842 130.395 46.507 1.00 30.24 371 ALA A C 1
ATOM 2605 O O . ALA A 1 338 ? 51.988 131.354 47.268 1.00 30.36 371 ALA A O 1
ATOM 2607 N N . ASP A 1 339 ? 50.650 129.765 46.321 1.00 24.72 372 ASP A N 1
ATOM 2608 C CA . ASP A 1 339 ? 49.380 130.150 46.958 1.00 23.66 372 ASP A CA 1
ATOM 2609 C C . ASP A 1 339 ? 49.312 129.922 48.491 1.00 28.03 372 ASP A C 1
ATOM 2610 O O . ASP A 1 339 ? 48.211 129.930 49.038 1.00 27.69 372 ASP A O 1
ATOM 2615 N N . PHE A 1 340 ? 50.451 129.724 49.171 1.00 24.44 373 PHE A N 1
ATOM 2616 C CA . PHE A 1 340 ? 50.471 129.549 50.632 1.00 25.19 373 PHE A CA 1
ATOM 2617 C C . PHE A 1 340 ? 51.407 130.606 51.232 1.00 32.21 373 PHE A C 1
ATOM 2618 O O . PHE A 1 340 ? 52.503 130.831 50.714 1.00 32.62 373 PHE A O 1
ATOM 2626 N N . ALA A 1 341 ? 50.922 131.290 52.291 1.00 30.60 374 ALA A N 1
ATOM 2627 C CA . ALA A 1 341 ? 51.528 132.444 52.955 1.00 31.94 374 ALA A CA 1
ATOM 2628 C C . ALA A 1 341 ? 52.960 132.235 53.435 1.00 39.46 374 ALA A C 1
ATOM 2629 O O . ALA A 1 341 ? 53.765 133.162 53.298 1.00 39.72 374 ALA A O 1
ATOM 2631 N N . ASN A 1 342 ? 53.282 131.082 54.030 1.00 36.15 375 ASN A N 1
ATOM 2632 C CA . ASN A 1 342 ? 54.622 130.903 54.573 1.00 37.67 375 ASN A CA 1
ATOM 2633 C C . ASN A 1 342 ? 55.624 130.466 53.511 1.00 44.97 375 ASN A C 1
ATOM 2634 O O . ASN A 1 342 ? 55.254 130.246 52.350 1.00 44.83 375 ASN A O 1
ATOM 2639 N N . GLN A 1 343 ? 56.916 130.413 53.917 1.00 43.38 376 GLN A N 1
ATOM 2640 C CA . GLN A 1 343 ? 58.084 129.954 53.150 1.00 69.12 376 GLN A CA 1
ATOM 2641 C C . GLN A 1 343 ? 59.345 130.130 53.982 1.00 88.78 376 GLN A C 1
ATOM 2642 O O . GLN A 1 343 ? 59.735 129.211 54.694 1.00 41.65 376 GLN A O 1
ATOM 2648 N N . GLY B 1 1 ? 20.196 112.517 71.024 1.00 36.50 0 GLY B N 1
ATOM 2649 C CA . GLY B 1 1 ? 21.324 113.168 71.673 1.00 35.88 0 GLY B CA 1
ATOM 2650 C C . GLY B 1 1 ? 22.571 112.319 71.607 1.00 37.27 0 GLY B C 1
ATOM 2651 O O . GLY B 1 1 ? 22.558 111.266 70.967 1.00 36.84 0 GLY B O 1
ATOM 2652 N N . ALA B 1 2 ? 23.656 112.759 72.277 1.00 31.37 35 ALA B N 1
ATOM 2653 C CA . ALA B 1 2 ? 24.880 111.962 72.361 1.00 29.58 35 ALA B CA 1
ATOM 2654 C C . ALA B 1 2 ? 24.557 110.721 73.180 1.00 31.28 35 ALA B C 1
ATOM 2655 O O . ALA B 1 2 ? 24.109 110.855 74.326 1.00 29.94 35 ALA B O 1
ATOM 2657 N N . ALA B 1 3 ? 24.690 109.513 72.567 1.00 27.05 36 ALA B N 1
ATOM 2658 C CA . ALA B 1 3 ? 24.360 108.249 73.229 1.00 26.34 36 ALA B CA 1
ATOM 2659 C C . ALA B 1 3 ? 24.895 108.200 74.682 1.00 28.73 36 ALA B C 1
ATOM 2660 O O . ALA B 1 3 ? 25.992 108.689 74.967 1.00 27.54 36 ALA B O 1
ATOM 2662 N N . THR B 1 4 ? 24.080 107.675 75.599 1.00 23.85 37 THR B N 1
ATOM 2663 C CA . THR B 1 4 ? 24.421 107.603 77.027 1.00 22.61 37 THR B CA 1
ATOM 2664 C C . THR B 1 4 ? 25.766 106.897 77.283 1.00 25.92 37 THR B C 1
ATOM 2665 O O . THR B 1 4 ? 26.091 105.904 76.617 1.00 23.99 37 THR B O 1
ATOM 2669 N N . LEU B 1 5 ? 26.535 107.416 78.267 1.00 23.47 38 LEU B N 1
ATOM 2670 C CA . LEU B 1 5 ? 27.802 106.784 78.690 1.00 23.73 38 LEU B CA 1
ATOM 2671 C C . LEU B 1 5 ? 27.573 105.427 79.396 1.00 27.34 38 LEU B C 1
ATOM 2672 O O . LEU B 1 5 ? 28.532 104.644 79.502 1.00 27.08 38 LEU B O 1
ATOM 2677 N N . ALA B 1 6 ? 26.332 105.148 79.856 1.00 23.85 39 ALA B N 1
ATOM 2678 C CA . ALA B 1 6 ? 25.975 103.906 80.549 1.00 24.46 39 ALA B CA 1
ATOM 2679 C C . ALA B 1 6 ? 26.162 102.682 79.646 1.00 30.77 39 ALA B C 1
ATOM 2680 O O . ALA B 1 6 ? 26.356 101.582 80.160 1.00 31.04 39 ALA B O 1
ATOM 2682 N N . THR B 1 7 ? 26.127 102.868 78.316 1.00 28.26 40 THR B N 1
ATOM 2683 C CA . THR B 1 7 ? 26.333 101.782 77.349 1.00 28.92 40 THR B CA 1
ATOM 2684 C C . THR B 1 7 ? 27.795 101.306 77.362 1.00 31.58 40 THR B C 1
ATOM 2685 O O . THR B 1 7 ? 28.062 100.189 76.934 1.00 31.80 40 THR B O 1
ATOM 2689 N N . LEU B 1 8 ? 28.739 102.159 77.807 1.00 26.51 41 LEU B N 1
ATOM 2690 C CA . LEU B 1 8 ? 30.164 101.804 77.851 1.00 25.88 41 LEU B CA 1
ATOM 2691 C C . LEU B 1 8 ? 30.500 101.042 79.133 1.00 29.32 41 LEU B C 1
ATOM 2692 O O . LEU B 1 8 ? 29.902 101.347 80.171 1.00 29.51 41 LEU B O 1
ATOM 2697 N N . PRO B 1 9 ? 31.476 100.094 79.131 1.00 25.95 42 PRO B N 1
ATOM 2698 C CA . PRO B 1 9 ? 32.302 99.613 78.005 1.00 25.22 42 PRO B CA 1
ATOM 2699 C C . PRO B 1 9 ? 31.501 98.725 77.050 1.00 28.60 42 PRO B C 1
ATOM 2700 O O . PRO B 1 9 ? 30.549 98.055 77.458 1.00 27.99 42 PRO B O 1
ATOM 2704 N N . ALA B 1 10 ? 31.864 98.757 75.760 1.00 25.32 43 ALA B N 1
ATOM 2705 C CA . ALA B 1 10 ? 31.155 97.977 74.765 1.00 24.76 43 ALA B CA 1
ATOM 2706 C C . ALA B 1 10 ? 32.039 97.678 73.548 1.00 29.60 43 ALA B C 1
ATOM 2707 O O . ALA B 1 10 ? 33.026 98.390 73.325 1.00 27.92 43 ALA B O 1
ATOM 2709 N N . PRO B 1 11 ? 31.719 96.619 72.756 1.00 25.55 44 PRO B N 1
ATOM 2710 C CA . PRO B 1 11 ? 32.521 96.335 71.549 1.00 25.04 44 PRO B CA 1
ATOM 2711 C C . PRO B 1 11 ? 32.518 97.505 70.574 1.00 27.31 44 PRO B C 1
ATOM 2712 O O . PRO B 1 11 ? 31.493 98.183 70.433 1.00 26.18 44 PRO B O 1
ATOM 2716 N N . ILE B 1 12 ? 33.658 97.753 69.908 1.00 23.30 45 ILE B N 1
ATOM 2717 C CA . ILE B 1 12 ? 33.780 98.833 68.922 1.00 22.84 45 ILE B CA 1
ATOM 2718 C C . ILE B 1 12 ? 32.620 98.774 67.895 1.00 27.83 45 ILE B C 1
ATOM 2719 O O . ILE B 1 12 ? 32.006 99.807 67.610 1.00 27.52 45 ILE B O 1
ATOM 2724 N N . ASN B 1 13 ? 32.313 97.568 67.360 1.00 24.09 46 ASN B N 1
ATOM 2725 C CA . ASN B 1 13 ? 31.285 97.432 66.321 1.00 25.02 46 ASN B CA 1
ATOM 2726 C C . ASN B 1 13 ? 29.843 97.536 66.860 1.00 29.63 46 ASN B C 1
ATOM 2727 O O . ASN B 1 13 ? 28.909 97.488 66.067 1.00 29.35 46 ASN B O 1
ATOM 2732 N N . GLN B 1 14 ? 29.652 97.725 68.164 1.00 27.25 47 GLN B N 1
ATOM 2733 C CA . GLN B 1 14 ? 28.312 97.969 68.689 1.00 26.58 47 GLN B CA 1
ATOM 2734 C C . GLN B 1 14 ? 28.137 99.485 68.884 1.00 29.39 47 GLN B C 1
ATOM 2735 O O . GLN B 1 14 ? 27.050 100.011 68.655 1.00 28.93 47 GLN B O 1
ATOM 2741 N N . ILE B 1 15 ? 29.223 100.182 69.262 1.00 25.01 48 ILE B N 1
ATOM 2742 C CA . ILE B 1 15 ? 29.218 101.642 69.462 1.00 24.46 48 ILE B CA 1
ATOM 2743 C C . ILE B 1 15 ? 29.216 102.337 68.099 1.00 27.02 48 ILE B C 1
ATOM 2744 O O . ILE B 1 15 ? 28.507 103.333 67.920 1.00 27.10 48 ILE B O 1
ATOM 2749 N N . PHE B 1 16 ? 30.019 101.816 67.151 1.00 22.66 49 PHE B N 1
ATOM 2750 C CA . PHE B 1 16 ? 30.167 102.376 65.811 1.00 21.93 49 PHE B CA 1
ATOM 2751 C C . PHE B 1 16 ? 29.516 101.403 64.823 1.00 27.03 49 PHE B C 1
ATOM 2752 O O . PHE B 1 16 ? 30.183 100.482 64.351 1.00 26.68 49 PHE B O 1
ATOM 2760 N N . PRO B 1 17 ? 28.199 101.563 64.532 1.00 23.90 50 PRO B N 1
ATOM 2761 C CA . PRO B 1 17 ? 27.514 100.600 63.647 1.00 24.17 50 PRO B CA 1
ATOM 2762 C C . PRO B 1 17 ? 28.037 100.584 62.209 1.00 26.78 50 PRO B C 1
ATOM 2763 O O . PRO B 1 17 ? 27.817 99.606 61.520 1.00 26.76 50 PRO B O 1
ATOM 2767 N N . ASP B 1 18 ? 28.740 101.642 61.765 1.00 23.15 51 ASP B N 1
ATOM 2768 C CA . ASP B 1 18 ? 29.345 101.705 60.437 1.00 21.86 51 ASP B CA 1
ATOM 2769 C C . ASP B 1 18 ? 30.649 100.917 60.448 1.00 27.24 51 ASP B C 1
ATOM 2770 O O . ASP B 1 18 ? 31.543 101.214 61.248 1.00 25.58 51 ASP B O 1
ATOM 2775 N N . ALA B 1 19 ? 30.761 99.922 59.557 1.00 25.88 52 ALA B N 1
ATOM 2776 C CA . ALA B 1 19 ? 31.921 99.031 59.472 1.00 26.42 52 ALA B CA 1
ATOM 2777 C C . ALA B 1 19 ? 33.247 99.782 59.217 1.00 28.37 52 ALA B C 1
ATOM 2778 O O . ALA B 1 19 ? 34.263 99.454 59.839 1.00 27.09 52 ALA B O 1
ATOM 2780 N N . ASP B 1 20 ? 33.238 100.776 58.316 1.00 25.10 53 ASP B N 1
ATOM 2781 C CA . ASP B 1 20 ? 34.453 101.524 57.991 1.00 24.88 53 ASP B CA 1
ATOM 2782 C C . ASP B 1 20 ? 34.889 102.404 59.165 1.00 26.26 53 ASP B C 1
ATOM 2783 O O . ASP B 1 20 ? 36.083 102.436 59.485 1.00 24.77 53 ASP B O 1
ATOM 2788 N N . LEU B 1 21 ? 33.927 103.068 59.836 1.00 22.22 54 LEU B N 1
ATOM 2789 C CA . LEU B 1 21 ? 34.244 103.885 61.003 1.00 22.34 54 LEU B CA 1
ATOM 2790 C C . LEU B 1 21 ? 34.756 102.985 62.149 1.00 25.90 54 LEU B C 1
ATOM 2791 O O . LEU B 1 21 ? 35.753 103.331 62.787 1.00 24.96 54 LEU B O 1
ATOM 2796 N N . ALA B 1 22 ? 34.125 101.813 62.359 1.00 23.65 55 ALA B N 1
ATOM 2797 C CA . ALA B 1 22 ? 34.558 100.855 63.392 1.00 22.85 55 ALA B CA 1
ATOM 2798 C C . ALA B 1 22 ? 36.024 100.421 63.139 1.00 26.52 55 ALA B C 1
ATOM 2799 O O . ALA B 1 22 ? 36.833 100.409 64.069 1.00 24.92 55 ALA B O 1
ATOM 2801 N N . GLU B 1 23 ? 36.383 100.168 61.863 1.00 25.00 56 GLU B N 1
ATOM 2802 C CA . GLU B 1 23 ? 37.759 99.815 61.479 1.00 25.27 56 GLU B CA 1
ATOM 2803 C C . GLU B 1 23 ? 38.762 100.956 61.846 1.00 26.63 56 GLU B C 1
ATOM 2804 O O . GLU B 1 23 ? 39.852 100.681 62.371 1.00 26.67 56 GLU B O 1
ATOM 2810 N N . GLY B 1 24 ? 38.363 102.201 61.588 1.00 22.45 57 GLY B N 1
ATOM 2811 C CA . GLY B 1 24 ? 39.140 103.389 61.929 1.00 21.40 57 GLY B CA 1
ATOM 2812 C C . GLY B 1 24 ? 39.418 103.485 63.423 1.00 24.33 57 GLY B C 1
ATOM 2813 O O . GLY B 1 24 ? 40.554 103.761 63.829 1.00 24.42 57 GLY B O 1
ATOM 2814 N N . ILE B 1 25 ? 38.398 103.198 64.255 1.00 20.19 58 ILE B N 1
ATOM 2815 C CA . ILE B 1 25 ? 38.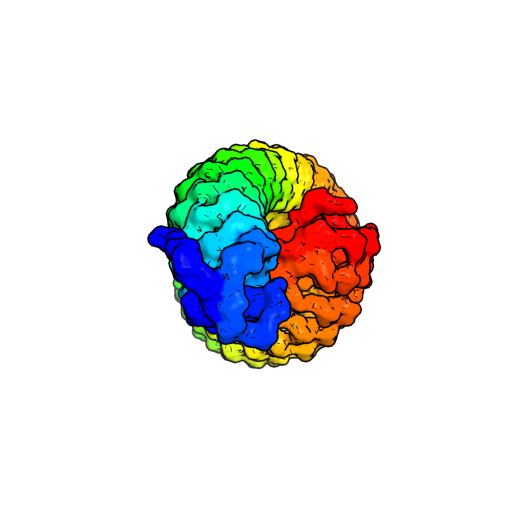496 103.225 65.729 1.00 20.22 58 ILE B CA 1
ATOM 2816 C C . ILE B 1 25 ? 39.439 102.108 66.205 1.00 26.02 58 ILE B C 1
ATOM 2817 O O . ILE B 1 25 ? 40.312 102.360 67.040 1.00 25.17 58 ILE B O 1
ATOM 2822 N N . ARG B 1 26 ? 39.277 100.889 65.654 1.00 25.27 59 ARG B N 1
ATOM 2823 C CA . ARG B 1 26 ? 40.130 99.742 65.964 1.00 25.42 59 ARG B CA 1
ATOM 2824 C C . ARG B 1 26 ? 41.601 100.081 65.680 1.00 29.79 59 ARG B C 1
ATOM 2825 O O . ARG B 1 26 ? 42.457 99.856 66.543 1.00 30.17 59 ARG B O 1
ATOM 2833 N N . ALA B 1 27 ? 41.873 100.660 64.488 1.00 25.24 60 ALA B N 1
ATOM 2834 C CA . ALA B 1 27 ? 43.219 101.020 64.053 1.00 25.26 60 ALA B CA 1
ATOM 2835 C C . ALA B 1 27 ? 43.866 102.099 64.956 1.00 28.13 60 ALA B C 1
ATOM 2836 O O . ALA B 1 27 ? 45.026 101.946 65.353 1.00 26.72 60 ALA B O 1
ATOM 2838 N N . VAL B 1 28 ? 43.121 103.168 65.293 1.00 24.82 61 VAL B N 1
ATOM 2839 C CA . VAL B 1 28 ? 43.676 104.256 66.100 1.00 24.55 61 VAL B CA 1
ATOM 2840 C C . VAL B 1 28 ? 43.977 103.775 67.549 1.00 30.67 61 VAL B C 1
ATOM 2841 O O . VAL B 1 28 ? 44.971 104.217 68.128 1.00 31.02 61 VAL B O 1
ATOM 2845 N N . LEU B 1 29 ? 43.169 102.843 68.094 1.00 27.41 62 LEU B N 1
ATOM 2846 C CA . LEU B 1 29 ? 43.367 102.330 69.456 1.00 27.59 62 LEU B CA 1
ATOM 2847 C C . LEU B 1 29 ? 44.250 101.073 69.487 1.00 33.52 62 LEU B C 1
ATOM 2848 O O . LEU B 1 29 ? 44.543 100.544 70.565 1.00 33.65 62 LEU B O 1
ATOM 2853 N N . GLN B 1 30 ? 44.684 100.616 68.303 1.00 30.73 63 GLN B N 1
ATOM 2854 C CA . GLN B 1 30 ? 45.525 99.437 68.079 1.00 30.72 63 GLN B CA 1
ATOM 2855 C C . GLN B 1 30 ? 44.925 98.185 68.744 1.00 34.29 63 GLN B C 1
ATOM 2856 O O . GLN B 1 30 ? 45.617 97.414 69.420 1.00 34.54 63 GLN B O 1
ATOM 2862 N N . LYS B 1 31 ? 43.616 97.992 68.526 1.00 30.32 64 LYS B N 1
ATOM 2863 C CA . LYS B 1 31 ? 42.891 96.818 69.011 1.00 29.38 64 LYS B CA 1
ATOM 2864 C C . LYS B 1 31 ? 43.052 95.714 67.970 1.00 34.31 64 LYS B C 1
ATOM 2865 O O . LYS B 1 31 ? 43.304 96.013 66.799 1.00 33.97 64 LYS B O 1
ATOM 2871 N N . ALA B 1 32 ? 42.920 94.446 68.383 1.00 31.27 65 ALA B N 1
ATOM 2872 C CA . ALA B 1 32 ? 43.062 93.332 67.453 1.00 31.34 65 ALA B CA 1
ATOM 2873 C C . ALA B 1 32 ? 41.879 93.224 66.483 1.00 35.42 65 ALA B C 1
ATOM 2874 O O . ALA B 1 32 ? 42.075 92.812 65.340 1.00 36.55 65 ALA B O 1
ATOM 2876 N N . SER B 1 33 ? 40.661 93.577 66.936 1.00 30.27 66 SER B N 1
ATOM 2877 C CA . SER B 1 33 ? 39.438 93.397 66.154 1.00 29.66 66 SER B CA 1
ATOM 2878 C C . SER B 1 33 ? 38.382 94.458 66.461 1.00 33.86 66 SER B C 1
ATOM 2879 O O . SER B 1 33 ? 38.400 95.032 67.545 1.00 34.17 66 SER B O 1
ATOM 2882 N N . VAL B 1 34 ? 37.425 94.669 65.524 1.00 29.71 67 VAL B N 1
ATOM 2883 C CA . VAL B 1 34 ? 36.289 95.587 65.711 1.00 29.22 67 VAL B CA 1
ATOM 2884 C C . VAL B 1 34 ? 35.311 95.001 66.757 1.00 33.06 67 VAL B C 1
ATOM 2885 O O . VAL B 1 34 ? 34.419 95.699 67.225 1.00 33.44 67 VAL B O 1
ATOM 2889 N N . THR B 1 35 ? 35.486 93.727 67.124 1.00 29.40 68 THR B N 1
ATOM 2890 C CA . THR B 1 35 ? 34.635 93.077 68.111 1.00 29.21 68 THR B CA 1
ATOM 2891 C C . THR B 1 35 ? 35.136 93.381 69.523 1.00 34.17 68 THR B C 1
ATOM 2892 O O . THR B 1 35 ? 34.413 93.140 70.491 1.00 34.26 68 THR B O 1
ATOM 2896 N N . ASP B 1 36 ? 36.386 93.882 69.640 1.00 31.64 69 ASP B N 1
ATOM 2897 C CA . ASP B 1 36 ? 37.024 94.191 70.922 1.00 32.16 69 ASP B CA 1
ATOM 2898 C C . ASP B 1 36 ? 36.303 95.282 71.681 1.00 33.62 69 ASP B C 1
ATOM 2899 O O . ASP B 1 36 ? 35.863 96.274 71.092 1.00 32.71 69 ASP B O 1
ATOM 2904 N N . VAL B 1 37 ? 36.205 95.101 73.009 1.00 30.48 70 VAL B N 1
ATOM 2905 C CA . VAL B 1 37 ? 35.572 96.062 73.909 1.00 29.27 70 VAL B CA 1
ATOM 2906 C C . VAL B 1 37 ? 36.476 97.264 74.104 1.00 30.55 70 VAL B C 1
ATOM 2907 O O . VAL B 1 37 ? 37.693 97.117 74.253 1.00 30.16 70 VAL B O 1
ATOM 2911 N N . VAL B 1 38 ? 35.866 98.450 74.113 1.00 26.55 71 VAL B N 1
ATOM 2912 C CA . VAL B 1 38 ? 36.548 99.711 74.392 1.00 25.52 71 VAL B CA 1
ATOM 2913 C C . VAL B 1 38 ? 35.875 100.371 75.569 1.00 25.86 71 VAL B C 1
ATOM 2914 O O . VAL B 1 38 ? 34.660 100.248 75.738 1.00 24.71 71 VAL B O 1
ATOM 2918 N N . THR B 1 39 ? 36.664 101.063 76.388 1.00 23.54 72 THR B N 1
ATOM 2919 C CA . THR B 1 39 ? 36.174 101.798 77.562 1.00 23.25 72 THR B CA 1
ATOM 2920 C C . THR B 1 39 ? 35.984 103.269 77.219 1.00 26.89 72 THR B C 1
ATOM 2921 O O . THR B 1 39 ? 36.468 103.739 76.181 1.00 24.97 72 THR B O 1
ATOM 2925 N N . GLN B 1 40 ? 35.312 104.012 78.111 1.00 25.29 73 GLN B N 1
ATOM 2926 C CA . GLN B 1 40 ? 35.125 105.460 77.961 1.00 24.48 73 GLN B CA 1
ATOM 2927 C C . GLN B 1 40 ? 36.491 106.173 77.923 1.00 27.62 73 GLN B C 1
ATOM 2928 O O . GLN B 1 40 ? 36.701 107.077 77.114 1.00 25.70 73 GLN B O 1
ATOM 2934 N N . GLU B 1 41 ? 37.400 105.725 78.796 1.00 25.41 74 GLU B N 1
ATOM 2935 C CA A GLU B 1 41 ? 38.749 106.255 78.952 0.60 25.40 74 GLU B CA 1
ATOM 2936 C CA B GLU B 1 41 ? 38.766 106.240 78.951 0.40 25.24 74 GLU B CA 1
ATOM 2937 C C . GLU B 1 41 ? 39.542 106.101 77.634 1.00 28.59 74 GLU B C 1
ATOM 2938 O O . GLU B 1 41 ? 40.220 107.040 77.215 1.00 27.41 74 GLU B O 1
ATOM 2949 N N . GLU B 1 42 ? 39.417 104.936 76.954 1.00 25.84 75 GLU B N 1
ATOM 2950 C CA . GLU B 1 42 ? 40.097 104.700 75.670 1.00 24.08 75 GLU B CA 1
ATOM 2951 C C . GLU B 1 42 ? 39.526 105.588 74.567 1.00 26.97 75 GLU B C 1
ATOM 2952 O O . GLU B 1 42 ? 40.295 106.127 73.764 1.00 26.92 75 GLU B O 1
ATOM 2958 N N . LEU B 1 43 ? 38.189 105.768 74.535 1.00 22.92 76 LEU B N 1
ATOM 2959 C CA . LEU B 1 43 ? 37.556 106.613 73.516 1.00 22.32 76 LEU B CA 1
ATOM 2960 C C . LEU B 1 43 ? 37.915 108.081 73.731 1.00 25.71 76 LEU B C 1
ATOM 2961 O O . LEU B 1 43 ? 38.137 108.802 72.752 1.00 26.44 76 LEU B O 1
ATOM 2966 N N . GLU B 1 44 ? 38.052 108.501 75.000 1.00 22.31 77 GLU B N 1
ATOM 2967 C CA . GLU B 1 44 ? 38.432 109.867 75.361 1.00 22.10 77 GLU B CA 1
ATOM 2968 C C . GLU B 1 44 ? 39.929 110.121 75.123 1.00 27.94 77 GLU B C 1
ATOM 2969 O O . GLU B 1 44 ? 40.362 111.275 75.215 1.00 29.79 77 GLU B O 1
ATOM 2975 N N . SER B 1 45 ? 40.714 109.077 74.771 1.00 23.57 78 SER B N 1
ATOM 2976 C CA . SER B 1 45 ? 42.145 109.253 74.491 1.00 23.41 78 SER B CA 1
ATOM 2977 C C . SER B 1 45 ? 42.407 109.636 73.002 1.00 27.23 78 SER B C 1
ATOM 2978 O O . SER B 1 45 ? 43.528 110.035 72.673 1.00 28.44 78 SER B O 1
ATOM 2981 N N . ILE B 1 46 ? 41.377 109.527 72.122 1.00 21.63 79 ILE B N 1
ATOM 2982 C CA . ILE B 1 46 ? 41.506 109.798 70.668 1.00 20.52 79 ILE B CA 1
ATOM 2983 C C . ILE B 1 46 ? 41.401 111.278 70.366 1.00 23.65 79 ILE B C 1
ATOM 2984 O O . ILE B 1 46 ? 40.324 111.868 70.514 1.00 22.85 79 ILE B O 1
ATOM 2989 N N . THR B 1 47 ? 42.515 111.869 69.909 1.00 19.67 80 THR B N 1
ATOM 2990 C CA . THR B 1 47 ? 42.583 113.301 69.587 1.00 18.98 80 THR B CA 1
ATOM 2991 C C . THR B 1 47 ? 42.608 113.520 68.065 1.00 22.58 80 THR B C 1
ATOM 2992 O O . THR B 1 47 ? 42.328 114.636 67.590 1.00 20.05 80 THR B O 1
ATOM 2996 N N . LYS B 1 48 ? 42.942 112.469 67.298 1.00 19.75 81 LYS B N 1
ATOM 2997 C CA . LYS B 1 48 ? 42.997 112.571 65.835 1.00 19.64 81 LYS B CA 1
ATOM 2998 C C . LYS B 1 48 ? 42.464 111.301 65.203 1.00 23.46 81 LYS B C 1
ATOM 2999 O O . LYS B 1 48 ? 42.920 110.220 65.560 1.00 23.96 81 LYS B O 1
ATOM 3005 N N . LEU B 1 49 ? 41.500 111.422 64.277 1.00 20.38 82 LEU B N 1
ATOM 3006 C CA . LEU B 1 49 ? 40.921 110.270 63.563 1.00 19.98 82 LEU B CA 1
ATOM 3007 C C . LEU B 1 49 ? 40.802 110.589 62.085 1.00 22.82 82 LEU B C 1
ATOM 3008 O O . LEU B 1 49 ? 40.266 111.643 61.716 1.00 20.06 82 LEU B O 1
ATOM 3013 N N . VAL B 1 50 ? 41.321 109.682 61.241 1.00 20.58 83 VAL B N 1
ATOM 3014 C CA . VAL B 1 50 ? 41.293 109.830 59.783 1.00 21.58 83 VAL B CA 1
ATOM 3015 C C . VAL B 1 50 ? 40.694 108.570 59.179 1.00 26.28 83 VAL B C 1
ATOM 3016 O O . VAL B 1 50 ? 41.304 107.501 59.270 1.00 27.08 83 VAL B O 1
ATOM 3020 N N . VAL B 1 51 ? 39.480 108.686 58.606 1.00 22.59 84 VAL B N 1
ATOM 3021 C CA . VAL B 1 51 ? 38.807 107.581 57.906 1.00 23.65 84 VAL B CA 1
ATOM 3022 C C . VAL B 1 51 ? 38.349 108.189 56.577 1.00 25.37 84 VAL B C 1
ATOM 3023 O O . VAL B 1 51 ? 37.194 108.606 56.432 1.00 25.19 84 VAL B O 1
ATOM 3027 N N . ALA B 1 52 ? 39.293 108.314 55.640 1.00 21.69 85 ALA B N 1
ATOM 3028 C CA . ALA B 1 52 ? 39.039 108.982 54.363 1.00 21.59 85 ALA B CA 1
ATOM 3029 C C . ALA B 1 52 ? 38.977 108.043 53.171 1.00 26.66 85 ALA B C 1
ATOM 3030 O O . ALA B 1 52 ? 39.753 107.085 53.097 1.00 26.35 85 ALA B O 1
ATOM 3032 N N . GLY B 1 53 ? 38.082 108.359 52.228 1.00 23.71 86 GLY B N 1
ATOM 3033 C CA . GLY B 1 53 ? 37.919 107.598 50.989 1.00 23.52 86 GLY B CA 1
ATOM 3034 C C . GLY B 1 53 ? 37.429 106.174 51.169 1.00 27.01 86 GLY B C 1
ATOM 3035 O O . GLY B 1 53 ? 37.896 105.268 50.477 1.00 27.07 86 GLY B O 1
ATOM 3036 N N . GLU B 1 54 ? 36.492 105.962 52.110 1.00 23.36 87 GLU B N 1
ATOM 3037 C CA . GLU B 1 54 ? 35.902 104.644 52.362 1.00 22.70 87 GLU B CA 1
ATOM 3038 C C . GLU B 1 54 ? 34.403 104.728 52.050 1.00 25.86 87 GLU B C 1
ATOM 3039 O O . GLU B 1 54 ? 34.031 105.460 51.143 1.00 25.92 87 GLU B O 1
ATOM 3045 N N . LYS B 1 55 ? 33.538 104.038 52.816 1.00 23.26 88 LYS B N 1
ATOM 3046 C CA . LYS B 1 55 ? 32.092 104.095 52.572 1.00 22.83 88 LYS B CA 1
ATOM 3047 C C . LYS B 1 55 ? 31.337 104.394 53.862 1.00 25.62 88 LYS B C 1
ATOM 3048 O O . LYS B 1 55 ? 30.240 103.873 54.056 1.00 24.48 88 LYS B O 1
ATOM 3052 N N . VAL B 1 56 ? 31.880 105.295 54.725 1.00 22.93 89 VAL B N 1
ATOM 3053 C CA . VAL B 1 56 ? 31.231 105.639 55.998 1.00 22.12 89 VAL B CA 1
ATOM 3054 C C . VAL B 1 56 ? 29.860 106.263 55.682 1.00 27.11 89 VAL B C 1
ATOM 3055 O O . VAL B 1 56 ? 29.803 107.279 54.998 1.00 26.23 89 VAL B O 1
ATOM 3059 N N . ALA B 1 57 ? 28.773 105.613 56.139 1.00 25.09 90 ALA B N 1
ATOM 3060 C CA . ALA B 1 57 ? 27.387 106.037 55.909 1.00 26.03 90 ALA B CA 1
ATOM 3061 C C . ALA B 1 57 ? 26.722 106.537 57.201 1.00 31.81 90 ALA B C 1
ATOM 3062 O O . ALA B 1 57 ? 25.660 107.183 57.151 1.00 33.92 90 ALA B O 1
ATOM 3064 N N . SER B 1 58 ? 27.342 106.243 58.356 1.00 25.60 91 SER B N 1
ATOM 3065 C CA . SER B 1 58 ? 26.867 106.704 59.654 1.00 24.00 91 SER B CA 1
ATOM 3066 C C . SER B 1 58 ? 28.041 107.021 60.556 1.00 25.91 91 SER B C 1
ATOM 3067 O O . SER B 1 58 ? 29.016 106.271 60.575 1.00 25.06 91 SER B O 1
ATOM 3070 N N . ILE B 1 59 ? 27.964 108.153 61.288 1.00 21.64 92 ILE B N 1
ATOM 3071 C CA . ILE B 1 59 ? 29.038 108.515 62.211 1.00 20.57 92 ILE B CA 1
ATOM 3072 C C . ILE B 1 59 ? 28.542 108.321 63.643 1.00 24.15 92 ILE B C 1
ATOM 3073 O O . ILE B 1 59 ? 29.161 108.812 64.577 1.00 23.37 92 ILE B O 1
ATOM 3078 N N . GLN B 1 60 ? 27.451 107.543 63.813 1.00 21.16 93 GLN B N 1
ATOM 3079 C CA . GLN B 1 60 ? 26.920 107.164 65.120 1.00 21.07 93 GLN B CA 1
ATOM 3080 C C . GLN B 1 60 ? 28.029 106.533 65.950 1.00 23.86 93 GLN B C 1
ATOM 3081 O O . GLN B 1 60 ? 28.767 105.671 65.463 1.00 21.92 93 GLN B O 1
ATOM 3087 N N . GLY B 1 61 ? 28.178 107.039 67.162 1.00 22.25 94 GLY B N 1
ATOM 3088 C CA . GLY B 1 61 ? 29.210 106.581 68.082 1.00 22.00 94 GLY B CA 1
ATOM 3089 C C . GLY B 1 61 ? 30.342 107.582 68.248 1.00 24.47 94 GLY B C 1
ATOM 3090 O O . GLY B 1 61 ? 31.002 107.595 69.288 1.00 24.08 94 GLY B O 1
ATOM 3091 N N . ILE B 1 62 ? 30.582 108.442 67.236 1.00 19.20 95 ILE B N 1
ATOM 3092 C CA . ILE B 1 62 ? 31.665 109.432 67.274 1.00 18.48 95 ILE B CA 1
ATOM 3093 C C . ILE B 1 62 ? 31.487 110.454 68.436 1.00 22.32 95 ILE B C 1
ATOM 3094 O O . ILE B 1 62 ? 32.492 111.033 68.870 1.00 21.24 95 ILE B O 1
ATOM 3099 N N . GLU B 1 63 ? 30.247 110.608 69.002 1.00 18.05 96 GLU B N 1
ATOM 3100 C CA . GLU B 1 63 ? 29.965 111.495 70.143 1.00 17.15 96 GLU B CA 1
ATOM 3101 C C . GLU B 1 63 ? 30.771 111.112 71.380 1.00 23.46 96 GLU B C 1
ATOM 3102 O O . GLU B 1 63 ? 30.910 111.914 72.300 1.00 22.95 96 GLU B O 1
ATOM 3108 N N . TYR B 1 64 ? 31.294 109.884 71.412 1.00 20.54 97 TYR B N 1
ATOM 3109 C CA . TYR B 1 64 ? 32.058 109.455 72.565 1.00 20.47 97 TYR B CA 1
ATOM 3110 C C . TYR B 1 64 ? 33.506 109.955 72.512 1.00 25.00 97 TYR B C 1
ATOM 3111 O O . TYR B 1 64 ? 34.189 109.892 73.528 1.00 23.85 97 TYR B O 1
ATOM 3120 N N . LEU B 1 65 ? 33.983 110.444 71.344 1.00 20.37 98 LEU B N 1
ATOM 3121 C CA . LEU B 1 65 ? 35.356 110.940 71.168 1.00 19.68 98 LEU B CA 1
ATOM 3122 C C . LEU B 1 65 ? 35.410 112.415 71.581 1.00 24.71 98 LEU B C 1
ATOM 3123 O O . LEU B 1 65 ? 35.727 113.288 70.771 1.00 25.23 98 LEU B O 1
ATOM 3128 N N . THR B 1 66 ? 35.102 112.691 72.851 1.00 21.59 99 THR B N 1
ATOM 3129 C CA . THR B 1 66 ? 34.999 114.060 73.368 1.00 21.03 99 THR B CA 1
ATOM 3130 C C . THR B 1 66 ? 36.320 114.866 73.314 1.00 25.21 99 THR B C 1
ATOM 3131 O O . THR B 1 66 ? 36.265 116.098 73.284 1.00 25.36 99 THR B O 1
ATOM 3135 N N . ASN B 1 67 ? 37.483 114.199 73.229 1.00 22.39 100 ASN B N 1
ATOM 3136 C CA . ASN B 1 67 ? 38.762 114.920 73.141 1.00 22.75 100 ASN B CA 1
ATOM 3137 C C . ASN B 1 67 ? 39.300 115.042 71.696 1.00 26.16 100 ASN B C 1
ATOM 3138 O O . ASN B 1 67 ? 40.440 115.485 71.487 1.00 27.09 100 ASN B O 1
ATOM 3143 N N . LEU B 1 68 ? 38.479 114.674 70.714 1.00 19.94 101 LEU B N 1
ATOM 3144 C CA . LEU B 1 68 ? 38.841 114.741 69.304 1.00 19.81 101 LEU B CA 1
ATOM 3145 C C . LEU B 1 68 ? 39.068 116.189 68.865 1.00 23.53 101 LEU B C 1
ATOM 3146 O O . LEU B 1 68 ? 38.223 117.051 69.115 1.00 23.24 101 LEU B O 1
ATOM 3151 N N . GLU B 1 69 ? 40.228 116.446 68.241 1.00 21.07 102 GLU B N 1
ATOM 3152 C CA . GLU B 1 69 ? 40.649 117.763 67.733 1.00 21.16 102 GLU B CA 1
ATOM 3153 C C . GLU B 1 69 ? 40.753 117.783 66.199 1.00 24.80 102 GLU B C 1
ATOM 3154 O O . GLU B 1 69 ? 40.536 118.821 65.571 1.00 23.80 102 GLU B O 1
ATOM 3160 N N . TYR B 1 70 ? 41.147 116.651 65.609 1.00 22.06 103 TYR B N 1
ATOM 3161 C CA . TYR B 1 70 ? 41.357 116.525 64.175 1.00 21.87 103 TYR B CA 1
ATOM 3162 C C . TYR B 1 70 ? 40.537 115.352 63.639 1.00 25.53 103 TYR B C 1
ATOM 3163 O O . TYR B 1 70 ? 40.724 114.212 64.066 1.00 25.53 103 TYR B O 1
ATOM 3172 N N . LEU B 1 71 ? 39.605 115.639 62.720 1.00 20.98 104 LEU B N 1
ATOM 3173 C CA . LEU B 1 71 ? 38.757 114.607 62.161 1.00 19.15 104 LEU B CA 1
ATOM 3174 C C . LEU B 1 71 ? 38.681 114.750 60.656 1.00 21.24 104 LEU B C 1
ATOM 3175 O O . LEU B 1 71 ? 38.229 115.781 60.167 1.00 19.39 104 LEU B O 1
ATOM 3180 N N . ASN B 1 72 ? 39.097 113.706 59.932 1.00 18.58 105 ASN B N 1
ATOM 3181 C CA . ASN B 1 72 ? 39.056 113.688 58.473 1.00 18.21 105 ASN B CA 1
ATOM 3182 C C . ASN B 1 72 ? 38.178 112.535 58.016 1.00 24.55 105 ASN B C 1
ATOM 3183 O O . ASN B 1 72 ? 38.577 111.368 58.118 1.00 22.35 105 ASN B O 1
ATOM 3188 N N . LEU B 1 73 ? 36.982 112.875 57.495 1.00 20.70 106 LEU B N 1
ATOM 3189 C CA . LEU B 1 73 ? 36.027 111.900 56.969 1.00 19.78 106 LEU B CA 1
ATOM 3190 C C . LEU B 1 73 ? 35.708 112.224 55.500 1.00 24.98 106 LEU B C 1
ATOM 3191 O O . LEU B 1 73 ? 34.584 111.988 55.028 1.00 24.90 106 LEU B O 1
ATOM 3196 N N . ASN B 1 74 ? 36.691 112.813 54.791 1.00 21.03 107 ASN B N 1
ATOM 3197 C CA . ASN B 1 74 ? 36.542 113.147 53.361 1.00 20.94 107 ASN B CA 1
ATOM 3198 C C . ASN B 1 74 ? 36.269 111.898 52.556 1.00 25.15 107 ASN B C 1
ATOM 3199 O O . ASN B 1 74 ? 36.792 110.846 52.907 1.00 24.59 107 ASN B O 1
ATOM 3204 N N . GLY B 1 75 ? 35.477 112.030 51.487 1.00 22.30 108 GLY B N 1
ATOM 3205 C CA . GLY B 1 75 ? 35.158 110.951 50.549 1.00 21.82 108 GLY B CA 1
ATOM 3206 C C . GLY B 1 75 ? 34.468 109.723 51.099 1.00 26.30 108 GLY B C 1
ATOM 3207 O O . GLY B 1 75 ? 34.926 108.607 50.853 1.00 28.65 108 GLY B O 1
ATOM 3208 N N . ASN B 1 76 ? 33.336 109.899 51.771 1.00 21.47 109 ASN B N 1
ATOM 3209 C CA . ASN B 1 76 ? 32.533 108.786 52.291 1.00 21.96 109 ASN B CA 1
ATOM 3210 C C . ASN B 1 76 ? 31.082 109.000 51.804 1.00 26.69 109 ASN B C 1
ATOM 3211 O O . ASN B 1 76 ? 30.903 109.613 50.748 1.00 25.51 109 ASN B O 1
ATOM 3216 N N . GLN B 1 77 ? 30.063 108.480 52.523 1.00 24.49 110 GLN B N 1
ATOM 3217 C CA . GLN B 1 77 ? 28.640 108.614 52.138 1.00 24.90 110 GLN B CA 1
ATOM 3218 C C . GLN B 1 77 ? 27.814 109.196 53.298 1.00 27.38 110 GLN B C 1
ATOM 3219 O O . GLN B 1 77 ? 26.646 108.845 53.488 1.00 28.70 110 GLN B O 1
ATOM 3225 N N . ILE B 1 78 ? 28.436 110.072 54.087 1.00 23.29 111 ILE B N 1
ATOM 3226 C CA . ILE B 1 78 ? 27.826 110.667 55.279 1.00 22.37 111 ILE B CA 1
ATOM 3227 C C . ILE B 1 78 ? 26.746 111.675 54.893 1.00 26.15 111 ILE B C 1
ATOM 3228 O O . ILE B 1 78 ? 26.959 112.511 54.017 1.00 25.45 111 ILE B O 1
ATOM 3233 N N . THR B 1 79 ? 25.572 111.568 55.546 1.00 23.59 112 THR B N 1
ATOM 3234 C CA . THR B 1 79 ? 24.448 112.489 55.363 1.00 23.59 112 THR B CA 1
ATOM 3235 C C . THR B 1 79 ? 24.184 113.269 56.663 1.00 28.78 112 THR B C 1
ATOM 3236 O O . THR B 1 79 ? 24.082 114.491 56.636 1.00 30.15 112 THR B O 1
ATOM 3240 N N . ASP B 1 80 ? 24.098 112.561 57.798 1.00 25.51 113 ASP B N 1
ATOM 3241 C CA . ASP B 1 80 ? 23.789 113.140 59.098 1.00 24.95 113 ASP B CA 1
ATOM 3242 C C . ASP B 1 80 ? 25.053 113.316 59.943 1.00 27.60 113 ASP B C 1
ATOM 3243 O O . ASP B 1 80 ? 25.694 112.322 60.307 1.00 26.43 113 ASP B O 1
ATOM 3248 N N . ILE B 1 81 ? 25.384 114.573 60.293 1.00 22.23 114 ILE B N 1
ATOM 3249 C CA . ILE B 1 81 ? 26.564 114.862 61.115 1.00 21.60 114 ILE B CA 1
ATOM 3250 C C . ILE B 1 81 ? 26.187 115.268 62.562 1.00 23.56 114 ILE B C 1
ATOM 3251 O O . ILE B 1 81 ? 27.077 115.724 63.289 1.00 21.52 114 ILE B O 1
ATOM 3256 N N . SER B 1 82 ? 24.896 115.064 62.992 1.00 21.07 115 SER B N 1
ATOM 3257 C CA A SER B 1 82 ? 24.444 115.418 64.348 0.50 22.07 115 SER B CA 1
ATOM 3258 C CA B SER B 1 82 ? 24.429 115.395 64.352 0.50 21.80 115 SER B CA 1
ATOM 3259 C C . SER B 1 82 ? 25.334 114.786 65.452 1.00 25.77 115 SER B C 1
ATOM 3260 O O . SER B 1 82 ? 25.592 115.476 66.429 1.00 25.50 115 SER B O 1
ATOM 3265 N N . PRO B 1 83 ? 25.873 113.510 65.336 1.00 23.11 116 PRO B N 1
ATOM 3266 C CA . PRO B 1 83 ? 26.712 112.977 66.442 1.00 23.26 116 PRO B CA 1
ATOM 3267 C C . PRO B 1 83 ? 27.991 113.794 66.748 1.00 28.69 116 PRO B C 1
ATOM 3268 O O . PRO B 1 83 ? 28.558 113.614 67.827 1.00 27.35 116 PRO B O 1
ATOM 3272 N N . LEU B 1 84 ? 28.397 114.731 65.847 1.00 25.58 117 LEU B N 1
ATOM 3273 C CA . LEU B 1 84 ? 29.546 115.640 66.015 1.00 25.98 117 LEU B CA 1
ATOM 3274 C C . LEU B 1 84 ? 29.270 116.835 66.916 1.00 27.16 117 LEU B C 1
ATOM 3275 O O . LEU B 1 84 ? 30.228 117.476 67.347 1.00 26.47 117 LEU B O 1
ATOM 3280 N N . SER B 1 85 ? 27.979 117.193 67.126 1.00 23.76 118 SER B N 1
ATOM 3281 C CA . SER B 1 85 ? 27.493 118.413 67.790 1.00 24.20 118 SER B CA 1
ATOM 3282 C C . SER B 1 85 ? 28.175 118.808 69.111 1.00 27.90 118 SER B C 1
ATOM 3283 O O . SER B 1 85 ? 28.255 120.015 69.380 1.00 27.99 118 SER B O 1
ATOM 3286 N N . ASN B 1 86 ? 28.648 117.823 69.927 1.00 24.27 119 ASN B N 1
ATOM 3287 C CA A ASN B 1 86 ? 29.313 118.243 71.173 0.40 23.65 119 ASN B CA 1
ATOM 3288 C CA B ASN B 1 86 ? 29.293 117.968 71.232 0.60 23.96 119 ASN B CA 1
ATOM 3289 C C . ASN B 1 86 ? 30.828 117.949 71.140 1.00 27.37 119 ASN B C 1
ATOM 3290 O O . ASN B 1 86 ? 31.501 118.066 72.167 1.00 27.24 119 ASN B O 1
ATOM 3299 N N . LEU B 1 87 ? 31.402 117.725 69.938 1.00 22.50 120 LEU B N 1
ATOM 3300 C CA . LEU B 1 87 ? 32.867 117.597 69.844 1.00 21.57 120 LEU B CA 1
ATOM 3301 C C . LEU B 1 87 ? 33.481 119.014 69.742 1.00 23.77 120 LEU B C 1
ATOM 3302 O O . LEU B 1 87 ? 34.108 119.380 68.748 1.00 21.68 120 LEU B O 1
ATOM 3307 N N . VAL B 1 88 ? 33.331 119.796 70.829 1.00 21.02 121 VAL B N 1
ATOM 3308 C CA . VAL B 1 88 ? 33.717 121.214 70.907 1.00 21.03 121 VAL B CA 1
ATOM 3309 C C . VAL B 1 88 ? 35.250 121.470 70.885 1.00 24.94 121 VAL B C 1
ATOM 3310 O O . VAL B 1 88 ? 35.674 122.615 70.718 1.00 24.26 121 VAL B O 1
ATOM 3314 N N . LYS B 1 89 ? 36.062 120.428 71.008 1.00 21.07 122 LYS B N 1
ATOM 3315 C CA . LYS B 1 89 ? 37.517 120.591 70.953 1.00 20.90 122 LYS B CA 1
ATOM 3316 C C . LYS B 1 89 ? 38.022 120.484 69.500 1.00 24.93 122 LYS B C 1
ATOM 3317 O O . LYS B 1 89 ? 39.220 120.647 69.255 1.00 25.57 122 LYS B O 1
ATOM 3323 N N . LEU B 1 90 ? 37.118 120.216 68.537 1.00 20.37 123 LEU B N 1
ATOM 3324 C CA . LEU B 1 90 ? 37.507 120.115 67.123 1.00 19.20 123 LEU B CA 1
ATOM 3325 C C . LEU B 1 90 ? 38.098 121.417 66.594 1.00 23.61 123 LEU B C 1
ATOM 3326 O O . LEU B 1 90 ? 37.498 122.483 66.756 1.00 24.32 123 LEU B O 1
ATOM 3331 N N . THR B 1 91 ? 39.299 121.320 65.994 1.00 19.70 124 THR B N 1
ATOM 3332 C CA . THR B 1 91 ? 40.011 122.441 65.372 1.00 19.91 124 THR B CA 1
ATOM 3333 C C . THR B 1 91 ? 40.097 122.219 63.853 1.00 24.11 124 THR B C 1
ATOM 3334 O O . THR B 1 91 ? 40.047 123.185 63.087 1.00 24.21 124 THR B O 1
ATOM 3338 N N . ASN B 1 92 ? 40.228 120.950 63.427 1.00 20.18 125 ASN B N 1
ATOM 3339 C CA . ASN B 1 92 ? 40.314 120.572 62.013 1.00 19.64 125 ASN B CA 1
ATOM 3340 C C . ASN B 1 92 ? 39.226 119.567 61.673 1.00 23.19 125 ASN B C 1
ATOM 3341 O O . ASN B 1 92 ? 39.181 118.488 62.263 1.00 22.62 125 ASN B O 1
ATOM 3346 N N . LEU B 1 93 ? 38.330 119.929 60.742 1.00 19.37 126 LEU B N 1
ATOM 3347 C CA . LEU B 1 93 ? 37.224 119.058 60.343 1.00 18.87 126 LEU B CA 1
ATOM 3348 C C . LEU B 1 93 ? 37.126 118.994 58.814 1.00 22.35 126 LEU B C 1
ATOM 3349 O O . LEU B 1 93 ? 36.841 120.002 58.160 1.00 22.03 126 LEU B O 1
ATOM 3354 N N . TYR B 1 94 ? 37.385 117.811 58.254 1.00 18.68 127 TYR B N 1
ATOM 3355 C CA . TYR B 1 94 ? 37.376 117.604 56.799 1.00 19.69 127 TYR B CA 1
ATOM 3356 C C . TYR B 1 94 ? 36.268 116.639 56.454 1.00 23.73 127 TYR B C 1
ATOM 3357 O O . TYR B 1 94 ? 36.388 115.445 56.724 1.00 23.22 127 TYR B O 1
ATOM 3366 N N . ILE B 1 95 ? 35.144 117.160 55.957 1.00 20.40 128 ILE B N 1
ATOM 3367 C CA . ILE B 1 95 ? 33.988 116.326 55.652 1.00 20.97 128 ILE B CA 1
ATOM 3368 C C . ILE B 1 95 ? 33.458 116.612 54.239 1.00 24.44 128 ILE B C 1
ATOM 3369 O O . ILE B 1 95 ? 32.250 116.500 53.989 1.00 22.51 128 ILE B O 1
ATOM 3374 N N . GLY B 1 96 ? 34.381 116.892 53.320 1.00 20.76 129 GLY B N 1
ATOM 3375 C CA . GLY B 1 96 ? 34.064 117.125 51.920 1.00 19.86 129 GLY B CA 1
ATOM 3376 C C . GLY B 1 96 ? 33.783 115.803 51.221 1.00 24.48 129 GLY B C 1
ATOM 3377 O O . GLY B 1 96 ? 34.066 114.740 51.785 1.00 23.60 129 GLY B O 1
ATOM 3378 N N . THR B 1 97 ? 33.247 115.854 49.979 1.00 22.22 130 THR B N 1
ATOM 3379 C CA . THR B 1 97 ? 32.902 114.700 49.115 1.00 22.26 130 THR B CA 1
ATOM 3380 C C . THR B 1 97 ? 32.056 113.663 49.902 1.00 25.71 130 THR B C 1
ATOM 3381 O O . THR B 1 97 ? 32.362 112.466 49.940 1.00 24.26 130 THR B O 1
ATOM 3385 N N . ASN B 1 98 ? 30.996 114.163 50.540 1.00 21.79 131 ASN B N 1
ATOM 3386 C CA . ASN B 1 98 ? 30.007 113.371 51.260 1.00 21.63 131 ASN B CA 1
ATOM 3387 C C . ASN B 1 98 ? 28.627 113.782 50.731 1.00 24.77 131 ASN B C 1
ATOM 3388 O O . ASN B 1 98 ? 28.555 114.359 49.648 1.00 24.64 131 ASN B O 1
ATOM 3393 N N . LYS B 1 99 ? 27.552 113.505 51.465 1.00 21.99 132 LYS B N 1
ATOM 3394 C CA . LYS B 1 99 ? 26.193 113.849 51.034 1.00 21.81 132 LYS B CA 1
ATOM 3395 C C . LYS B 1 99 ? 25.528 114.757 52.072 1.00 24.29 132 LYS B C 1
ATOM 3396 O O . LYS B 1 99 ? 24.308 114.713 52.253 1.00 23.29 132 LYS B O 1
ATOM 3400 N N . ILE B 1 100 ? 26.339 115.601 52.744 1.00 21.09 133 ILE B N 1
ATOM 3401 C CA . ILE B 1 100 ? 25.878 116.483 53.814 1.00 21.02 133 ILE B CA 1
ATOM 3402 C C . ILE B 1 100 ? 25.070 117.672 53.256 1.00 25.24 133 ILE B C 1
ATOM 3403 O O . ILE B 1 100 ? 25.499 118.337 52.311 1.00 24.55 133 ILE B O 1
ATOM 3408 N N . THR B 1 101 ? 23.901 117.937 53.868 1.00 21.43 134 THR B N 1
ATOM 3409 C CA . THR B 1 101 ? 23.053 119.069 53.488 1.00 22.11 134 THR B CA 1
ATOM 3410 C C . THR B 1 101 ? 22.883 120.023 54.692 1.00 27.02 134 THR B C 1
ATOM 3411 O O . THR B 1 101 ? 23.109 121.225 54.568 1.00 28.76 134 THR B O 1
ATOM 3415 N N . ASP B 1 102 ? 22.533 119.478 55.858 1.00 23.18 135 ASP B N 1
ATOM 3416 C CA . ASP B 1 102 ? 22.317 120.233 57.085 1.00 22.56 135 ASP B CA 1
ATOM 3417 C C . ASP B 1 102 ? 23.592 120.264 57.918 1.00 24.80 135 ASP B C 1
ATOM 3418 O O . ASP B 1 102 ? 24.071 119.202 58.338 1.00 23.49 135 ASP B O 1
ATOM 3423 N N . ILE B 1 103 ? 24.122 121.482 58.189 1.00 19.55 136 ILE B N 1
ATOM 3424 C CA . ILE B 1 103 ? 25.343 121.625 58.996 1.00 19.67 136 ILE B CA 1
ATOM 3425 C C . ILE B 1 103 ? 25.061 122.272 60.373 1.00 23.81 136 ILE B C 1
ATOM 3426 O O . ILE B 1 103 ? 25.991 122.786 61.003 1.00 22.87 136 ILE B O 1
ATOM 3431 N N . SER B 1 104 ? 23.806 122.172 60.870 1.00 21.39 137 SER B N 1
ATOM 3432 C CA . SER B 1 104 ? 23.397 122.656 62.200 1.00 22.30 137 SER B CA 1
ATOM 3433 C C . SER B 1 104 ? 24.344 122.165 63.312 1.00 24.36 137 SER B C 1
ATOM 3434 O O . SER B 1 104 ? 24.665 122.924 64.217 1.00 22.76 137 SER B O 1
ATOM 3437 N N . ALA B 1 105 ? 24.815 120.917 63.210 1.00 20.11 138 ALA B N 1
ATOM 3438 C CA . ALA B 1 105 ? 25.696 120.274 64.186 1.00 20.88 138 ALA B CA 1
ATOM 3439 C C . ALA B 1 105 ? 27.056 120.978 64.356 1.00 25.62 138 ALA B C 1
ATOM 3440 O O . ALA B 1 105 ? 27.736 120.718 65.344 1.00 24.50 138 ALA B O 1
ATOM 3442 N N . LEU B 1 106 ? 27.438 121.892 63.442 1.00 22.50 139 LEU B N 1
ATOM 3443 C CA . LEU B 1 106 ? 28.723 122.591 63.568 1.00 21.88 139 LEU B CA 1
ATOM 3444 C C . LEU B 1 106 ? 28.630 123.873 64.397 1.00 25.13 139 LEU B C 1
ATOM 3445 O O . LEU B 1 106 ? 29.665 124.468 64.714 1.00 25.28 139 LEU B O 1
ATOM 3450 N N . GLN B 1 107 ? 27.405 124.297 64.758 1.00 21.30 140 GLN B N 1
ATOM 3451 C CA . GLN B 1 107 ? 27.166 125.581 65.415 1.00 21.57 140 GLN B CA 1
ATOM 3452 C C . GLN B 1 107 ? 27.938 125.822 66.723 1.00 24.54 140 GLN B C 1
ATOM 3453 O O . GLN B 1 107 ? 28.343 126.967 66.949 1.00 23.48 140 GLN B O 1
ATOM 3459 N N . ASN B 1 108 ? 28.183 124.785 67.556 1.00 20.78 141 ASN B N 1
ATOM 3460 C CA . ASN B 1 108 ? 28.906 125.015 68.820 1.00 21.83 141 ASN B CA 1
ATOM 3461 C C . ASN B 1 108 ? 30.418 124.737 68.681 1.00 25.48 141 ASN B C 1
ATOM 3462 O O . ASN B 1 108 ? 31.151 124.860 69.663 1.00 25.29 141 ASN B O 1
ATOM 3467 N N . LEU B 1 109 ? 30.884 124.382 67.473 1.00 20.13 142 LEU B N 1
ATOM 3468 C CA . LEU B 1 109 ? 32.294 124.023 67.290 1.00 20.03 142 LEU B CA 1
ATOM 3469 C C . LEU B 1 109 ? 33.137 125.276 67.015 1.00 22.06 142 LEU B C 1
ATOM 3470 O O . LEU B 1 109 ? 33.838 125.363 66.006 1.00 20.12 142 LEU B O 1
ATOM 3475 N N . THR B 1 110 ? 33.118 126.218 67.980 1.00 20.12 143 THR B N 1
ATOM 3476 C CA . THR B 1 110 ? 33.748 127.537 67.899 1.00 20.34 143 THR B CA 1
ATOM 3477 C C . THR B 1 110 ? 35.301 127.522 67.965 1.00 24.60 143 THR B C 1
ATOM 3478 O O . THR B 1 110 ? 35.927 128.577 67.812 1.00 23.42 143 THR B O 1
ATOM 3482 N N . ASN B 1 111 ? 35.917 126.357 68.160 1.00 21.98 144 ASN B N 1
ATOM 3483 C CA . ASN B 1 111 ? 37.381 126.265 68.124 1.00 22.03 144 ASN B CA 1
ATOM 3484 C C . ASN B 1 111 ? 37.866 125.826 66.729 1.00 25.03 144 ASN B C 1
ATOM 3485 O O . ASN B 1 111 ? 39.075 125.699 66.512 1.00 25.35 144 ASN B O 1
ATOM 3490 N N . LEU B 1 112 ? 36.931 125.617 65.777 1.00 20.02 145 LEU B N 1
ATOM 3491 C CA . LEU B 1 112 ? 37.294 125.226 64.411 1.00 20.32 145 LEU B CA 1
ATOM 3492 C C . LEU B 1 112 ? 38.182 126.266 63.716 1.00 24.90 145 LEU B C 1
ATOM 3493 O O . LEU B 1 112 ? 37.892 127.465 63.763 1.00 24.66 145 LEU B O 1
ATOM 3498 N N . ARG B 1 113 ? 39.308 125.804 63.148 1.00 20.73 146 ARG B N 1
ATOM 3499 C CA . ARG B 1 113 ? 40.277 126.621 62.398 1.00 20.54 146 ARG B CA 1
ATOM 3500 C C . ARG B 1 113 ? 40.228 126.245 60.921 1.00 23.40 146 ARG B C 1
ATOM 3501 O O . ARG B 1 113 ? 40.345 127.101 60.048 1.00 22.21 146 ARG B O 1
ATOM 3509 N N . GLU B 1 114 ? 40.109 124.953 60.642 1.00 19.75 147 GLU B N 1
ATOM 3510 C CA . GLU B 1 114 ? 40.059 124.465 59.263 1.00 19.14 147 GLU B CA 1
ATOM 3511 C C . GLU B 1 114 ? 38.810 123.610 59.075 1.00 22.60 147 GLU B C 1
ATOM 3512 O O . GLU B 1 114 ? 38.588 122.656 59.833 1.00 22.64 147 GLU B O 1
ATOM 3518 N N . LEU B 1 115 ? 37.990 123.957 58.077 1.00 18.17 148 LEU B N 1
ATOM 3519 C CA . LEU B 1 115 ? 36.745 123.251 57.793 1.00 17.48 148 LEU B CA 1
ATOM 3520 C C . LEU B 1 115 ? 36.530 123.096 56.287 1.00 21.62 148 LEU B C 1
ATOM 3521 O O . LEU B 1 115 ? 36.401 124.101 55.588 1.00 20.72 148 LEU B O 1
ATOM 3526 N N . TYR B 1 116 ? 36.510 121.839 55.785 1.00 17.19 149 TYR B N 1
ATOM 3527 C CA . TYR B 1 116 ? 36.260 121.568 54.347 1.00 17.06 149 TYR B CA 1
ATOM 3528 C C . TYR B 1 116 ? 34.931 120.878 54.202 1.00 20.75 149 TYR B C 1
ATOM 3529 O O . TYR B 1 116 ? 34.689 119.842 54.833 1.00 20.57 149 TYR B O 1
ATOM 3538 N N . LEU B 1 117 ? 34.060 121.485 53.417 1.00 19.02 150 LEU B N 1
ATOM 3539 C CA . LEU B 1 117 ? 32.706 121.026 53.123 1.00 20.56 150 LEU B CA 1
ATOM 3540 C C . LEU B 1 117 ? 32.509 120.969 51.609 1.00 24.23 150 LEU B C 1
ATOM 3541 O O . LEU B 1 117 ? 31.378 121.031 51.120 1.00 23.84 150 LEU B O 1
ATOM 3546 N N . ASN B 1 118 ? 33.618 120.850 50.874 1.00 21.34 151 ASN B N 1
ATOM 3547 C CA . ASN B 1 118 ? 33.622 120.818 49.410 1.00 22.20 151 ASN B CA 1
ATOM 3548 C C . ASN B 1 118 ? 32.897 119.609 48.864 1.00 24.97 151 ASN B C 1
ATOM 3549 O O . ASN B 1 118 ? 33.017 118.514 49.420 1.00 23.57 151 ASN B O 1
ATOM 3554 N N . GLU B 1 119 ? 32.132 119.816 47.781 1.00 20.91 152 GLU B N 1
ATOM 3555 C CA . GLU B 1 119 ? 31.379 118.770 47.076 1.00 21.69 152 GLU B CA 1
ATOM 3556 C C . GLU B 1 119 ? 30.323 118.089 47.977 1.00 26.50 152 GLU B C 1
ATOM 3557 O O . GLU B 1 119 ? 30.054 116.897 47.839 1.00 27.14 152 GLU B O 1
ATOM 3563 N N . ASP B 1 120 ? 29.713 118.866 48.876 1.00 22.31 153 ASP B N 1
ATOM 3564 C CA . ASP B 1 120 ? 28.588 118.422 49.688 1.00 21.69 153 ASP B CA 1
ATOM 3565 C C . ASP B 1 120 ? 27.344 119.053 49.048 1.00 25.90 153 ASP B C 1
ATOM 3566 O O . ASP B 1 120 ? 27.450 119.503 47.906 1.00 26.54 153 ASP B O 1
ATOM 3571 N N . ASN B 1 121 ? 26.186 119.092 49.727 1.00 22.70 154 ASN B N 1
ATOM 3572 C CA . ASN B 1 121 ? 25.022 119.776 49.151 1.00 22.65 154 ASN B CA 1
ATOM 3573 C C . ASN B 1 121 ? 24.447 120.778 50.173 1.00 24.74 154 ASN B C 1
ATOM 3574 O O . ASN B 1 121 ? 23.267 120.725 50.530 1.00 23.58 154 ASN B O 1
ATOM 3579 N N . ILE B 1 122 ? 25.293 121.698 50.624 1.00 21.01 155 ILE B N 1
ATOM 3580 C CA . ILE B 1 122 ? 24.904 122.687 51.639 1.00 22.29 155 ILE B CA 1
ATOM 3581 C C . ILE B 1 122 ? 24.392 123.967 50.967 1.00 27.18 155 ILE B C 1
ATOM 3582 O O . ILE B 1 122 ? 25.023 124.478 50.039 1.00 26.15 155 ILE B O 1
ATOM 3587 N N . SER B 1 123 ? 23.249 124.480 51.455 1.00 25.36 156 SER B N 1
ATOM 3588 C CA . SER B 1 123 ? 22.648 125.709 50.947 1.00 25.89 156 SER B CA 1
ATOM 3589 C C . SER B 1 123 ? 22.483 126.739 52.072 1.00 29.32 156 SER B C 1
ATOM 3590 O O . SER B 1 123 ? 22.429 127.933 51.798 1.00 31.00 156 SER B O 1
ATOM 3593 N N . ASP B 1 124 ? 22.433 126.286 53.334 1.00 23.80 157 ASP B N 1
ATOM 3594 C CA . ASP B 1 124 ? 22.309 127.164 54.491 1.00 23.18 157 ASP B CA 1
ATOM 3595 C C . ASP B 1 124 ? 23.573 127.055 55.355 1.00 25.41 157 ASP B C 1
ATOM 3596 O O . ASP B 1 124 ? 23.769 126.041 56.041 1.00 23.55 157 ASP B O 1
ATOM 3601 N N . ILE B 1 125 ? 24.420 128.097 55.326 1.00 21.44 158 ILE B N 1
ATOM 3602 C CA . ILE B 1 125 ? 25.664 128.098 56.105 1.00 20.09 158 ILE B CA 1
ATOM 3603 C C . ILE B 1 125 ? 25.547 128.978 57.356 1.00 23.18 158 ILE B C 1
ATOM 3604 O O . ILE B 1 125 ? 26.565 129.249 5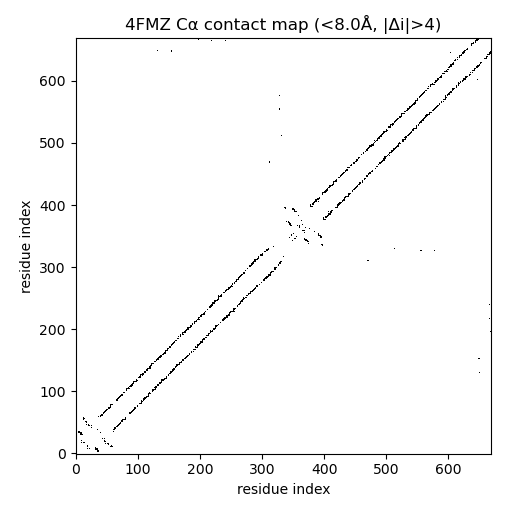7.994 1.00 22.18 158 ILE B O 1
ATOM 3609 N N . SER B 1 126 ? 24.311 129.337 57.782 1.00 20.57 159 SER B N 1
ATOM 3610 C CA . SER B 1 126 ? 24.124 130.124 59.012 1.00 20.40 159 SER B CA 1
ATOM 3611 C C . SER B 1 126 ? 24.740 129.417 60.257 1.00 22.24 159 SER B C 1
ATOM 3612 O O . SER B 1 126 ? 25.290 130.147 61.083 1.00 19.58 159 SER B O 1
ATOM 3615 N N . PRO B 1 127 ? 24.826 128.049 60.370 1.00 18.97 160 PRO B N 1
ATOM 3616 C CA . PRO B 1 127 ? 25.506 127.463 61.544 1.00 18.83 160 PRO B CA 1
ATOM 3617 C C . PRO B 1 127 ? 27.003 127.820 61.636 1.00 23.28 160 PRO B C 1
ATOM 3618 O O . PRO B 1 127 ? 27.597 127.586 62.674 1.00 22.47 160 PRO B O 1
ATOM 3622 N N . LEU B 1 128 ? 27.605 128.405 60.573 1.00 20.21 161 LEU B N 1
ATOM 3623 C CA . LEU B 1 128 ? 29.021 128.814 60.568 1.00 20.15 161 LEU B CA 1
ATOM 3624 C C . LEU B 1 128 ? 29.260 130.198 61.167 1.00 22.68 161 LEU B C 1
ATOM 3625 O O . LEU B 1 128 ? 30.421 130.578 61.366 1.00 21.45 161 LEU B O 1
ATOM 3630 N N . ALA B 1 129 ? 28.190 130.963 61.417 1.00 20.72 162 ALA B N 1
ATOM 3631 C CA . ALA B 1 129 ? 28.264 132.372 61.855 1.00 21.61 162 ALA B CA 1
ATOM 3632 C C . ALA B 1 129 ? 29.152 132.650 63.073 1.00 25.04 162 ALA B C 1
ATOM 3633 O O . ALA B 1 129 ? 29.811 133.688 63.098 1.00 22.07 162 ALA B O 1
ATOM 3635 N N . ASN B 1 130 ? 29.179 131.766 64.074 1.00 22.56 163 ASN B N 1
ATOM 3636 C CA . ASN B 1 130 ? 29.967 132.062 65.274 1.00 23.62 163 ASN B CA 1
ATOM 3637 C C . ASN B 1 130 ? 31.328 131.358 65.270 1.00 25.72 163 ASN B C 1
ATOM 3638 O O . ASN B 1 130 ? 32.028 131.377 66.279 1.00 24.25 163 ASN B O 1
ATOM 3643 N N . LEU B 1 131 ? 31.732 130.806 64.125 1.00 21.44 164 LEU B N 1
ATOM 3644 C CA . LEU B 1 131 ? 33.017 130.108 64.010 1.00 21.16 164 LEU B CA 1
ATOM 3645 C C . LEU B 1 131 ? 34.091 131.123 63.607 1.00 25.49 164 LEU B C 1
ATOM 3646 O O . LEU B 1 131 ? 34.744 130.993 62.571 1.00 24.82 164 LEU B O 1
ATOM 3651 N N . THR B 1 132 ? 34.304 132.099 64.503 1.00 22.33 165 THR B N 1
ATOM 3652 C CA . THR B 1 132 ? 35.149 133.281 64.329 1.00 22.30 165 THR B CA 1
ATOM 3653 C C . THR B 1 132 ? 36.663 133.006 64.413 1.00 24.56 165 THR B C 1
ATOM 3654 O O . THR B 1 132 ? 37.452 133.913 64.155 1.00 24.10 165 THR B O 1
ATOM 3658 N N . LYS B 1 133 ? 37.068 131.775 64.723 1.00 20.78 166 LYS B N 1
ATOM 3659 C CA . LYS B 1 133 ? 38.494 131.425 64.731 1.00 19.99 166 LYS B CA 1
ATOM 3660 C C . LYS B 1 133 ? 38.911 130.819 63.362 1.00 22.33 166 LYS B C 1
ATOM 3661 O O . LYS B 1 133 ? 40.091 130.499 63.167 1.00 22.79 166 LYS B O 1
ATOM 3675 N N . TYR B 1 135 ? 40.268 129.792 59.870 1.00 17.16 168 TYR B N 1
ATOM 3676 C C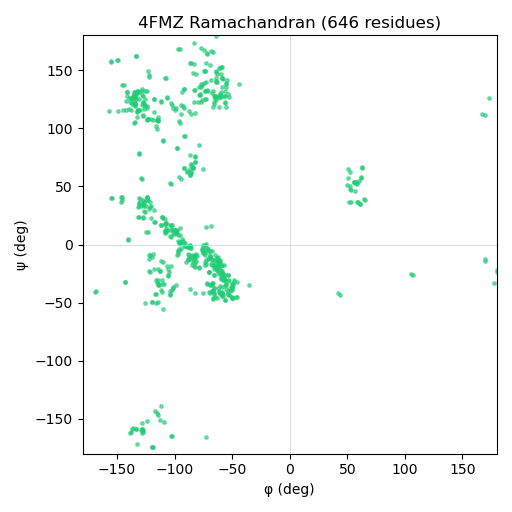A . TYR B 1 135 ? 41.506 130.187 59.212 1.00 17.51 168 TYR B CA 1
ATOM 3677 C C . TYR B 1 135 ? 41.475 129.755 57.755 1.00 21.25 168 TYR B C 1
ATOM 3678 O O . TYR B 1 135 ? 41.890 130.514 56.873 1.00 20.63 168 TYR B O 1
ATOM 3687 N N . SER B 1 136 ? 40.966 128.555 57.496 1.00 18.94 169 SER B N 1
ATOM 3688 C CA . SER B 1 136 ? 40.849 128.021 56.141 1.00 18.28 169 SER B CA 1
ATOM 3689 C C . SER B 1 136 ? 39.494 127.354 55.976 1.00 21.90 169 SER B C 1
ATOM 3690 O O . SER B 1 136 ? 39.151 126.443 56.736 1.00 20.94 169 SER B O 1
ATOM 3693 N N . LEU B 1 137 ? 38.725 127.817 54.993 1.00 18.27 170 LEU B N 1
ATOM 3694 C CA . LEU B 1 137 ? 37.393 127.301 54.739 1.00 18.30 170 LEU B CA 1
ATOM 3695 C C . LEU B 1 137 ? 37.223 126.914 53.285 1.00 20.78 170 LEU B C 1
ATOM 3696 O O . LEU B 1 137 ? 37.588 127.676 52.388 1.00 19.03 170 LEU B O 1
ATOM 3701 N N . ASN B 1 138 ? 36.676 125.719 53.054 1.00 18.56 171 ASN B N 1
ATOM 3702 C CA . ASN B 1 138 ? 36.432 125.243 51.695 1.00 18.31 171 ASN B CA 1
ATOM 3703 C C . ASN B 1 138 ? 34.948 124.897 51.521 1.00 21.17 171 ASN B C 1
ATOM 3704 O O . ASN B 1 138 ? 34.476 123.885 52.064 1.00 20.65 171 ASN B O 1
ATOM 3709 N N . LEU B 1 139 ? 34.229 125.736 50.760 1.00 17.33 172 LEU B N 1
ATOM 3710 C CA . LEU B 1 139 ? 32.800 125.553 50.448 1.00 17.26 172 LEU B CA 1
ATOM 3711 C C . LEU B 1 139 ? 32.606 125.236 48.952 1.00 23.08 172 LEU B C 1
ATOM 3712 O O . LEU B 1 139 ? 31.492 125.309 48.427 1.00 22.75 172 LEU B O 1
ATOM 3717 N N . GLY B 1 140 ? 33.693 124.843 48.303 1.00 21.21 173 GLY B N 1
ATOM 3718 C CA . GLY B 1 140 ? 33.715 124.531 46.880 1.00 21.62 173 GLY B CA 1
ATOM 3719 C C . GLY B 1 140 ? 32.722 123.485 46.429 1.00 25.13 173 GLY B C 1
ATOM 3720 O O . GLY B 1 140 ? 32.518 122.487 47.109 1.00 24.68 173 GLY B O 1
ATOM 3721 N N . ALA B 1 141 ? 32.086 123.728 45.273 1.00 22.19 174 ALA B N 1
ATOM 3722 C CA . ALA B 1 141 ? 31.134 122.825 44.612 1.00 22.12 174 ALA B CA 1
ATOM 3723 C C . ALA B 1 141 ? 29.889 122.457 45.473 1.00 24.93 174 ALA B C 1
ATOM 3724 O O . ALA B 1 141 ? 29.368 121.344 45.397 1.00 24.04 174 ALA B O 1
ATOM 3726 N N . ASN B 1 142 ? 29.400 123.423 46.259 1.00 20.78 175 ASN B N 1
ATOM 3727 C CA . ASN B 1 142 ? 28.108 123.329 46.936 1.00 19.95 175 ASN B CA 1
ATOM 3728 C C . ASN B 1 142 ? 27.234 124.118 45.976 1.00 23.88 175 ASN B C 1
ATOM 3729 O O . ASN B 1 142 ? 27.121 125.337 46.089 1.00 21.92 175 ASN B O 1
ATOM 3734 N N . HIS B 1 143 ? 26.765 123.437 44.921 1.00 22.75 176 HIS B N 1
ATOM 3735 C CA . HIS B 1 143 ? 26.063 124.026 43.770 1.00 22.74 176 HIS B CA 1
ATOM 3736 C C . HIS B 1 143 ? 24.852 124.894 44.104 1.00 27.19 176 HIS B C 1
ATOM 3737 O O . HIS B 1 143 ? 24.550 125.812 43.330 1.00 25.97 176 HIS B O 1
ATOM 3744 N N . ASN B 1 144 ? 24.199 124.656 45.257 1.00 23.90 177 ASN B N 1
ATOM 3745 C CA . ASN B 1 144 ? 22.991 125.387 45.623 1.00 24.64 177 ASN B CA 1
ATOM 3746 C C . ASN B 1 144 ? 23.216 126.470 46.685 1.00 29.11 177 ASN B C 1
ATOM 3747 O O . ASN B 1 144 ? 22.250 127.111 47.114 1.00 29.90 177 ASN B O 1
ATOM 3752 N N . LEU B 1 145 ? 24.483 126.734 47.045 1.00 23.62 178 LEU B N 1
ATOM 3753 C CA . LEU B 1 145 ? 24.833 127.789 47.994 1.00 22.27 178 LEU B CA 1
ATOM 3754 C C . LEU B 1 145 ? 24.758 129.167 47.308 1.00 25.18 178 LEU B C 1
ATOM 3755 O O . LEU B 1 145 ? 25.212 129.303 46.174 1.00 24.08 178 LEU B O 1
ATOM 3760 N N . SER B 1 146 ? 24.211 130.190 47.996 1.00 22.42 179 SER B N 1
ATOM 3761 C CA . SER B 1 146 ? 24.131 131.544 47.423 1.00 21.98 179 SER B CA 1
ATOM 3762 C C . SER B 1 146 ? 24.364 132.648 48.460 1.00 25.74 179 SER B C 1
ATOM 3763 O O . SER B 1 146 ? 24.892 133.703 48.106 1.00 25.53 179 SER B O 1
ATOM 3766 N N . ASP B 1 147 ? 23.953 132.416 49.720 1.00 22.35 180 ASP B N 1
ATOM 3767 C CA . ASP B 1 147 ? 24.047 133.404 50.795 1.00 21.52 180 ASP B CA 1
ATOM 3768 C C . ASP B 1 147 ? 25.313 133.208 51.653 1.00 24.25 180 ASP B C 1
ATOM 3769 O O . ASP B 1 147 ? 25.358 132.305 52.496 1.00 22.56 180 ASP B O 1
ATOM 3774 N N . LEU B 1 148 ? 26.307 134.103 51.484 1.00 19.87 181 LEU B N 1
ATOM 3775 C CA . LEU B 1 148 ? 27.566 134.014 52.239 1.00 18.50 181 LEU B CA 1
ATOM 3776 C C . LEU B 1 148 ? 27.591 134.934 53.454 1.00 21.76 181 LEU B C 1
ATOM 3777 O O . LEU B 1 148 ? 28.645 135.054 54.085 1.00 21.05 181 LEU B O 1
ATOM 3782 N N . SER B 1 149 ? 26.444 135.542 53.832 1.00 19.12 182 SER B N 1
ATOM 3783 C CA . SER B 1 149 ? 26.412 136.468 54.984 1.00 18.84 182 SER B CA 1
ATOM 3784 C C . SER B 1 149 ? 26.910 135.817 56.300 1.00 20.31 182 SER B C 1
ATOM 3785 O O . SER B 1 149 ? 27.600 136.516 57.048 1.00 18.26 182 SER B O 1
ATOM 3788 N N . PRO B 1 150 ? 26.748 134.489 56.557 1.00 17.57 183 PRO B N 1
ATOM 3789 C CA . PRO B 1 150 ? 27.273 133.925 57.817 1.00 18.05 183 PRO B CA 1
ATOM 3790 C C . PRO B 1 150 ? 28.809 133.867 57.897 1.00 23.86 183 PRO B C 1
ATOM 3791 O O . PRO B 1 150 ? 29.344 133.496 58.943 1.00 24.38 183 PRO B O 1
ATOM 3795 N N . LEU B 1 151 ? 29.519 134.214 56.817 1.00 19.75 184 LEU B N 1
ATOM 3796 C CA . LEU B 1 151 ? 30.992 134.231 56.848 1.00 18.97 184 LEU B CA 1
ATOM 3797 C C . LEU B 1 151 ? 31.578 135.540 57.395 1.00 22.26 184 LEU B C 1
ATOM 3798 O O . LEU B 1 151 ? 32.752 135.560 57.763 1.00 22.25 184 LEU B O 1
ATOM 3803 N N . SER B 1 152 ? 30.760 136.620 57.425 1.00 20.01 185 SER B N 1
ATOM 3804 C CA A SER B 1 152 ? 31.129 138.000 57.785 0.50 20.35 185 SER B CA 1
ATOM 3805 C CA B SER B 1 152 ? 31.149 137.996 57.768 0.50 20.27 185 SER B CA 1
ATOM 3806 C C . SER B 1 152 ? 31.990 138.160 59.052 1.00 24.85 185 SER B C 1
ATOM 3807 O O . SER B 1 152 ? 32.821 139.071 59.093 1.00 26.16 185 SER B O 1
ATOM 3812 N N . ASN B 1 153 ? 31.810 137.309 60.081 1.00 22.08 186 ASN B N 1
ATOM 3813 C CA . ASN B 1 153 ? 32.588 137.499 61.325 1.00 21.84 186 ASN B CA 1
ATOM 3814 C C . ASN B 1 153 ? 33.924 136.725 61.368 1.00 24.14 186 ASN B C 1
ATOM 3815 O O . ASN B 1 153 ? 34.623 136.786 62.374 1.00 24.66 186 ASN B O 1
ATOM 3828 N N . THR B 1 155 ? 37.048 137.198 60.686 1.00 19.98 188 THR B N 1
ATOM 3829 C CA . THR B 1 155 ? 38.068 138.218 60.404 1.00 20.34 188 THR B CA 1
ATOM 3830 C C . THR B 1 155 ? 39.516 137.683 60.404 1.00 24.64 188 THR B C 1
ATOM 3831 O O . THR B 1 155 ? 40.405 138.369 59.903 1.00 24.09 188 THR B O 1
ATOM 3835 N N . GLY B 1 156 ? 39.725 136.468 60.899 1.00 21.30 189 GLY B N 1
ATOM 3836 C CA . GLY B 1 156 ? 41.035 135.829 60.865 1.00 20.76 189 GLY B CA 1
ATOM 3837 C C . GLY B 1 156 ? 41.210 134.863 59.697 1.00 22.26 189 GLY B C 1
ATOM 3838 O O . GLY B 1 156 ? 42.249 134.198 59.599 1.00 21.40 189 GLY B O 1
ATOM 3839 N N . LEU B 1 157 ? 40.193 134.757 58.805 1.00 18.15 190 LEU B N 1
ATOM 3840 C CA . LEU B 1 157 ? 40.232 133.812 57.674 1.00 17.14 190 LEU B CA 1
ATOM 3841 C C . LEU B 1 157 ? 41.340 134.155 56.684 1.00 21.91 190 LEU B C 1
ATOM 3842 O O . LEU B 1 157 ? 41.393 135.284 56.190 1.00 21.21 190 LEU B O 1
ATOM 3847 N N . ASN B 1 158 ? 42.209 133.168 56.378 1.00 18.84 191 ASN B N 1
ATOM 3848 C CA . ASN B 1 158 ? 43.354 133.321 55.458 1.00 18.67 191 ASN B CA 1
ATOM 3849 C C . ASN B 1 158 ? 43.140 132.644 54.102 1.00 20.32 191 ASN B C 1
ATOM 3850 O O . ASN B 1 158 ? 43.761 133.046 53.107 1.00 18.69 191 ASN B O 1
ATOM 3855 N N . TYR B 1 159 ? 42.305 131.604 54.067 1.00 18.02 192 TYR B N 1
ATOM 3856 C CA . TYR B 1 159 ? 42.039 130.836 52.848 1.00 17.56 192 TYR B CA 1
ATOM 3857 C C . TYR B 1 159 ? 40.556 130.590 52.701 1.00 22.04 192 TYR B C 1
ATOM 3858 O O . TYR B 1 159 ? 39.913 130.139 53.650 1.00 21.60 192 TYR B O 1
ATOM 3867 N N . LEU B 1 160 ? 40.006 130.913 51.517 1.00 18.92 193 LEU B N 1
ATOM 3868 C CA . LEU B 1 160 ? 38.586 130.706 51.233 1.00 18.23 193 LEU B CA 1
ATOM 3869 C C . LEU B 1 160 ? 38.351 130.236 49.794 1.00 21.08 193 LEU B C 1
ATOM 3870 O O . LEU B 1 160 ? 38.823 130.873 48.847 1.00 20.47 193 LEU B O 1
ATOM 3875 N N . THR B 1 161 ? 37.553 129.167 49.651 1.00 17.75 194 THR B N 1
ATOM 3876 C CA . THR B 1 161 ? 37.107 128.637 48.361 1.00 17.26 194 THR B CA 1
ATOM 3877 C C . THR B 1 161 ? 35.582 128.536 48.360 1.00 20.48 194 THR B C 1
ATOM 3878 O O . THR B 1 161 ? 35.008 127.849 49.208 1.00 21.11 194 THR B O 1
ATOM 3882 N N . VAL B 1 162 ? 34.936 129.227 47.422 1.00 16.02 195 VAL B N 1
ATOM 3883 C CA . VAL B 1 162 ? 33.481 129.165 47.198 1.00 16.90 195 VAL B CA 1
ATOM 3884 C C . VAL B 1 162 ? 33.344 129.060 45.693 1.00 21.13 195 VAL B C 1
ATOM 3885 O O . VAL B 1 162 ? 33.626 130.033 45.002 1.00 20.51 195 VAL B O 1
ATOM 3889 N N . THR B 1 163 ? 33.033 127.865 45.176 1.00 18.83 196 THR B N 1
ATOM 3890 C CA . THR B 1 163 ? 32.972 127.673 43.718 1.00 19.49 196 THR B CA 1
ATOM 3891 C C . THR B 1 163 ? 31.742 126.922 43.257 1.00 23.33 196 THR B C 1
ATOM 3892 O O . THR B 1 163 ? 31.122 126.213 44.048 1.00 22.11 196 THR B O 1
ATOM 3896 N N . GLU B 1 164 ? 31.432 127.038 41.942 1.00 20.77 197 GLU B N 1
ATOM 3897 C CA . GLU B 1 164 ? 30.378 126.309 41.224 1.00 21.58 197 GLU B CA 1
ATOM 3898 C C . GLU B 1 164 ? 29.018 126.442 41.894 1.00 26.31 197 GLU B C 1
ATOM 3899 O O . GLU B 1 164 ? 28.239 125.483 41.912 1.00 27.07 197 GLU B O 1
ATOM 3905 N N . SER B 1 165 ? 28.742 127.621 42.451 1.00 23.09 198 SER B N 1
ATOM 3906 C CA . SER B 1 165 ? 27.536 127.890 43.224 1.00 23.10 198 SER B CA 1
ATOM 3907 C C . SER B 1 165 ? 26.687 129.002 42.620 1.00 27.95 198 SER B C 1
ATOM 3908 O O . SER B 1 165 ? 26.989 129.502 41.533 1.00 27.36 198 SER B O 1
ATOM 3911 N N . LYS B 1 166 ? 25.616 129.389 43.338 1.00 25.03 199 LYS B N 1
ATOM 3912 C CA . LYS B 1 166 ? 24.709 130.449 42.907 1.00 25.24 199 LYS B CA 1
ATOM 3913 C C . LYS B 1 166 ? 25.067 131.781 43.584 1.00 28.03 199 LYS B C 1
ATOM 3914 O O . LYS B 1 166 ? 24.286 132.736 43.510 1.00 27.70 199 LYS B O 1
ATOM 3920 N N . VAL B 1 167 ? 26.264 131.849 44.223 1.00 23.80 200 VAL B N 1
ATOM 3921 C CA . VAL B 1 167 ? 26.749 133.072 44.891 1.00 22.34 200 VAL B CA 1
ATOM 3922 C C . VAL B 1 167 ? 26.849 134.200 43.862 1.00 24.91 200 VAL B C 1
ATOM 3923 O O . VAL B 1 167 ? 27.399 133.994 42.781 1.00 22.65 200 VAL B O 1
ATOM 3927 N N . LYS B 1 168 ? 26.300 135.378 44.207 1.00 23.04 201 LYS B N 1
ATOM 3928 C CA . LYS B 1 168 ? 26.316 136.586 43.392 1.00 22.77 201 LYS B CA 1
ATOM 3929 C C . LYS B 1 168 ? 26.904 137.741 44.207 1.00 28.24 201 LYS B C 1
ATOM 3930 O O . LYS B 1 168 ? 27.798 138.446 43.723 1.00 28.16 201 LYS B O 1
ATOM 3934 N N . ASP B 1 169 ? 26.383 137.933 45.439 1.00 23.60 202 ASP B N 1
ATOM 3935 C CA . ASP B 1 169 ? 26.775 139.028 46.316 1.00 23.11 202 ASP B CA 1
ATOM 3936 C C . ASP B 1 169 ? 27.990 138.622 47.157 1.00 24.89 202 ASP B C 1
ATOM 3937 O O . ASP B 1 169 ? 27.895 137.727 47.989 1.00 23.47 202 ASP B O 1
ATOM 3942 N N . VAL B 1 170 ? 29.129 139.285 46.939 1.00 20.73 203 VAL B N 1
ATOM 3943 C CA . VAL B 1 170 ? 30.358 138.952 47.662 1.00 19.39 203 VAL B CA 1
ATOM 3944 C C . VAL B 1 170 ? 30.629 139.979 48.788 1.00 21.94 203 VAL B C 1
ATOM 3945 O O . VAL B 1 170 ? 31.718 139.954 49.362 1.00 20.30 203 VAL B O 1
ATOM 3949 N N . THR B 1 171 ? 29.630 140.835 49.139 1.00 20.76 204 THR B N 1
ATOM 3950 C CA . THR B 1 171 ? 29.754 141.839 50.224 1.00 21.05 204 THR B CA 1
ATOM 3951 C C . THR B 1 171 ? 30.231 141.183 51.550 1.00 25.38 204 THR B C 1
ATOM 3952 O O . THR B 1 171 ? 31.152 141.737 52.146 1.00 24.37 204 THR B O 1
ATOM 3956 N N . PRO B 1 172 ? 29.728 139.991 52.002 1.00 22.60 205 PRO B N 1
ATOM 3957 C CA . PRO B 1 172 ? 30.246 139.416 53.251 1.00 22.14 205 PRO B CA 1
ATOM 3958 C C . PRO B 1 172 ? 31.754 139.129 53.222 1.00 27.62 205 PRO B C 1
ATOM 3959 O O . PRO B 1 172 ? 32.386 139.201 54.270 1.00 27.39 205 PRO B O 1
ATOM 3963 N N . ILE B 1 173 ? 32.331 138.831 52.036 1.00 24.05 206 ILE B N 1
ATOM 3964 C CA . ILE B 1 173 ? 33.767 138.518 51.889 1.00 22.58 206 ILE B CA 1
ATOM 3965 C C . ILE B 1 173 ? 34.637 139.782 52.110 1.00 26.09 206 ILE B C 1
ATOM 3966 O O . ILE B 1 173 ? 35.805 139.644 52.482 1.00 26.86 206 ILE B O 1
ATOM 3971 N N . ALA B 1 174 ? 34.073 140.993 51.918 1.00 22.99 207 ALA B N 1
ATOM 3972 C CA . ALA B 1 174 ? 34.798 142.250 52.152 1.00 23.69 207 ALA B CA 1
ATOM 3973 C C . ALA B 1 174 ? 35.352 142.347 53.574 1.00 28.12 207 ALA B C 1
ATOM 3974 O O . ALA B 1 174 ? 36.396 142.965 53.785 1.00 28.94 207 ALA B O 1
ATOM 3976 N N . ASN B 1 175 ? 34.667 141.724 54.544 1.00 23.32 208 ASN B N 1
ATOM 3977 C CA A ASN B 1 175 ? 35.086 141.790 55.939 0.50 22.85 208 ASN B CA 1
ATOM 3978 C CA B ASN B 1 175 ? 35.080 141.781 55.943 0.50 22.78 208 ASN B CA 1
ATOM 3979 C C . ASN B 1 175 ? 36.274 140.885 56.256 1.00 24.51 208 ASN B C 1
ATOM 3980 O O . ASN B 1 175 ? 36.878 141.037 57.309 1.00 22.35 208 ASN B O 1
ATOM 3989 N N . LEU B 1 176 ? 36.614 139.964 55.355 1.00 19.93 209 LEU B N 1
ATOM 3990 C CA . LEU B 1 176 ? 37.678 138.997 55.583 1.00 19.52 209 LEU B CA 1
ATOM 3991 C C . LEU B 1 176 ? 39.017 139.515 55.065 1.00 22.85 209 LEU B C 1
ATOM 3992 O O . LEU B 1 176 ? 39.631 138.909 54.188 1.00 21.26 209 LEU B O 1
ATOM 3997 N N . THR B 1 17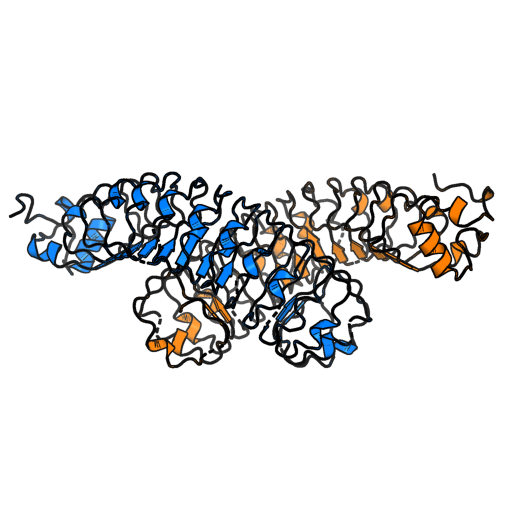7 ? 39.515 140.580 55.704 1.00 19.58 210 THR B N 1
ATOM 3998 C CA . THR B 1 177 ? 40.705 141.303 55.262 1.00 19.25 210 THR B CA 1
ATOM 3999 C C . THR B 1 177 ? 42.042 140.583 55.504 1.00 23.22 210 THR B C 1
ATOM 4000 O O . THR B 1 177 ? 43.054 141.028 54.965 1.00 24.14 210 THR B O 1
ATOM 4004 N N . ASP B 1 178 ? 42.054 139.462 56.244 1.00 19.08 211 ASP B N 1
ATOM 4005 C CA . ASP B 1 178 ? 43.287 138.686 56.411 1.00 18.87 211 ASP B CA 1
ATOM 4006 C C . ASP B 1 178 ? 43.458 137.669 55.264 1.00 22.43 211 ASP B C 1
ATOM 4007 O O . ASP B 1 178 ? 44.457 136.934 55.242 1.00 20.76 211 ASP B O 1
ATOM 4012 N N . LEU B 1 179 ? 42.488 137.626 54.315 1.00 18.93 212 LEU B N 1
ATOM 4013 C CA . LEU B 1 179 ? 42.532 136.667 53.209 1.00 18.75 212 LEU B CA 1
ATOM 4014 C C . LEU B 1 179 ? 43.814 136.812 52.408 1.00 21.80 212 LEU B C 1
ATOM 4015 O O . LEU B 1 179 ? 44.190 137.916 52.013 1.00 20.97 212 LEU B O 1
ATOM 4020 N N . TYR B 1 180 ? 44.502 135.680 52.232 1.00 18.90 213 TYR B N 1
ATOM 4021 C CA . TYR B 1 180 ? 45.759 135.579 51.489 1.00 18.86 213 TYR B CA 1
ATOM 4022 C C . TYR B 1 180 ? 45.503 134.983 50.099 1.00 20.51 213 TYR B C 1
ATOM 4023 O O . TYR B 1 180 ? 46.103 135.406 49.101 1.00 19.82 213 TYR B O 1
ATOM 4032 N N . SER B 1 181 ? 44.614 133.999 50.059 1.00 16.88 214 SER B N 1
ATOM 4033 C CA . SER B 1 181 ? 44.256 133.282 48.837 1.00 17.30 214 SER B CA 1
ATOM 4034 C C . SER B 1 181 ? 42.732 133.087 48.815 1.00 21.16 214 SER B C 1
ATOM 4035 O O . SER B 1 181 ? 42.152 132.569 49.782 1.00 20.46 214 SER B O 1
ATOM 4038 N N . LEU B 1 182 ? 42.090 133.529 47.722 1.00 17.33 215 LEU B N 1
ATOM 4039 C CA . LEU B 1 182 ? 40.630 133.462 47.578 1.00 16.56 215 LEU B CA 1
ATOM 4040 C C . LEU B 1 182 ? 40.220 132.898 46.229 1.00 20.69 215 LEU B C 1
ATOM 4041 O O . LEU B 1 182 ? 40.681 133.389 45.190 1.00 19.81 215 LEU B O 1
ATOM 4046 N N . SER B 1 183 ? 39.305 131.904 46.248 1.00 16.88 216 SER B N 1
ATOM 4047 C CA . SER B 1 183 ? 38.759 131.341 45.019 1.00 16.53 216 SER B CA 1
ATOM 4048 C C . SER B 1 183 ? 37.257 131.572 44.950 1.00 21.04 216 SER B C 1
ATOM 4049 O O . SER B 1 183 ? 36.522 131.211 45.874 1.00 20.67 216 SER B O 1
ATOM 4052 N N . LEU B 1 184 ? 36.811 132.187 43.841 1.00 18.15 217 LEU B N 1
ATOM 4053 C CA . LEU B 1 184 ? 35.402 132.456 43.573 1.00 18.19 217 LEU B CA 1
ATOM 4054 C C . LEU B 1 184 ? 35.049 132.002 42.154 1.00 22.17 217 LEU B C 1
ATOM 4055 O O . LEU B 1 184 ? 34.175 132.582 41.511 1.00 22.89 217 LEU B O 1
ATOM 4060 N N . ASN B 1 185 ? 35.714 130.944 41.675 1.00 19.26 218 ASN B N 1
ATOM 4061 C CA . ASN B 1 185 ? 35.504 130.411 40.325 1.00 18.84 218 ASN B CA 1
ATOM 4062 C C . ASN B 1 185 ? 34.099 129.881 40.113 1.00 21.09 218 ASN B C 1
ATOM 4063 O O . ASN B 1 185 ? 33.528 129.310 41.022 1.00 20.04 218 ASN B O 1
ATOM 4068 N N . TYR B 1 186 ? 33.578 130.013 38.888 1.00 20.30 219 TYR B N 1
ATOM 4069 C CA . TYR B 1 186 ? 32.325 129.402 38.434 1.00 21.08 219 TYR B CA 1
ATOM 4070 C C . TYR B 1 186 ? 31.086 129.757 39.290 1.00 24.07 219 TYR B C 1
ATOM 4071 O O . TYR B 1 186 ? 30.289 128.869 39.599 1.00 23.84 219 TYR B O 1
ATOM 4080 N N . ASN B 1 187 ? 30.896 131.028 39.639 1.00 20.91 220 ASN B N 1
ATOM 4081 C CA . ASN B 1 187 ? 29.709 131.417 40.414 1.00 20.24 220 ASN B CA 1
ATOM 4082 C C . ASN B 1 187 ? 28.793 132.296 39.535 1.00 24.57 220 ASN B C 1
ATOM 4083 O O . ASN B 1 187 ? 28.789 132.123 38.318 1.00 23.48 220 ASN B O 1
ATOM 4088 N N . GLN B 1 188 ? 28.021 133.220 40.131 1.00 22.31 221 GLN B N 1
ATOM 4089 C CA . GLN B 1 188 ? 27.116 134.113 39.389 1.00 22.99 221 GLN B CA 1
ATOM 4090 C C . GLN B 1 188 ? 27.436 135.569 39.733 1.00 25.74 221 GLN B C 1
ATOM 4091 O O . GLN B 1 188 ? 26.539 136.407 39.788 1.00 25.43 221 GLN B O 1
ATOM 4097 N N . ILE B 1 189 ? 28.722 135.860 39.993 1.00 21.53 222 ILE B N 1
ATOM 4098 C CA . ILE B 1 189 ? 29.187 137.156 40.465 1.00 21.31 222 ILE B CA 1
ATOM 4099 C C . ILE B 1 189 ? 29.243 138.180 39.330 1.00 25.27 222 ILE B C 1
ATOM 4100 O O . ILE B 1 189 ? 29.952 137.985 38.342 1.00 23.82 222 ILE B O 1
ATOM 4105 N N . GLU B 1 190 ? 28.524 139.292 39.525 1.00 23.59 223 GLU B N 1
ATOM 4106 C CA . GLU B 1 190 ? 28.488 140.428 38.595 1.00 24.23 223 GLU B CA 1
ATOM 4107 C C . GLU B 1 190 ? 29.370 141.566 39.092 1.00 29.28 223 GLU B C 1
ATOM 4108 O O . GLU B 1 190 ? 29.988 142.248 38.283 1.00 29.61 223 GLU B O 1
ATOM 4114 N N . ASP B 1 191 ? 29.419 141.782 40.421 1.00 25.87 224 ASP B N 1
ATOM 4115 C CA . ASP B 1 191 ? 30.093 142.918 41.054 1.00 24.69 224 ASP B CA 1
ATOM 4116 C C . ASP B 1 191 ? 31.068 142.508 42.179 1.00 26.55 224 ASP B C 1
ATOM 4117 O O . ASP B 1 191 ? 30.641 141.960 43.196 1.00 25.29 224 ASP B O 1
ATOM 4122 N N . ILE B 1 192 ? 32.364 142.849 42.025 1.00 21.64 225 ILE B N 1
ATOM 4123 C CA . ILE B 1 192 ? 33.384 142.545 43.047 1.00 21.07 225 ILE B CA 1
ATOM 4124 C C . ILE B 1 192 ? 33.851 143.840 43.780 1.00 26.03 225 ILE B C 1
ATOM 4125 O O . ILE B 1 192 ? 34.791 143.779 44.571 1.00 25.04 225 ILE B O 1
ATOM 4130 N N . SER B 1 193 ? 33.158 144.985 43.571 1.00 24.71 226 SER B N 1
ATOM 4131 C CA . SER B 1 193 ? 33.533 146.266 44.201 1.00 25.13 226 SER B CA 1
ATOM 4132 C C . SER B 1 193 ? 33.757 146.165 45.759 1.00 29.07 226 SER B C 1
ATOM 4133 O O . SER B 1 193 ? 34.739 146.763 46.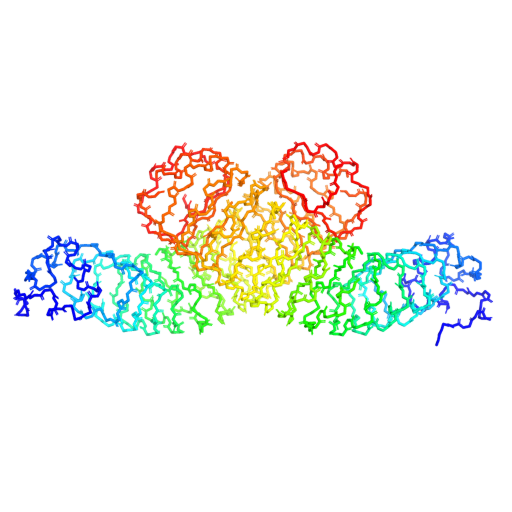213 1.00 28.33 226 SER B O 1
ATOM 4136 N N . PRO B 1 194 ? 33.004 145.358 46.574 1.00 26.58 227 PRO B N 1
ATOM 4137 C CA . PRO B 1 194 ? 33.338 145.271 48.007 1.00 26.87 227 PRO B CA 1
ATOM 4138 C C . PRO B 1 194 ? 34.717 144.662 48.301 1.00 30.09 227 PRO B C 1
ATOM 4139 O O . PRO B 1 194 ? 35.254 144.889 49.391 1.00 30.07 227 PRO B O 1
ATOM 4143 N N . LEU B 1 195 ? 35.298 143.913 47.340 1.00 24.38 228 LEU B N 1
ATOM 4144 C CA . LEU B 1 195 ? 36.571 143.212 47.541 1.00 23.11 228 LEU B CA 1
ATOM 4145 C C . LEU B 1 195 ? 37.787 144.147 47.576 1.00 25.07 228 LEU B C 1
ATOM 4146 O O . LEU B 1 195 ? 38.902 143.675 47.830 1.00 23.68 228 LEU B O 1
ATOM 4151 N N . ALA B 1 196 ? 37.565 145.479 47.439 1.00 21.76 229 ALA B N 1
ATOM 4152 C CA . ALA B 1 196 ? 38.612 146.496 47.531 1.00 21.70 229 ALA B CA 1
ATOM 4153 C C . ALA B 1 196 ? 39.285 146.498 48.926 1.00 24.30 229 ALA B C 1
ATOM 4154 O O . ALA B 1 196 ? 40.411 146.979 49.068 1.00 22.98 229 ALA B O 1
ATOM 4156 N N . SER B 1 197 ? 38.616 145.910 49.930 1.00 19.65 230 SER B N 1
ATOM 4157 C CA . SER B 1 197 ? 39.122 145.813 51.303 1.00 20.27 230 SER B CA 1
ATOM 4158 C C . SER B 1 197 ? 40.135 144.654 51.489 1.00 22.65 230 SER B C 1
ATOM 4159 O O . SER B 1 197 ? 40.780 144.586 52.533 1.00 22.69 230 SER B O 1
ATOM 4162 N N . LEU B 1 198 ? 40.288 143.761 50.489 1.00 18.08 231 LEU B N 1
ATOM 4163 C CA . LEU B 1 198 ? 41.179 142.593 50.618 1.00 17.24 231 LEU B CA 1
ATOM 4164 C C . LEU B 1 198 ? 42.639 142.962 50.273 1.00 23.47 231 LEU B C 1
ATOM 4165 O O . LEU B 1 198 ? 43.219 142.454 49.308 1.00 22.25 231 LEU B O 1
ATOM 4170 N N . THR B 1 199 ? 43.238 143.811 51.127 1.00 22.08 232 THR B N 1
ATOM 4171 C CA . THR B 1 199 ? 44.575 144.386 50.932 1.00 22.59 232 THR B CA 1
ATOM 4172 C C . THR B 1 199 ? 45.719 143.377 51.152 1.00 23.90 232 THR B C 1
ATOM 4173 O O . THR B 1 199 ? 46.845 143.634 50.712 1.00 23.17 232 THR B O 1
ATOM 4177 N N . SER B 1 200 ? 45.439 142.245 51.814 1.00 20.54 233 SER B N 1
ATOM 4178 C CA . SER B 1 200 ? 46.430 141.192 52.057 1.00 20.36 233 SER B CA 1
ATOM 4179 C C . SER B 1 200 ? 46.395 140.090 50.993 1.00 24.19 233 SER B C 1
ATOM 4180 O O . SER B 1 200 ? 47.201 139.155 51.069 1.00 22.30 233 SER B O 1
ATOM 4183 N N . LEU B 1 201 ? 45.445 140.161 50.034 1.00 20.27 234 LEU B N 1
ATOM 4184 C CA . LEU B 1 201 ? 45.276 139.105 49.035 1.00 19.64 234 LEU B CA 1
ATOM 4185 C C . LEU B 1 201 ? 46.481 138.998 48.104 1.00 23.31 234 LEU B C 1
ATOM 4186 O O . LEU B 1 201 ? 46.908 139.996 47.520 1.00 24.06 234 LEU B O 1
ATOM 4191 N N . HIS B 1 202 ? 47.032 137.786 47.976 1.00 20.72 235 HIS B N 1
ATOM 4192 C CA . HIS B 1 202 ? 48.177 137.535 47.087 1.00 20.24 235 HIS B CA 1
ATOM 4193 C C . HIS B 1 202 ? 47.779 136.640 45.907 1.00 23.62 235 HIS B C 1
ATOM 4194 O O . HIS B 1 202 ? 48.467 136.633 44.883 1.00 24.01 235 HIS B O 1
ATOM 4201 N N . TYR B 1 203 ? 46.689 135.860 46.076 1.00 18.41 236 TYR B N 1
ATOM 4202 C CA . TYR B 1 203 ? 46.187 134.897 45.095 1.00 17.79 236 TYR B CA 1
ATOM 4203 C C . TYR B 1 203 ? 44.690 135.046 44.972 1.00 20.63 236 TYR B C 1
ATOM 4204 O O . TYR B 1 203 ? 43.958 134.945 45.953 1.00 19.73 236 TYR B O 1
ATOM 4213 N N . PHE B 1 204 ? 44.244 135.373 43.766 1.00 18.46 237 PHE B N 1
ATOM 4214 C CA . PHE B 1 204 ? 42.829 135.563 43.501 1.00 17.83 237 PHE B CA 1
ATOM 4215 C C . PHE B 1 204 ? 42.441 134.893 42.196 1.00 22.31 237 PHE B C 1
ATOM 4216 O O . PHE B 1 204 ? 43.061 135.127 41.156 1.00 21.30 237 PHE B O 1
ATOM 4224 N N . THR B 1 205 ? 41.424 134.031 42.269 1.00 18.79 238 THR B N 1
ATOM 4225 C CA . THR B 1 205 ? 40.886 133.361 41.097 1.00 18.40 238 THR B CA 1
ATOM 4226 C C . THR B 1 205 ? 39.361 133.531 41.138 1.00 22.05 238 THR B C 1
ATOM 4227 O O . THR B 1 205 ? 38.741 133.401 42.198 1.00 20.18 238 THR B O 1
ATOM 4231 N N . ALA B 1 206 ? 38.783 133.952 39.998 1.00 19.04 239 ALA B N 1
ATOM 4232 C CA . ALA B 1 206 ? 37.344 134.190 39.879 1.00 18.58 239 ALA B CA 1
ATOM 4233 C C . ALA B 1 206 ? 36.928 134.034 38.440 1.00 22.21 239 ALA B C 1
ATOM 4234 O O . ALA B 1 206 ? 36.081 134.785 37.950 1.00 22.04 239 ALA B O 1
ATOM 4236 N N . TYR B 1 207 ? 37.497 133.031 37.747 1.00 19.91 240 TYR B N 1
ATOM 4237 C CA . TYR B 1 207 ? 37.127 132.844 36.361 1.00 20.22 240 TYR B CA 1
ATOM 4238 C C . TYR B 1 207 ? 35.711 132.259 36.263 1.00 23.37 240 TYR B C 1
ATOM 4239 O O . TYR B 1 207 ? 35.203 131.689 37.229 1.00 22.47 240 TYR B O 1
ATOM 4248 N N . VAL B 1 208 ? 35.059 132.495 35.119 1.00 20.60 241 VAL B N 1
ATOM 4249 C CA . VAL B 1 208 ? 33.711 132.024 34.772 1.00 21.26 241 VAL B CA 1
ATOM 4250 C C . VAL B 1 208 ? 32.675 132.637 35.751 1.00 24.43 241 VAL B C 1
ATOM 4251 O O . VAL B 1 208 ? 32.062 131.949 36.560 1.00 24.12 241 VAL B O 1
ATOM 4255 N N . ASN B 1 209 ? 32.523 133.952 35.665 1.00 21.15 242 ASN B N 1
ATOM 4256 C CA . ASN B 1 209 ? 31.539 134.732 36.399 1.00 21.55 242 ASN B CA 1
ATOM 4257 C C . ASN B 1 209 ? 30.950 135.735 35.394 1.00 27.09 242 ASN B C 1
ATOM 4258 O O . ASN B 1 209 ? 31.018 135.476 34.182 1.00 27.28 242 ASN B O 1
ATOM 4263 N N . GLN B 1 210 ? 30.362 136.835 35.871 1.00 24.88 243 GLN B N 1
ATOM 4264 C CA . GLN B 1 210 ? 29.763 137.880 35.021 1.00 25.93 243 GLN B CA 1
ATOM 4265 C C . GLN B 1 210 ? 30.347 139.246 35.415 1.00 28.01 243 GLN B C 1
ATOM 4266 O O . GLN B 1 210 ? 29.652 140.260 35.359 1.00 28.36 243 GLN B O 1
ATOM 4272 N N . ILE B 1 211 ? 31.639 139.264 35.811 1.00 23.53 244 ILE B N 1
ATOM 4273 C CA . ILE B 1 211 ? 32.346 140.457 36.304 1.00 21.78 244 ILE B CA 1
ATOM 4274 C C . ILE B 1 211 ? 32.646 141.438 35.152 1.00 25.43 244 ILE B C 1
ATOM 4275 O O . ILE B 1 211 ? 33.279 141.063 34.160 1.00 22.05 244 ILE B O 1
ATOM 4280 N N . THR B 1 212 ? 32.205 142.702 35.307 1.00 24.08 245 THR B N 1
ATOM 4281 C CA . THR B 1 212 ? 32.418 143.745 34.301 1.00 25.15 245 THR B CA 1
ATOM 4282 C C . THR B 1 212 ? 33.494 144.752 34.711 1.00 30.38 245 THR B C 1
ATOM 4283 O O . THR B 1 212 ? 33.994 145.467 33.846 1.00 31.20 245 THR B O 1
ATOM 4287 N N . ASP B 1 213 ? 33.807 144.863 36.013 1.00 26.66 246 ASP B N 1
ATOM 4288 C CA . ASP B 1 213 ? 34.738 145.886 36.498 1.00 27.20 246 ASP B CA 1
ATOM 4289 C C . ASP B 1 213 ? 35.730 145.308 37.511 1.00 29.83 246 ASP B C 1
ATOM 4290 O O . ASP B 1 213 ? 35.314 144.712 38.498 1.00 30.93 246 ASP B O 1
ATOM 4295 N N . ILE B 1 214 ? 37.040 145.523 37.289 1.00 24.39 247 ILE B N 1
ATOM 4296 C CA . ILE B 1 214 ? 38.081 145.034 38.207 1.00 22.68 247 ILE B CA 1
ATOM 4297 C C . ILE B 1 214 ? 38.767 146.190 38.985 1.00 25.30 247 ILE B C 1
ATOM 4298 O O . ILE B 1 214 ? 39.864 145.992 39.518 1.00 23.11 247 ILE B O 1
ATOM 4303 N N . THR B 1 215 ? 38.097 147.358 39.119 1.00 22.74 248 THR B N 1
ATOM 4304 C CA . THR B 1 215 ? 38.605 148.498 39.918 1.00 22.63 248 THR B CA 1
ATOM 4305 C C . THR B 1 215 ? 39.070 148.038 41.341 1.00 25.46 248 THR B C 1
ATOM 4306 O O . THR B 1 215 ? 40.192 148.392 41.719 1.00 23.61 248 THR B O 1
ATOM 4310 N N . PRO B 1 216 ? 38.315 147.201 42.102 1.00 23.89 249 PRO B N 1
ATOM 4311 C CA . PRO B 1 216 ? 38.782 146.813 43.451 1.00 23.39 249 PRO B CA 1
ATOM 4312 C C . PRO B 1 216 ? 40.131 146.094 43.494 1.00 25.93 249 PRO B C 1
ATOM 4313 O O . PRO B 1 216 ? 40.793 146.141 44.520 1.00 26.33 249 PRO B O 1
ATOM 4317 N N . VAL B 1 217 ? 40.552 145.466 42.387 1.00 21.61 250 VAL B N 1
ATOM 4318 C CA . VAL B 1 217 ? 41.804 144.706 42.313 1.00 20.30 250 VAL B CA 1
ATOM 4319 C C . VAL B 1 217 ? 43.018 145.656 42.473 1.00 22.57 250 VAL B C 1
ATOM 4320 O O . VAL B 1 217 ? 44.047 145.216 42.983 1.00 21.61 250 VAL B O 1
ATOM 4324 N N . ALA B 1 218 ? 42.875 146.968 42.120 1.00 20.33 251 ALA B N 1
ATOM 4325 C CA . ALA B 1 218 ? 43.936 147.962 42.313 1.00 21.03 251 ALA B CA 1
ATOM 4326 C C . ALA B 1 218 ? 44.343 148.070 43.796 1.00 24.80 251 ALA B C 1
ATOM 4327 O O . ALA B 1 218 ? 45.489 148.418 44.089 1.00 25.11 251 ALA B O 1
ATOM 4329 N N . ASN B 1 219 ? 43.421 147.780 44.722 1.00 21.96 252 ASN B N 1
ATOM 4330 C CA . ASN B 1 219 ? 43.778 147.852 46.138 1.00 21.28 252 ASN B CA 1
ATOM 4331 C C . ASN B 1 219 ? 44.416 146.537 46.685 1.00 23.36 252 ASN B C 1
ATOM 4332 O O . ASN B 1 219 ? 44.907 146.537 47.819 1.00 23.10 252 ASN B O 1
ATOM 4345 N N . THR B 1 221 ? 47.336 145.331 46.346 1.00 22.56 254 THR B N 1
ATOM 4346 C CA . THR B 1 221 ? 48.679 145.775 45.931 1.00 22.67 254 THR B CA 1
ATOM 4347 C C . THR B 1 221 ? 49.754 144.675 45.983 1.00 25.59 254 THR B C 1
ATOM 4348 O O . THR B 1 221 ? 50.761 144.773 45.264 1.00 26.02 254 THR B O 1
ATOM 4352 N N . ARG B 1 222 ? 49.521 143.632 46.786 1.00 21.10 255 ARG B N 1
ATOM 4353 C CA . ARG B 1 222 ? 50.449 142.522 46.980 1.00 20.43 255 ARG B CA 1
ATOM 4354 C C . ARG B 1 222 ? 50.111 141.327 46.096 1.00 23.43 255 ARG B C 1
ATOM 4355 O O . ARG B 1 222 ? 50.738 140.275 46.242 1.00 23.59 255 ARG B O 1
ATOM 4363 N N . LEU B 1 223 ? 49.148 141.490 45.156 1.00 19.56 256 LEU B N 1
ATOM 4364 C CA . LEU B 1 223 ? 48.692 140.403 44.277 1.00 20.11 256 LEU B CA 1
ATOM 4365 C C . LEU B 1 223 ? 49.828 139.835 43.427 1.00 23.10 256 LEU B C 1
ATOM 4366 O O . LEU B 1 223 ? 50.553 140.574 42.756 1.00 21.77 256 LEU B O 1
ATOM 4371 N N . ASN B 1 224 ? 49.985 138.507 43.503 1.00 19.74 257 ASN B N 1
ATOM 4372 C CA . ASN B 1 224 ? 51.006 137.752 42.783 1.00 19.78 257 ASN B CA 1
ATOM 4373 C C . ASN B 1 224 ? 50.390 137.017 41.580 1.00 22.51 257 ASN B C 1
ATOM 4374 O O . ASN B 1 224 ? 50.999 136.988 40.504 1.00 21.52 257 ASN B O 1
ATOM 4379 N N . SER B 1 225 ? 49.204 136.400 41.780 1.00 18.95 258 SER B N 1
ATOM 4380 C CA A SER B 1 225 ? 48.524 135.668 40.719 0.50 18.96 258 SER B CA 1
ATOM 4381 C CA B SER B 1 225 ? 48.525 135.658 40.725 0.50 18.84 258 SER B CA 1
ATOM 4382 C C . SER B 1 225 ? 47.056 136.058 40.638 1.00 23.10 258 SER B C 1
ATOM 4383 O O . SER B 1 225 ? 46.378 136.140 41.657 1.00 22.33 258 SER B O 1
ATOM 4388 N N . LEU B 1 226 ? 46.580 136.298 39.414 1.00 21.02 259 LEU B N 1
ATOM 4389 C CA . LEU B 1 226 ? 45.204 136.666 39.130 1.00 21.13 259 LEU B CA 1
ATOM 4390 C C . LEU B 1 226 ? 44.714 135.840 37.955 1.00 25.44 259 LEU B C 1
ATOM 4391 O O . LEU B 1 226 ? 45.316 135.880 36.878 1.00 26.12 259 LEU B O 1
ATOM 4396 N N . LYS B 1 227 ? 43.643 135.068 38.183 1.00 20.04 260 LYS B N 1
ATOM 4397 C CA . LYS B 1 227 ? 42.987 134.238 37.174 1.00 19.72 260 LYS B CA 1
ATOM 4398 C C . LYS B 1 227 ? 41.535 134.684 37.146 1.00 24.13 260 LYS B C 1
ATOM 4399 O O . LYS B 1 227 ? 40.800 134.478 38.118 1.00 22.79 260 LYS B O 1
ATOM 4405 N N . ILE B 1 228 ? 41.136 135.379 36.081 1.00 20.82 261 ILE B N 1
ATOM 4406 C CA . ILE B 1 228 ? 39.781 135.926 36.017 1.00 20.45 261 ILE B CA 1
ATOM 4407 C C . ILE B 1 228 ? 39.265 135.906 34.556 1.00 23.74 261 ILE B C 1
ATOM 4408 O O . ILE B 1 228 ? 38.554 136.820 34.105 1.00 22.48 261 ILE B O 1
ATOM 4413 N N . GLY B 1 229 ? 39.575 134.809 33.861 1.00 20.73 262 GLY B N 1
ATOM 4414 C CA . GLY B 1 229 ? 39.103 134.577 32.506 1.00 20.06 262 GLY B CA 1
ATOM 4415 C C . GLY B 1 229 ? 37.606 134.339 32.487 1.00 24.32 262 GLY B C 1
ATOM 4416 O O . GLY B 1 229 ? 37.009 134.109 33.532 1.00 23.65 262 GLY B O 1
ATOM 4417 N N . ASN B 1 230 ? 36.980 134.380 31.300 1.00 21.17 263 ASN B N 1
ATOM 4418 C CA . ASN B 1 230 ? 35.529 134.174 31.116 1.00 21.33 263 ASN B CA 1
ATOM 4419 C C . ASN B 1 230 ? 34.702 135.079 32.024 1.00 23.94 263 ASN B C 1
ATOM 4420 O O . ASN B 1 230 ? 33.984 134.616 32.910 1.00 22.07 263 ASN B O 1
ATOM 4425 N N . ASN B 1 231 ? 34.844 136.379 31.815 1.00 21.79 264 ASN B N 1
ATOM 4426 C CA . ASN B 1 231 ? 34.093 137.403 32.506 1.00 21.96 264 ASN B CA 1
ATOM 4427 C C . ASN B 1 231 ? 33.697 138.442 31.458 1.00 26.51 264 ASN B C 1
ATOM 4428 O O . ASN B 1 231 ? 33.710 138.114 30.271 1.00 25.78 264 ASN B O 1
ATOM 4433 N N . LYS B 1 232 ? 33.334 139.660 31.863 1.00 23.65 265 LYS B N 1
ATOM 4434 C CA . LYS B 1 232 ? 32.935 140.719 30.933 1.00 24.74 265 LYS B CA 1
ATOM 4435 C C . LYS B 1 232 ? 33.815 141.961 31.163 1.00 27.33 265 LYS B C 1
ATOM 4436 O O . LYS B 1 232 ? 33.341 143.088 31.064 1.00 27.48 265 LYS B O 1
ATOM 4440 N N . ILE B 1 233 ? 35.114 141.745 31.440 1.00 22.94 266 ILE B N 1
ATOM 4441 C CA . ILE B 1 233 ? 36.061 142.832 31.709 1.00 21.92 266 ILE B CA 1
ATOM 4442 C C . ILE B 1 233 ? 36.499 143.531 30.428 1.00 26.48 266 ILE B C 1
ATOM 4443 O O . ILE B 1 233 ? 36.852 142.870 29.441 1.00 24.61 266 ILE B O 1
ATOM 4448 N N . THR B 1 234 ? 36.524 144.880 30.471 1.00 24.12 267 THR B N 1
ATOM 4449 C CA . THR B 1 234 ? 36.965 145.695 29.337 1.00 26.02 267 THR B CA 1
ATOM 4450 C C . THR B 1 234 ? 38.230 146.479 29.707 1.00 31.50 267 THR B C 1
ATOM 4451 O O . THR B 1 234 ? 39.149 146.570 28.891 1.00 32.91 267 THR B O 1
ATOM 4455 N N . ASP B 1 235 ? 38.274 147.045 30.923 1.00 26.65 268 ASP B N 1
ATOM 4456 C CA . ASP B 1 235 ? 39.352 147.920 31.361 1.00 25.78 268 ASP B CA 1
ATOM 4457 C C . ASP B 1 235 ? 40.347 147.232 32.308 1.00 29.81 268 ASP B C 1
ATOM 4458 O O . ASP B 1 235 ? 39.984 146.795 33.397 1.00 29.21 268 ASP B O 1
ATOM 4463 N N . LEU B 1 236 ? 41.625 147.221 31.903 1.00 26.95 269 LEU B N 1
ATOM 4464 C CA . LEU B 1 236 ? 42.739 146.637 32.660 1.00 26.02 269 LEU B CA 1
ATOM 4465 C C . LEU B 1 236 ? 43.540 147.655 33.481 1.00 27.86 269 LEU B C 1
ATOM 4466 O O . LEU B 1 236 ? 44.430 147.226 34.223 1.00 26.75 269 LEU B O 1
ATOM 4471 N N . SER B 1 237 ? 43.240 148.977 33.362 1.00 24.89 270 SER B N 1
ATOM 4472 C CA A SER B 1 237 ? 43.964 150.038 34.086 0.50 24.90 270 SER B CA 1
ATOM 4473 C CA B SER B 1 237 ? 43.947 150.044 34.095 0.50 25.04 270 SER B CA 1
ATOM 4474 C C . SER B 1 237 ? 44.091 149.733 35.610 1.00 28.50 270 SER B C 1
ATOM 4475 O O . SER B 1 237 ? 45.159 149.998 36.161 1.00 27.12 270 SER B O 1
ATOM 4480 N N . PRO B 1 238 ? 43.103 149.088 36.316 1.00 25.22 271 PRO B N 1
ATOM 4481 C CA . PRO B 1 238 ? 43.318 148.782 37.746 1.00 24.05 271 PRO B CA 1
ATOM 4482 C C . PRO B 1 238 ? 44.514 147.845 38.048 1.00 27.84 271 PRO B C 1
ATOM 4483 O O . PRO B 1 238 ? 44.935 147.772 39.198 1.00 26.79 271 PRO B O 1
ATOM 4487 N N . LEU B 1 239 ? 45.073 147.146 37.041 1.00 23.55 272 LEU B N 1
ATOM 4488 C CA . LEU B 1 239 ? 46.217 146.241 37.247 1.00 22.53 272 LEU B CA 1
ATOM 4489 C C . LEU B 1 239 ? 47.565 146.950 37.120 1.00 27.38 272 LEU B C 1
ATOM 4490 O O . LEU B 1 239 ? 48.590 146.353 37.462 1.00 25.50 272 LEU B O 1
ATOM 4495 N N . ALA B 1 240 ? 47.566 148.197 36.595 1.00 26.54 273 ALA B N 1
ATOM 4496 C CA . ALA B 1 240 ? 48.752 148.983 36.249 1.00 26.49 273 ALA B CA 1
ATOM 4497 C C . ALA B 1 240 ? 49.833 149.072 37.335 1.00 29.25 273 ALA B C 1
ATOM 4498 O O . ALA B 1 240 ? 51.008 149.089 36.975 1.00 29.55 273 ALA B O 1
ATOM 4500 N N . ASN B 1 241 ? 49.469 149.116 38.628 1.00 24.65 274 ASN B N 1
ATOM 4501 C CA . ASN B 1 241 ? 50.469 149.279 39.681 1.00 24.63 274 ASN B CA 1
ATOM 4502 C C . ASN B 1 241 ? 50.691 148.014 40.510 1.00 28.24 274 ASN B C 1
ATOM 4503 O O . ASN B 1 241 ? 51.373 148.076 41.540 1.00 28.98 274 ASN B O 1
ATOM 4508 N N . LEU B 1 242 ? 50.169 146.868 40.062 1.00 24.02 275 LEU B N 1
ATOM 4509 C CA . LEU B 1 242 ? 50.352 145.609 40.811 1.00 22.90 275 LEU B CA 1
ATOM 4510 C C . LEU B 1 242 ? 51.730 145.044 40.436 1.00 27.84 275 LEU B C 1
ATOM 4511 O O . LEU B 1 242 ? 51.841 144.074 39.682 1.00 27.05 275 LEU B O 1
ATOM 4516 N N . SER B 1 243 ? 52.781 145.679 41.000 1.00 27.14 276 SER B N 1
ATOM 4517 C CA A SER B 1 243 ? 54.196 145.410 40.723 0.50 27.35 276 SER B CA 1
ATOM 4518 C CA B SER B 1 243 ? 54.195 145.406 40.723 0.50 27.25 276 SER B CA 1
ATOM 4519 C C . SER B 1 243 ? 54.604 143.955 40.961 1.00 29.79 276 SER B C 1
ATOM 4520 O O . SER B 1 243 ? 55.549 143.490 40.321 1.00 29.04 276 SER B O 1
ATOM 4525 N N . GLN B 1 244 ? 53.911 143.243 41.857 1.00 25.95 277 GLN B N 1
ATOM 4526 C CA . GLN B 1 244 ? 54.251 141.853 42.170 1.00 25.39 277 GLN B CA 1
ATOM 4527 C C . GLN B 1 244 ? 53.519 140.822 41.301 1.00 28.03 277 GLN B C 1
ATOM 4528 O O . GLN B 1 244 ? 53.747 139.629 41.511 1.00 27.22 277 GLN B O 1
ATOM 4534 N N . LEU B 1 245 ? 52.667 141.252 40.325 1.00 23.22 278 LEU B N 1
ATOM 4535 C CA A LEU B 1 245 ? 51.935 140.304 39.488 0.50 22.50 278 LEU B CA 1
ATOM 4536 C CA B LEU B 1 245 ? 51.941 140.309 39.466 0.50 22.59 278 LEU B CA 1
ATOM 4537 C C . LEU B 1 245 ? 52.906 139.485 38.617 1.00 26.95 278 LEU B C 1
ATOM 4538 O O . LEU B 1 245 ? 53.709 140.052 37.862 1.00 28.06 278 LEU B O 1
ATOM 4547 N N . THR B 1 246 ? 52.844 138.154 38.761 1.00 22.42 279 THR B N 1
ATOM 4548 C CA . THR B 1 246 ? 53.700 137.216 38.042 1.00 22.20 279 THR B CA 1
ATOM 4549 C C . THR B 1 246 ? 52.889 136.341 37.077 1.00 24.55 279 THR B C 1
ATOM 4550 O O . THR B 1 246 ? 53.428 135.851 36.077 1.00 25.13 279 THR B O 1
ATOM 4554 N N . TRP B 1 247 ? 51.622 136.076 37.428 1.00 20.74 280 TRP B N 1
ATOM 4555 C CA . TRP B 1 247 ? 50.742 135.180 36.674 1.00 20.89 280 TRP B CA 1
ATOM 4556 C C . TRP B 1 247 ? 49.428 135.890 36.437 1.00 23.53 280 TRP B C 1
ATOM 4557 O O . TRP B 1 247 ? 48.733 136.230 37.397 1.00 21.79 280 TRP B O 1
ATOM 4568 N N . LEU B 1 248 ? 49.109 136.159 35.160 1.00 20.71 281 LEU B N 1
ATOM 4569 C CA . LEU B 1 248 ? 47.885 136.878 34.837 1.00 20.23 281 LEU B CA 1
ATOM 4570 C C . LEU B 1 248 ? 47.109 136.169 33.736 1.00 24.68 281 LEU B C 1
ATOM 4571 O O . LEU B 1 248 ? 47.573 136.086 32.599 1.00 23.98 281 LEU B O 1
ATOM 4576 N N . GLU B 1 249 ? 45.904 135.695 34.092 1.00 22.15 282 GLU B N 1
ATOM 4577 C CA . GLU B 1 249 ? 44.978 135.021 33.185 1.00 23.20 282 GLU B CA 1
ATOM 4578 C C . GLU B 1 249 ? 43.729 135.824 33.093 1.00 25.61 282 GLU B C 1
ATOM 4579 O O . GLU B 1 249 ? 43.030 135.974 34.100 1.00 24.47 282 GLU B O 1
ATOM 4585 N N . ILE B 1 250 ? 43.449 136.380 31.920 1.00 21.94 283 ILE B N 1
ATOM 4586 C CA . ILE B 1 250 ? 42.269 137.223 31.750 1.00 22.28 283 ILE B CA 1
ATOM 4587 C C . ILE B 1 250 ? 41.730 137.033 30.316 1.00 26.77 283 ILE B C 1
ATOM 4588 O O . ILE B 1 250 ? 41.190 137.950 29.698 1.00 26.53 283 ILE B O 1
ATOM 4593 N N . GLY B 1 251 ? 41.827 135.791 29.843 1.00 23.40 284 GLY B N 1
ATOM 4594 C CA . GLY B 1 251 ? 41.312 135.410 28.538 1.00 23.48 284 GLY B CA 1
ATOM 4595 C C . GLY B 1 251 ? 39.800 135.370 28.544 1.00 26.43 284 GLY B C 1
ATOM 4596 O O . GLY B 1 251 ? 39.197 135.391 29.617 1.00 25.76 284 GLY B O 1
ATOM 4597 N N . THR B 1 252 ? 39.173 135.351 27.356 1.00 21.55 285 THR B N 1
ATOM 4598 C CA . THR B 1 252 ? 37.710 135.276 27.185 1.00 21.53 285 THR B CA 1
ATOM 4599 C C . THR B 1 252 ? 37.008 136.446 27.937 1.00 24.18 285 THR B C 1
ATOM 4600 O O . THR B 1 252 ? 36.108 136.237 28.753 1.00 22.63 285 THR B O 1
ATOM 4604 N N . ASN B 1 253 ? 37.441 137.672 27.644 1.00 20.29 286 ASN B N 1
ATOM 4605 C CA . ASN B 1 253 ? 36.856 138.881 28.202 1.00 21.08 286 ASN B CA 1
ATOM 4606 C C . ASN B 1 253 ? 36.522 139.845 27.049 1.00 26.02 286 ASN B C 1
ATOM 4607 O O . ASN B 1 253 ? 36.358 139.388 25.925 1.00 25.33 286 ASN B O 1
ATOM 4612 N N . GLN B 1 254 ? 36.384 141.147 27.319 1.00 24.39 287 GLN B N 1
ATOM 4613 C CA . GLN B 1 254 ? 36.067 142.142 26.290 1.00 25.60 287 GLN B CA 1
ATOM 4614 C C . GLN B 1 254 ? 37.134 143.245 26.285 1.00 28.35 287 GLN B C 1
ATOM 4615 O O . GLN B 1 254 ? 36.820 144.417 26.121 1.00 27.15 287 GLN B O 1
ATOM 4621 N N . ILE B 1 255 ? 38.405 142.853 26.440 1.00 24.23 288 ILE B N 1
ATOM 4622 C CA . ILE B 1 255 ? 39.552 143.766 26.484 1.00 23.16 288 ILE B CA 1
ATOM 4623 C C . ILE B 1 255 ? 39.997 144.118 25.073 1.00 27.65 288 ILE B C 1
ATOM 4624 O O . ILE B 1 255 ? 40.160 143.220 24.248 1.00 26.76 288 ILE B O 1
ATOM 4629 N N . SER B 1 256 ? 40.230 145.415 24.800 1.00 25.97 289 SER B N 1
ATOM 4630 C CA . SER B 1 256 ? 40.739 145.842 23.501 1.00 27.36 289 SER B CA 1
ATOM 4631 C C . SER B 1 256 ? 42.064 146.598 23.663 1.00 33.61 289 SER B C 1
ATOM 4632 O O . SER B 1 256 ? 42.731 146.877 22.672 1.00 35.19 289 SER B O 1
ATOM 4635 N N . ASP B 1 257 ? 42.448 146.906 24.904 1.00 30.15 290 ASP B N 1
ATOM 4636 C CA . ASP B 1 257 ? 43.640 147.680 25.236 1.00 30.54 290 ASP B CA 1
ATOM 4637 C C . ASP B 1 257 ? 44.394 147.017 26.394 1.00 34.25 290 ASP B C 1
ATOM 4638 O O . ASP B 1 257 ? 43.808 146.786 27.451 1.00 34.24 290 ASP B O 1
ATOM 4643 N N . ILE B 1 258 ? 45.703 146.758 26.206 1.00 30.00 291 ILE B N 1
ATOM 4644 C CA . ILE B 1 258 ? 46.543 146.155 27.251 1.00 29.27 291 ILE B CA 1
ATOM 4645 C C . ILE B 1 258 ? 47.702 147.097 27.691 1.00 31.82 291 ILE B C 1
ATOM 4646 O O . ILE B 1 258 ? 48.655 146.621 28.302 1.00 30.60 291 ILE B O 1
ATOM 4651 N N . ASN B 1 259 ? 47.611 148.418 27.419 1.00 29.20 292 ASN B N 1
ATOM 4652 C CA . ASN B 1 259 ? 48.657 149.376 27.819 1.00 29.56 292 ASN B CA 1
ATOM 4653 C C . ASN B 1 259 ? 48.988 149.287 29.332 1.00 32.78 292 ASN B C 1
ATOM 4654 O O . ASN B 1 259 ? 50.149 149.464 29.719 1.00 30.95 292 ASN B O 1
ATOM 4659 N N . ALA B 1 260 ? 47.983 148.933 30.160 1.00 30.80 293 ALA B N 1
ATOM 4660 C CA . ALA B 1 260 ? 48.108 148.793 31.619 1.00 31.18 293 ALA B CA 1
ATOM 4661 C C . ALA B 1 260 ? 49.159 147.764 32.086 1.00 33.33 293 ALA B C 1
ATOM 4662 O O . ALA B 1 260 ? 49.532 147.792 33.260 1.00 33.59 293 ALA B O 1
ATOM 4664 N N . VAL B 1 261 ? 49.605 146.837 31.218 1.00 28.15 294 VAL B N 1
ATOM 4665 C CA . VAL B 1 261 ? 50.575 145.811 31.654 1.00 26.82 294 VAL B CA 1
ATOM 4666 C C . VAL B 1 261 ? 52.039 146.296 31.510 1.00 29.66 294 VAL B C 1
ATOM 4667 O O . VAL B 1 261 ? 52.957 145.554 31.865 1.00 28.73 294 VAL B O 1
ATOM 4671 N N . LYS B 1 262 ? 52.243 147.530 31.001 1.00 27.39 295 LYS B N 1
ATOM 4672 C CA . LYS B 1 262 ? 53.543 148.139 30.693 1.00 27.94 295 LYS B CA 1
ATOM 4673 C C . LYS B 1 262 ? 54.588 147.985 31.814 1.00 32.69 295 LYS B C 1
ATOM 4674 O O . LYS B 1 262 ? 55.733 147.651 31.516 1.00 34.39 295 LYS B O 1
ATOM 4680 N N . ASP B 1 263 ? 54.215 148.231 33.072 1.00 28.60 296 ASP B N 1
ATOM 4681 C CA . ASP B 1 263 ? 55.175 148.189 34.171 1.00 28.41 296 ASP B CA 1
ATOM 4682 C C . ASP B 1 263 ? 55.127 146.898 34.989 1.00 30.76 296 ASP B C 1
ATOM 4683 O O . ASP B 1 263 ? 55.816 146.800 36.011 1.00 30.60 296 ASP B O 1
ATOM 4688 N N . LEU B 1 264 ? 54.381 145.885 34.522 1.00 27.21 297 LEU B N 1
ATOM 4689 C CA . LEU B 1 264 ? 54.300 144.616 35.247 1.00 26.08 297 LEU B CA 1
ATOM 4690 C C . LEU B 1 264 ? 55.486 143.753 34.816 1.00 29.96 297 LEU B C 1
ATOM 4691 O O . LEU B 1 264 ? 55.332 142.742 34.142 1.00 28.11 297 LEU B O 1
ATOM 4696 N N . THR B 1 265 ? 56.690 144.182 35.225 1.00 29.25 298 THR B N 1
ATOM 4697 C CA . THR B 1 265 ? 57.959 143.566 34.819 1.00 30.08 298 THR B CA 1
ATOM 4698 C C . THR B 1 265 ? 58.260 142.230 35.524 1.00 32.55 298 THR B C 1
ATOM 4699 O O . THR B 1 265 ? 59.285 141.630 35.216 1.00 33.85 298 THR B O 1
ATOM 4703 N N . LYS B 1 266 ? 57.403 141.757 36.445 1.00 26.85 299 LYS B N 1
ATOM 4704 C CA . LYS B 1 266 ? 57.620 140.443 37.061 1.00 26.32 299 LYS B CA 1
ATOM 4705 C C . LYS B 1 266 ? 56.761 139.372 36.356 1.00 28.50 299 LYS B C 1
ATOM 4706 O O . LYS B 1 266 ? 56.944 138.177 36.618 1.00 26.91 299 LYS B O 1
ATOM 4712 N N . LEU B 1 267 ? 55.843 139.793 35.451 1.00 25.56 300 LEU B N 1
ATOM 4713 C CA . LEU B 1 267 ? 54.982 138.868 34.716 1.00 26.79 300 LEU B CA 1
ATOM 4714 C C . LEU B 1 267 ? 55.780 137.824 33.941 1.00 29.49 300 LEU B C 1
ATOM 4715 O O . LEU B 1 267 ? 56.622 138.173 33.101 1.00 28.73 300 LEU B O 1
ATOM 4720 N N . LYS B 1 268 ? 55.526 136.557 34.243 1.00 25.18 301 LYS B N 1
ATOM 4721 C CA . LYS B 1 268 ? 56.142 135.437 33.536 1.00 25.83 301 LYS B CA 1
ATOM 4722 C C . LYS B 1 268 ? 55.093 134.773 32.638 1.00 28.35 301 LYS B C 1
ATOM 4723 O O . LYS B 1 268 ? 55.436 134.206 31.594 1.00 29.51 301 LYS B O 1
ATOM 4737 N N . LEU B 1 270 ? 51.243 135.490 30.764 1.00 21.94 303 LEU B N 1
ATOM 4738 C CA . LEU B 1 270 ? 50.201 136.420 30.350 1.00 21.54 303 LEU B CA 1
ATOM 4739 C C . LEU B 1 270 ? 49.230 135.752 29.408 1.00 25.75 303 LEU B C 1
ATOM 4740 O O . LEU B 1 270 ? 49.599 135.422 28.281 1.00 26.50 303 LEU B O 1
ATOM 4745 N N . ASN B 1 271 ? 47.986 135.557 29.867 1.00 22.09 304 ASN B N 1
ATOM 4746 C CA . ASN B 1 271 ? 46.960 134.962 29.021 1.00 22.01 304 ASN B CA 1
ATOM 4747 C C . ASN B 1 271 ? 45.865 135.987 28.760 1.00 24.53 304 ASN B C 1
ATOM 4748 O O . ASN B 1 271 ? 45.057 136.264 29.638 1.00 23.12 304 ASN B O 1
ATOM 4753 N N . VAL B 1 272 ? 45.829 136.519 27.526 1.00 21.80 305 VAL B N 1
ATOM 4754 C CA . VAL B 1 272 ? 44.817 137.475 27.075 1.00 21.56 305 VAL B CA 1
ATOM 4755 C C . VAL B 1 272 ? 44.137 136.940 25.780 1.00 24.19 305 VAL B C 1
ATOM 4756 O O . VAL B 1 272 ? 43.641 137.722 24.973 1.00 23.10 305 VAL B O 1
ATOM 4760 N N . GLY B 1 273 ? 44.094 135.613 25.633 1.00 20.63 306 GLY B N 1
ATOM 4761 C CA . GLY B 1 273 ? 43.444 134.954 24.505 1.00 21.57 306 GLY B CA 1
ATOM 4762 C C . GLY B 1 273 ? 41.953 135.231 24.509 1.00 25.29 306 GLY B C 1
ATOM 4763 O O . GLY B 1 273 ? 41.382 135.442 25.577 1.00 24.62 306 GLY B O 1
ATOM 4764 N N . SER B 1 274 ? 41.311 135.281 23.330 1.00 20.91 307 SER B N 1
ATOM 4765 C CA . SER B 1 274 ? 39.862 135.516 23.190 1.00 20.43 307 SER B CA 1
ATOM 4766 C C . SER B 1 274 ? 39.441 136.895 23.755 1.00 23.97 307 SER B C 1
ATOM 4767 O O . SER B 1 274 ? 38.593 137.016 24.637 1.00 21.64 307 SER B O 1
ATOM 4770 N N . ASN B 1 275 ? 40.052 137.940 23.209 1.00 22.19 308 ASN B N 1
ATOM 4771 C CA . ASN B 1 275 ? 39.743 139.317 23.528 1.00 21.55 308 ASN B CA 1
ATOM 4772 C C . ASN B 1 275 ? 39.629 140.086 22.202 1.00 25.87 308 ASN B C 1
ATOM 4773 O O . ASN B 1 275 ? 39.367 139.464 21.170 1.00 24.21 308 ASN B O 1
ATOM 4778 N N . GLN B 1 276 ? 39.776 141.413 22.229 1.00 23.77 309 GLN B N 1
ATOM 4779 C CA . GLN B 1 276 ? 39.649 142.248 21.040 1.00 24.27 309 GLN B CA 1
ATOM 4780 C C . GLN B 1 276 ? 40.902 143.133 20.888 1.00 28.36 309 GLN B C 1
ATOM 4781 O O . GLN B 1 276 ? 40.802 144.262 20.429 1.00 28.07 309 GLN B O 1
ATOM 4787 N N . ILE B 1 277 ? 42.082 142.595 21.239 1.00 24.88 310 ILE B N 1
ATOM 4788 C CA . ILE B 1 277 ? 43.351 143.325 21.213 1.00 23.83 310 ILE B CA 1
ATOM 4789 C C . ILE B 1 277 ? 43.898 143.449 19.786 1.00 27.96 310 ILE B C 1
ATOM 4790 O O . ILE B 1 277 ? 44.034 142.454 19.083 1.00 25.40 310 ILE B O 1
ATOM 4795 N N . SER B 1 278 ? 44.241 144.689 19.370 1.00 27.01 311 SER B N 1
ATOM 4796 C CA . SER B 1 278 ? 44.825 144.917 18.049 1.00 27.89 311 SER B CA 1
ATOM 4797 C C . SER B 1 278 ? 46.230 145.520 18.169 1.00 34.79 311 SER B C 1
ATOM 4798 O O . SER B 1 278 ? 46.920 145.622 17.164 1.00 35.07 311 SER B O 1
ATOM 4801 N N . ASP B 1 279 ? 46.662 145.904 19.379 1.00 32.82 312 ASP B N 1
ATOM 4802 C CA . ASP B 1 279 ? 47.994 146.477 19.586 1.00 33.34 312 ASP B CA 1
ATOM 4803 C C . ASP B 1 279 ? 48.665 145.860 20.802 1.00 36.23 312 ASP B C 1
ATOM 4804 O O . ASP B 1 279 ? 48.072 145.817 21.882 1.00 37.01 312 ASP B O 1
ATOM 4809 N N . ILE B 1 280 ? 49.922 145.431 20.635 1.00 30.69 313 ILE B N 1
ATOM 4810 C CA . ILE B 1 280 ? 50.698 144.797 21.702 1.00 29.53 313 ILE B CA 1
ATOM 4811 C C . ILE B 1 280 ? 52.101 145.430 21.831 1.00 33.79 313 ILE B C 1
ATOM 4812 O O . ILE B 1 280 ? 53.003 144.784 22.367 1.00 33.69 313 ILE B O 1
ATOM 4817 N N . SER B 1 281 ? 52.282 146.698 21.379 1.00 30.89 314 SER B N 1
ATOM 4818 C CA . SER B 1 281 ? 53.576 147.389 21.451 1.00 30.71 314 SER B CA 1
ATOM 4819 C C . SER B 1 281 ? 54.117 147.462 22.889 1.00 33.57 314 SER B C 1
ATOM 4820 O O . SER B 1 281 ? 55.334 147.450 23.071 1.00 32.09 314 SER B O 1
ATOM 4823 N N . VAL B 1 282 ? 53.220 147.483 23.903 1.00 30.78 315 VAL B N 1
ATOM 4824 C CA . VAL B 1 282 ? 53.617 147.540 25.317 1.00 31.25 315 VAL B CA 1
ATOM 4825 C C . VAL B 1 282 ? 54.408 146.295 25.749 1.00 32.58 315 VAL B C 1
ATOM 4826 O O . VAL B 1 282 ? 55.157 146.387 26.728 1.00 31.12 315 VAL B O 1
ATOM 4830 N N . LEU B 1 283 ? 54.269 145.148 25.021 1.00 28.56 316 LEU B N 1
ATOM 4831 C CA . LEU B 1 283 ? 54.963 143.904 25.375 1.00 28.58 316 LEU B CA 1
ATOM 4832 C C . LEU B 1 283 ? 56.481 144.030 25.233 1.00 35.54 316 LEU B C 1
ATOM 4833 O O . LEU B 1 283 ? 57.190 143.224 25.824 1.00 35.24 316 LEU B O 1
ATOM 4838 N N . ASN B 1 284 ? 56.972 145.100 24.553 1.00 35.54 317 ASN B N 1
ATOM 4839 C CA . ASN B 1 284 ? 58.395 145.446 24.395 1.00 36.97 317 ASN B CA 1
ATOM 4840 C C . ASN B 1 284 ? 59.091 145.597 25.749 1.00 41.62 317 ASN B C 1
ATOM 4841 O O . ASN B 1 284 ? 60.299 145.392 25.839 1.00 42.46 317 ASN B O 1
ATOM 4846 N N . ASN B 1 285 ? 58.322 145.941 26.796 1.00 37.78 318 ASN B N 1
ATOM 4847 C CA . ASN B 1 285 ? 58.816 146.146 28.157 1.00 38.43 318 ASN B CA 1
ATOM 4848 C C . ASN B 1 285 ? 58.785 144.848 28.994 1.00 41.06 318 ASN B C 1
ATOM 4849 O O . ASN B 1 285 ? 59.403 144.803 30.062 1.00 40.43 318 ASN B O 1
ATOM 4854 N N . LEU B 1 286 ? 58.062 143.808 28.525 1.00 38.00 319 LEU B N 1
ATOM 4855 C CA . LEU B 1 286 ? 57.927 142.562 29.299 1.00 37.51 319 LEU B CA 1
ATOM 4856 C C . LEU B 1 286 ? 58.807 141.437 28.730 1.00 42.60 319 LEU B C 1
ATOM 4857 O O . LEU B 1 286 ? 58.335 140.317 28.514 1.00 40.66 319 LEU B O 1
ATOM 4862 N N . SER B 1 287 ? 60.112 141.732 28.565 1.00 41.58 320 SER B N 1
ATOM 4863 C CA . SER B 1 287 ? 61.127 140.814 28.034 1.00 42.05 320 SER B CA 1
ATOM 4864 C C . SER B 1 287 ? 61.317 139.547 28.889 1.00 44.43 320 SER B C 1
ATOM 4865 O O . SER B 1 287 ? 61.856 138.563 28.393 1.00 45.22 320 SER B O 1
ATOM 4868 N N . GLN B 1 288 ? 60.856 139.561 30.143 1.00 37.78 321 GLN B N 1
ATOM 4869 C CA . GLN B 1 288 ? 60.970 138.441 31.073 1.00 35.86 321 GLN B CA 1
ATOM 4870 C C . GLN B 1 288 ? 59.882 137.364 30.861 1.00 36.36 321 GLN B C 1
ATOM 4871 O O . GLN B 1 288 ? 59.942 136.322 31.513 1.00 35.27 321 GLN B O 1
ATOM 4877 N N . LEU B 1 289 ? 58.879 137.631 29.998 1.00 30.59 322 LEU B N 1
ATOM 4878 C CA . LEU B 1 289 ? 57.762 136.713 29.737 1.00 28.85 322 LEU B CA 1
ATOM 4879 C C . LEU B 1 289 ? 58.205 135.341 29.222 1.00 29.67 322 LEU B C 1
ATOM 4880 O O . LEU B 1 289 ? 59.069 135.263 28.345 1.00 29.66 322 LEU B O 1
ATOM 4885 N N . ASN B 1 290 ? 57.609 134.264 29.780 1.00 24.39 323 ASN B N 1
ATOM 4886 C CA . ASN B 1 290 ? 57.869 132.881 29.375 1.00 24.16 323 ASN B CA 1
ATOM 4887 C C . ASN B 1 290 ? 56.662 132.283 28.638 1.00 27.29 323 ASN B C 1
ATOM 4888 O O . ASN B 1 290 ? 56.829 131.443 27.752 1.00 27.25 323 ASN B O 1
ATOM 4893 N N . SER B 1 291 ? 55.447 132.683 29.029 1.00 22.94 324 SER B N 1
ATOM 4894 C CA . SER B 1 291 ? 54.235 132.146 28.424 1.00 22.22 324 SER B CA 1
ATOM 4895 C C . SER B 1 291 ? 53.321 133.282 28.032 1.00 26.92 324 SER B C 1
ATOM 4896 O O . SER B 1 291 ? 53.018 134.151 28.864 1.00 27.48 324 SER B O 1
ATOM 4899 N N . LEU B 1 292 ? 52.918 133.308 26.751 1.00 21.62 325 LEU B N 1
ATOM 4900 C CA . LEU B 1 292 ? 52.073 134.362 26.220 1.00 20.88 325 LEU B CA 1
ATOM 4901 C C . LEU B 1 292 ? 50.941 133.781 25.366 1.00 24.77 325 LEU B C 1
ATOM 4902 O O . LEU B 1 292 ? 51.198 133.084 24.385 1.00 24.47 325 LEU B O 1
ATOM 4907 N N . PHE B 1 293 ? 49.690 134.082 25.741 1.00 22.25 326 PHE B N 1
ATOM 4908 C CA . PHE B 1 293 ? 48.522 133.600 24.991 1.00 21.42 326 PHE B CA 1
ATOM 4909 C C . PHE B 1 293 ? 47.810 134.788 24.379 1.00 24.95 326 PHE B C 1
ATOM 4910 O O . PHE B 1 293 ? 47.214 135.587 25.103 1.00 24.63 326 PHE B O 1
ATOM 4918 N N . LEU B 1 294 ? 47.903 134.905 23.039 1.00 22.65 327 LEU B N 1
ATOM 4919 C CA . LEU B 1 294 ? 47.330 135.999 22.260 1.00 23.11 327 LEU B CA 1
ATOM 4920 C C . LEU B 1 294 ? 46.389 135.510 21.148 1.00 25.84 327 LEU B C 1
ATOM 4921 O O . LEU B 1 294 ? 45.985 136.308 20.305 1.00 26.04 327 LEU B O 1
ATOM 4926 N N . ASN B 1 295 ? 46.036 134.209 21.154 1.00 22.75 328 ASN B N 1
ATOM 4927 C CA . ASN B 1 295 ? 45.112 133.594 20.188 1.00 22.54 328 ASN B CA 1
ATOM 4928 C C . ASN B 1 295 ? 43.749 134.288 20.253 1.00 25.61 328 ASN B C 1
ATOM 4929 O O . ASN B 1 295 ? 43.390 134.812 21.306 1.00 24.80 328 ASN B O 1
ATOM 4934 N N . ASN B 1 296 ? 42.987 134.281 19.148 1.00 22.64 329 ASN B N 1
ATOM 4935 C CA . ASN B 1 296 ? 41.629 134.841 19.071 1.00 21.66 329 ASN B CA 1
ATOM 4936 C C . ASN B 1 296 ? 41.570 136.314 19.491 1.00 24.97 329 ASN B C 1
ATOM 4937 O O . ASN B 1 296 ? 40.785 136.712 20.354 1.00 21.90 329 ASN B O 1
ATOM 4942 N N . ASN B 1 297 ? 42.412 137.116 18.856 1.00 23.89 330 ASN B N 1
ATOM 4943 C CA . ASN B 1 297 ? 42.468 138.556 19.048 1.00 23.92 330 ASN B CA 1
ATOM 4944 C C . ASN B 1 297 ? 42.394 139.182 17.657 1.00 28.68 330 ASN B C 1
ATOM 4945 O O . ASN B 1 297 ? 41.919 138.514 16.732 1.00 28.16 330 ASN B O 1
ATOM 4950 N N . GLN B 1 298 ? 42.845 140.431 17.493 1.00 26.13 331 GLN B N 1
ATOM 4951 C CA . GLN B 1 298 ? 42.761 141.113 16.211 1.00 26.63 331 GLN B CA 1
ATOM 4952 C C . GLN B 1 298 ? 44.151 141.580 15.758 1.00 31.70 331 GLN B C 1
ATOM 4953 O O . GLN B 1 298 ? 44.290 142.656 15.165 1.00 31.96 331 GLN B O 1
ATOM 4959 N N . LEU B 1 299 ? 45.173 140.725 15.975 1.00 27.04 332 LEU B N 1
ATOM 4960 C CA . LEU B 1 299 ? 46.550 141.034 15.591 1.00 26.58 332 LEU B CA 1
ATOM 4961 C C . LEU B 1 299 ? 46.820 140.755 14.111 1.00 30.80 332 LEU B C 1
ATOM 4962 O O . LEU B 1 299 ? 46.219 139.859 13.521 1.00 28.93 332 LEU B O 1
ATOM 4967 N N . GLY B 1 300 ? 47.691 141.582 13.530 1.00 29.21 333 GLY B N 1
ATOM 4968 C CA . GLY B 1 300 ? 48.138 141.510 12.143 1.00 30.29 333 GLY B CA 1
ATOM 4969 C C . GLY B 1 300 ? 49.637 141.315 12.037 1.00 35.55 333 GLY B C 1
ATOM 4970 O O . GLY B 1 300 ? 50.315 141.152 13.056 1.00 33.74 333 GLY B O 1
ATOM 4971 N N . ASN B 1 301 ? 50.167 141.351 10.802 1.00 35.28 334 ASN B N 1
ATOM 4972 C CA . ASN B 1 301 ? 51.597 141.158 10.497 1.00 36.42 334 ASN B CA 1
ATOM 4973 C C . ASN B 1 301 ? 52.498 142.189 11.165 1.00 41.40 334 ASN B C 1
ATOM 4974 O O . ASN B 1 301 ? 53.617 141.860 11.557 1.00 40.84 334 ASN B O 1
ATOM 4979 N N . GLU B 1 302 ? 52.017 143.433 11.272 1.00 40.00 335 GLU B N 1
ATOM 4980 C CA . GLU B 1 302 ? 52.739 144.552 11.865 1.00 41.04 335 GLU B CA 1
ATOM 4981 C C . GLU B 1 302 ? 52.997 144.350 13.378 1.00 43.37 335 GLU B C 1
ATOM 4982 O O . GLU B 1 302 ? 53.851 145.033 13.941 1.00 43.68 335 GLU B O 1
ATOM 4988 N N . ASP B 1 303 ? 52.276 143.420 14.018 1.00 37.97 336 ASP B N 1
ATOM 4989 C CA . ASP B 1 303 ? 52.389 143.151 15.458 1.00 36.26 336 ASP B CA 1
ATOM 4990 C C . ASP B 1 303 ? 53.346 142.028 15.795 1.00 38.66 336 ASP B C 1
ATOM 4991 O O . ASP B 1 303 ? 53.552 141.745 16.973 1.00 39.17 336 ASP B O 1
ATOM 5004 N N . GLU B 1 305 ? 56.707 141.760 14.948 1.00 38.96 338 GLU B N 1
ATOM 5005 C CA . GLU B 1 305 ? 58.053 142.250 15.253 1.00 39.70 338 GLU B CA 1
ATOM 5006 C C . GLU B 1 305 ? 58.302 142.334 16.768 1.00 43.46 338 GLU B C 1
ATOM 5007 O O . GLU B 1 305 ? 59.375 141.925 17.220 1.00 43.12 338 GLU B O 1
ATOM 5013 N N . VAL B 1 306 ? 57.313 142.840 17.546 1.00 39.94 339 VAL B N 1
ATOM 5014 C CA . VAL B 1 306 ? 57.433 142.970 18.997 1.00 39.77 339 VAL B CA 1
ATOM 5015 C C . VAL B 1 306 ? 57.506 141.565 19.644 1.00 42.53 339 VAL B C 1
ATOM 5016 O O . VAL B 1 306 ? 58.323 141.376 20.538 1.00 41.57 339 VAL B O 1
ATOM 5020 N N . ILE B 1 307 ? 56.727 140.575 19.157 1.00 40.21 340 ILE B N 1
ATOM 5021 C CA . ILE B 1 307 ? 56.756 139.222 19.747 1.00 40.74 340 ILE B CA 1
ATOM 5022 C C . ILE B 1 307 ? 58.130 138.578 19.493 1.00 44.64 340 ILE B C 1
ATOM 5023 O O . ILE B 1 307 ? 58.642 137.899 20.386 1.00 43.31 340 ILE B O 1
ATOM 5028 N N . GLY B 1 308 ? 58.746 138.909 18.345 1.00 42.63 341 GLY B N 1
ATOM 5029 C CA . GLY B 1 308 ? 60.078 138.453 17.952 1.00 43.20 341 GLY B CA 1
ATOM 5030 C C . GLY B 1 308 ? 61.188 138.827 18.920 1.00 48.19 341 GLY B C 1
ATOM 5031 O O . GLY B 1 308 ? 62.211 138.139 19.001 1.00 48.48 341 GLY B O 1
ATOM 5032 N N . GLY B 1 309 ? 60.965 139.903 19.673 1.00 44.15 342 GLY B N 1
ATOM 5033 C CA . GLY B 1 309 ? 61.889 140.408 20.684 1.00 43.79 342 GLY B CA 1
ATOM 5034 C C . GLY B 1 309 ? 61.801 139.721 22.033 1.00 46.45 342 GLY B C 1
ATOM 5035 O O . GLY B 1 309 ? 62.744 139.809 22.822 1.00 46.14 342 GLY B O 1
ATOM 5036 N N . LEU B 1 310 ? 60.678 139.021 22.309 1.00 42.27 343 LEU B N 1
ATOM 5037 C CA . LEU B 1 310 ? 60.436 138.304 23.570 1.00 41.34 343 LEU B CA 1
ATOM 5038 C C . LEU B 1 310 ? 61.115 136.922 23.533 1.00 45.27 343 LEU B C 1
ATOM 5039 O O . LEU B 1 310 ? 60.455 135.881 23.499 1.00 44.71 343 LEU B O 1
ATOM 5044 N N . THR B 1 311 ? 62.450 136.939 23.589 1.00 42.22 344 THR B N 1
ATOM 5045 C CA . THR B 1 311 ? 63.332 135.787 23.445 1.00 42.16 344 THR B CA 1
ATOM 5046 C C . THR B 1 311 ? 63.258 134.756 24.600 1.00 44.37 344 THR B C 1
ATOM 5047 O O . THR B 1 311 ? 63.760 133.647 24.403 1.00 45.73 344 THR B O 1
ATOM 5051 N N . ASN B 1 312 ? 62.619 135.065 25.745 1.00 37.80 345 ASN B N 1
ATOM 5052 C CA . ASN B 1 312 ? 62.505 134.080 26.831 1.00 36.73 345 ASN B CA 1
ATOM 5053 C C . ASN B 1 312 ? 61.203 133.275 26.733 1.00 37.23 345 ASN B C 1
ATOM 5054 O O . ASN B 1 312 ? 60.951 132.444 27.605 1.00 36.75 345 ASN B O 1
ATOM 5059 N N . LEU B 1 313 ? 60.388 133.499 25.683 1.00 32.71 346 LEU B N 1
ATOM 5060 C CA . LEU B 1 313 ? 59.131 132.769 25.488 1.00 31.16 346 LEU B CA 1
ATOM 5061 C C . LEU B 1 313 ? 59.376 131.293 25.205 1.00 32.31 346 LEU B C 1
ATOM 5062 O O . LEU B 1 313 ? 60.223 130.965 24.387 1.00 32.56 346 LEU B O 1
ATOM 5067 N N . THR B 1 314 ? 58.654 130.413 25.902 1.00 27.54 347 THR B N 1
ATOM 5068 C CA . THR B 1 314 ? 58.702 128.951 25.714 1.00 27.69 347 THR B CA 1
ATOM 5069 C C . THR B 1 314 ? 57.310 128.477 25.276 1.00 31.59 347 THR B C 1
ATOM 5070 O O . THR B 1 314 ? 57.182 127.410 24.680 1.00 30.94 347 THR B O 1
ATOM 5074 N N . THR B 1 315 ? 56.273 129.286 25.567 1.00 27.93 348 THR B N 1
ATOM 5075 C CA . THR B 1 315 ? 54.895 129.031 25.141 1.00 26.83 348 THR B CA 1
ATOM 5076 C C . THR B 1 315 ? 54.356 130.279 24.436 1.00 28.08 348 THR B C 1
ATOM 5077 O O . THR B 1 315 ? 54.431 131.382 24.992 1.00 26.76 348 THR B O 1
ATOM 5081 N N . LEU B 1 316 ? 53.811 130.099 23.221 1.00 23.55 349 LEU B N 1
ATOM 5082 C CA . LEU B 1 316 ? 53.245 131.219 22.474 1.00 22.60 349 LEU B CA 1
ATOM 5083 C C . LEU B 1 316 ? 52.026 130.779 21.675 1.00 25.86 349 LEU B C 1
ATOM 5084 O O . LEU B 1 316 ? 52.137 129.943 20.770 1.00 25.24 349 LEU B O 1
ATOM 5089 N N . PHE B 1 317 ? 50.857 131.329 22.030 1.00 22.02 350 PHE B N 1
ATOM 5090 C CA . PHE B 1 317 ? 49.620 131.053 21.304 1.00 22.45 350 PHE B CA 1
ATOM 5091 C C . PHE B 1 317 ? 49.234 132.279 20.476 1.00 27.91 350 PHE B C 1
ATOM 5092 O O . PHE B 1 317 ? 49.180 133.400 21.000 1.00 27.80 350 PHE B O 1
ATOM 5100 N N . LEU B 1 318 ? 49.015 132.078 19.172 1.00 26.02 351 LEU B N 1
ATOM 5101 C CA . LEU B 1 318 ? 48.670 133.169 18.260 1.00 26.83 351 LEU B CA 1
ATOM 5102 C C . LEU B 1 318 ? 47.611 132.786 17.232 1.00 29.54 351 LEU B C 1
ATOM 5103 O O . LEU B 1 318 ? 47.307 133.607 16.376 1.00 29.68 351 LEU B O 1
ATOM 5108 N N . SER B 1 319 ? 47.053 131.570 17.297 1.00 25.71 352 SER B N 1
ATOM 5109 C CA . SER B 1 319 ? 46.083 131.154 16.284 1.00 25.85 352 SER B CA 1
ATOM 5110 C C . SER B 1 319 ? 44.830 132.053 16.245 1.00 27.37 352 SER B C 1
ATOM 5111 O O . SER B 1 319 ? 44.468 132.659 17.235 1.00 26.12 352 SER B O 1
ATOM 5114 N N . GLN B 1 320 ? 44.202 132.139 15.073 1.00 25.17 353 GLN B N 1
ATOM 5115 C CA . GLN B 1 320 ? 42.953 132.844 14.802 1.00 24.42 353 GLN B CA 1
ATOM 5116 C C . GLN B 1 320 ? 42.994 134.352 15.141 1.00 27.87 353 GLN B C 1
ATOM 5117 O O . GLN B 1 320 ? 42.121 134.902 15.820 1.00 25.72 353 GLN B O 1
ATOM 5123 N N . ASN B 1 321 ? 44.018 135.009 14.605 1.00 25.36 354 ASN B N 1
ATOM 5124 C CA . ASN B 1 321 ? 44.192 136.452 14.547 1.00 25.08 354 ASN B CA 1
ATOM 5125 C C . ASN B 1 321 ? 44.003 136.788 13.059 1.00 32.07 354 ASN B C 1
ATOM 5126 O O . ASN B 1 321 ? 43.306 136.038 12.377 1.00 31.86 354 ASN B O 1
ATOM 5131 N N . HIS B 1 322 ? 44.604 137.872 12.564 1.00 32.24 355 HIS B N 1
ATOM 5132 C CA . HIS B 1 322 ? 44.529 138.248 11.145 1.00 34.65 355 HIS B CA 1
ATOM 5133 C C . HIS B 1 322 ? 45.949 138.237 10.533 1.00 40.27 355 HIS B C 1
ATOM 5134 O O . HIS B 1 322 ? 46.228 139.006 9.612 1.00 40.82 355 HIS B O 1
ATOM 5141 N N . ILE B 1 323 ? 46.840 137.374 11.061 1.00 38.08 356 ILE B N 1
ATOM 5142 C CA . ILE B 1 323 ? 48.248 137.256 10.655 1.00 40.04 356 ILE B CA 1
ATOM 5143 C C . ILE B 1 323 ? 48.339 136.457 9.346 1.00 52.00 356 ILE B C 1
ATOM 5144 O O . ILE B 1 323 ? 47.760 135.372 9.244 1.00 51.15 356 ILE B O 1
ATOM 5149 N N . THR B 1 324 ? 49.052 137.007 8.343 1.00 54.60 357 THR B N 1
ATOM 5150 C CA . THR B 1 324 ? 49.221 136.320 7.059 1.00 57.26 357 THR B CA 1
ATOM 5151 C C . THR B 1 324 ? 50.738 136.066 6.743 1.00 66.29 357 THR B C 1
ATOM 5152 O O . THR B 1 324 ? 51.075 135.835 5.583 1.00 66.67 357 THR B O 1
ATOM 5156 N N . ASP B 1 325 ? 51.620 136.046 7.799 1.00 66.19 358 ASP B N 1
ATOM 5157 C CA . ASP B 1 325 ? 53.064 135.704 7.805 1.00 67.71 358 ASP B CA 1
ATOM 5158 C C . ASP B 1 325 ? 53.710 135.980 9.186 1.00 73.56 358 ASP B C 1
ATOM 5159 O O . ASP B 1 325 ? 53.623 137.089 9.719 1.00 72.97 358 ASP B O 1
ATOM 5164 N N . ILE B 1 326 ? 54.361 134.928 9.740 1.00 71.93 359 ILE B N 1
ATOM 5165 C CA . ILE B 1 326 ? 55.019 134.815 11.057 1.00 71.97 359 ILE B CA 1
ATOM 5166 C C . ILE B 1 326 ? 56.563 134.922 10.944 1.00 76.78 359 ILE B C 1
ATOM 5167 O O . ILE B 1 326 ? 57.272 134.546 11.882 1.00 75.31 359 ILE B O 1
ATOM 5172 N N . ARG B 1 327 ? 57.078 135.432 9.803 1.00 75.29 360 ARG B N 1
ATOM 5173 C CA . ARG B 1 327 ? 58.519 135.569 9.564 1.00 76.11 360 ARG B CA 1
ATOM 5174 C C . ARG B 1 327 ? 59.240 136.351 10.697 1.00 80.28 360 ARG B C 1
ATOM 5175 O O . ARG B 1 327 ? 60.283 135.854 11.122 1.00 80.20 360 ARG B O 1
ATOM 5183 N N . PRO B 1 328 ? 58.698 137.452 11.301 1.00 76.36 361 PRO B N 1
ATOM 5184 C CA . PRO B 1 328 ? 59.428 138.103 12.415 1.00 76.05 361 PRO B CA 1
ATOM 5185 C C . PRO B 1 328 ? 59.600 137.225 13.674 1.00 79.48 361 PRO B C 1
ATOM 5186 O O . PRO B 1 328 ? 60.407 137.579 14.544 1.00 78.76 361 PRO B O 1
ATOM 5190 N N . LEU B 1 329 ? 58.883 136.074 13.764 1.00 75.89 362 LEU B N 1
ATOM 5191 C CA . LEU B 1 329 ? 58.984 135.148 14.908 1.00 75.31 362 LEU B CA 1
ATOM 5192 C C . LEU B 1 329 ? 60.124 134.130 14.746 1.00 78.69 362 LEU B C 1
ATOM 5193 O O . LEU B 1 329 ? 60.354 133.331 15.661 1.00 77.68 362 LEU B O 1
ATOM 5198 N N . ALA B 1 330 ? 60.840 134.159 13.595 1.00 75.26 363 ALA B N 1
ATOM 5199 C CA . ALA B 1 330 ? 61.975 133.265 13.318 1.00 74.95 363 ALA B CA 1
ATOM 5200 C C . ALA B 1 330 ? 63.118 133.471 14.337 1.00 77.53 363 ALA B C 1
ATOM 5201 O O . ALA B 1 330 ? 63.900 132.553 14.577 1.00 77.31 363 ALA B O 1
ATOM 5203 N N . SER B 1 331 ? 63.184 134.686 14.937 1.00 72.77 364 SER B N 1
ATOM 5204 C CA . SER B 1 331 ? 64.146 135.106 15.963 1.00 72.08 364 SER B CA 1
ATOM 5205 C C . SER B 1 331 ? 64.006 134.280 17.224 1.00 73.62 364 SER B C 1
ATOM 5206 O O . SER B 1 331 ? 64.999 133.975 17.886 1.00 73.84 364 SER B O 1
ATOM 5209 N N . LEU B 1 332 ? 62.755 133.950 17.564 1.00 67.40 365 LEU B N 1
ATOM 5210 C CA . LEU B 1 332 ? 62.399 133.146 18.725 1.00 65.28 365 LEU B CA 1
ATOM 5211 C C . LEU B 1 332 ? 62.764 131.686 18.482 1.00 65.16 365 LEU B C 1
ATOM 5212 O O . LEU B 1 332 ? 62.713 131.206 17.343 1.00 64.37 365 LEU B O 1
ATOM 5217 N N . SER B 1 333 ? 63.103 130.981 19.568 1.00 58.96 366 SER B N 1
ATOM 5218 C CA . SER B 1 333 ? 63.470 129.566 19.576 1.00 57.70 366 SER B CA 1
ATOM 5219 C C . SER B 1 333 ? 62.299 128.659 19.145 1.00 57.18 366 SER B C 1
ATOM 5220 O O . SER B 1 333 ? 61.193 129.137 18.846 1.00 56.33 366 SER B O 1
ATOM 5223 N N . LYS B 1 334 ? 62.553 127.339 19.118 1.00 49.16 367 LYS B N 1
ATOM 5224 C CA . LYS B 1 334 ? 61.510 126.358 18.906 1.00 45.57 367 LYS B CA 1
ATOM 5225 C C . LYS B 1 334 ? 60.727 126.367 20.222 1.00 43.12 367 LYS B C 1
ATOM 5226 O O . LYS B 1 334 ? 61.311 126.172 21.296 1.00 44.35 367 LYS B O 1
ATOM 5240 N N . ASP B 1 336 ? 58.181 125.311 23.238 1.00 29.60 369 ASP B N 1
ATOM 5241 C CA . ASP B 1 336 ? 57.767 124.054 23.863 1.00 30.98 369 ASP B CA 1
ATOM 5242 C C . ASP B 1 336 ? 56.299 123.780 23.514 1.00 34.75 369 ASP B C 1
ATOM 5243 O O . ASP B 1 336 ? 55.897 122.630 23.339 1.00 34.20 369 ASP B O 1
ATOM 5248 N N . SER B 1 337 ? 55.520 124.869 23.409 1.00 30.60 370 SER B N 1
ATOM 5249 C CA A SER B 1 337 ? 54.099 124.857 23.065 0.50 29.67 370 SER B CA 1
ATOM 5250 C CA B SER B 1 337 ? 54.105 124.848 23.056 0.50 29.76 370 SER B CA 1
ATOM 5251 C C . SER B 1 337 ? 53.774 126.058 22.177 1.00 33.82 370 SER B C 1
ATOM 5252 O O . SER B 1 337 ? 54.125 127.190 22.517 1.00 33.38 370 SER B O 1
ATOM 5257 N N . ALA B 1 338 ? 53.114 125.813 21.033 1.00 31.37 371 ALA B N 1
ATOM 5258 C CA . ALA B 1 338 ? 52.735 126.859 20.079 1.00 32.04 371 ALA B CA 1
ATOM 5259 C C . ALA B 1 338 ? 51.568 126.365 19.242 1.00 38.00 371 ALA B C 1
ATOM 5260 O O . ALA B 1 338 ? 51.718 125.426 18.453 1.00 38.58 371 ALA B O 1
ATOM 5262 N N . ASP B 1 339 ? 50.409 127.025 19.387 1.00 33.80 372 ASP B N 1
ATOM 5263 C CA . ASP B 1 339 ? 49.147 126.605 18.768 1.00 33.06 372 ASP B CA 1
ATOM 5264 C C . ASP B 1 339 ? 49.049 126.817 17.227 1.00 38.49 372 ASP B C 1
ATOM 5265 O O . ASP B 1 339 ? 47.950 126.740 16.678 1.00 37.12 372 ASP B O 1
ATOM 5270 N N . PHE B 1 340 ? 50.172 127.059 16.547 1.00 37.66 373 PHE B N 1
ATOM 5271 C CA . PHE B 1 340 ? 50.182 127.205 15.093 1.00 40.08 373 PHE B CA 1
ATOM 5272 C C . PHE B 1 340 ? 51.217 126.218 14.511 1.00 48.05 373 PHE B C 1
ATOM 5273 O O . PHE B 1 340 ? 52.320 126.080 15.057 1.00 47.99 373 PHE B O 1
ATOM 5281 N N . ALA B 1 341 ? 50.802 125.459 13.461 1.00 46.42 374 ALA B N 1
ATOM 5282 C CA . ALA B 1 341 ? 51.560 124.384 12.803 1.00 64.63 374 ALA B CA 1
ATOM 5283 C C . ALA B 1 341 ? 52.932 124.816 12.279 1.00 105.22 374 ALA B C 1
ATOM 5284 O O . ALA B 1 341 ? 53.913 124.100 12.484 1.00 71.02 374 ALA B O 1
#

Sequence (669 aa):
TLLATLPAPINQIFPDADLAEGIRAVLQKASVTDVVTQEELESIITKLVVAGEKVASIQGIEYLTNLEYLNLNGNQQITDISSPLSNLVKLTNLYIGTNKITDISALQNLTNLRELYLNEDNISDISPLANLTKYSLNLGANHNLSDLSPLSNTGLNYLTVTESKVKDVTPIANLTDLYSLSLNYNQIEDISPLASLTSLHYFTAYVNQITDITPVANTRLNSSLKIGNNKITDLSPLANLSQLTWLEEIGTNQQISDINNAVKDLTKLKLNVGSNQISDISVLNNNLSQLNSLFLNNNQLGNEDEVIGGLTNLTTLFLSQNHITDIRPLASLSKDSADFANQGAATLATLPAPINQIFPDADLAEGIRAVLQKASVTDVVTQEEELESITKLVVAGEKVASIQGIEYLTNLEYLNLNGNQITDISSPLSNNLVKLTNLYIGTNKITDISALQNLTNLRELYLNEDNISDISPLANLTKYSLNLGANHNLSDLSPLSSNTGLNYLTVTESKVKDVTPIANNLTDLYSLSLNYNQIEDISPLASLTSLHYFTAYVNQITDITPVANTRLNSSLKIGNNKITDLSSPLANLSSQLLTWLEIGTNQISDINAVKDLTKLKLNVGSNQISDISVLNNLSQLNSLFLNNNQLGNEDEVIGGLTNLTTLFLSQNHITDIRPLASLSKDSSADFA

Radius of gyration: 28.77 Å; Cα contacts (8 Å, |Δi|>4): 1886; chains: 2; bounding box: 44×71×98 Å

Solvent-accessible surface area: 25646 Å² total